Protein AF-W5M876-F1 (afdb_monomer)

Mean predicted aligned error: 14.66 Å

pLDDT: mean 77.77, std 15.94, range [31.69, 96.94]

Nearest PDB structures (foldseek):
  7ori-assembly1_A  TM=5.074E-01  e=6.110E-01  Orthobunyavirus lacrosseense
  7oro-assembly1_A  TM=4.426E-01  e=8.122E-01  Orthobunyavirus lacrosseense
  5j1n-assembly1_A  TM=5.866E-01  e=1.703E+00  Mammarenavirus lassaense
  7orl-assembly1_A  TM=4.755E-01  e=1.802E+00  La Crosse virus

Secondary structure (DSSP, 8-state):
---SSHHHHHHHHHHHHHHHHHTT----GGG-EE-EEETTEEE--PPEE-GGG-EEEEPSS--EETTEE--TTTTTT--S-HHHHHHHHHHHHHHHHTTSS-TTS-TTGGGS-GGGTS----HHHHHHHHHHHHHHHHHHHHHHHHHTSHHHHHHHHHHHHS--PPP-PPPPPPHHHHHHHHHHHHHHHHHHHHHT-TTTTHHHHHTTSTTB-HHHHHHHHHHS---HHHHHHHHHHHTT-S--HHIIIIIS--S---B-TTTSSSB--HHIIIII-TTTHHHHHHHHHHHHHHHHHHHHHHHTT----SSGGG----SEETTEEES-----SS--S----SEEE-GGGEEEEEEEE---TTSHHHHHHIIIIISSHHHHHHHHHS--SEEEEEEEEB-TTSPBBP------

Solvent-accessible surface area (backbone atoms only — not comparable to full-atom values): 23900 Å² total; per-residue (Å²): 140,87,59,97,46,69,73,58,43,60,46,50,60,56,53,53,41,54,55,25,57,76,70,74,44,90,71,70,58,87,79,45,69,41,80,49,71,55,96,72,36,84,44,90,65,81,62,50,70,50,75,98,79,49,70,32,45,61,55,93,60,77,60,61,60,97,84,42,71,68,50,89,74,60,63,80,80,62,88,65,62,68,69,58,53,52,49,53,51,52,51,51,52,51,33,37,75,69,45,45,34,53,96,66,36,65,73,54,44,42,43,26,44,29,83,67,64,24,66,47,71,35,58,67,60,53,53,55,45,48,52,63,59,46,51,54,55,50,51,50,48,51,53,45,48,51,61,68,26,70,65,41,46,49,47,49,54,51,36,75,79,48,80,84,90,85,86,83,87,84,88,83,80,64,66,67,57,56,46,49,51,51,51,50,51,58,46,49,52,39,50,51,59,40,54,71,32,86,56,50,8,49,53,59,53,56,45,70,40,90,60,34,33,49,68,68,37,20,39,53,66,74,68,60,83,68,55,55,47,57,53,22,53,54,48,18,51,45,23,59,38,50,95,30,37,30,38,38,28,75,72,68,66,41,100,54,68,35,43,23,94,81,69,59,75,50,62,21,42,60,72,27,64,70,53,56,28,82,79,44,21,74,59,54,48,54,51,52,42,51,50,52,51,33,38,53,51,47,54,53,37,50,78,70,73,43,96,69,65,98,46,62,87,75,48,77,78,58,52,68,54,97,45,42,29,32,64,42,76,56,91,61,97,60,96,63,97,57,50,57,48,50,31,36,41,42,55,96,57,30,47,34,39,34,39,68,42,63,42,47,88,91,48,47,71,60,52,53,46,39,64,64,55,68,49,40,42,68,61,52,57,55,61,69,71,65,83,64,88,42,53,42,72,45,56,49,39,38,32,73,88,49,54,28,44,59,66,75,76,64,80,110

Sequence (412 aa):
LFANDDGQLDQEPSIVKTFSDDIQIEFELDKCCKVTIKRGKLDTGPNSRLNDDGEIQNLEQGYKYLGVDQTNGIQQNKRENPEIQEMDRKTRKLLTKHGLLHPKADVDQIYIPRNSCGRGTGVETVYKSAIVGLNRLIIRHEETKKKYSLVNIGEETKSRYIKPEINSHTKTSSQEFIKSRMKALLIEEKINKLLSKPLHGQFYIQTFNNYVDRKLTFGWVPSSGLQGETENLLTAAQDQALNTHYHQRNILKMGVNGKCRLCHEQEEHISHIVPGCSNLAPKEYTHRHNKIASYLHWSMLQELGLKVPNHWYDHQPENVVETVHHHHHHHTDHTIGENRPDIIDRSKKRNVLINVAVPDDANVCLLRRSKNEANTRPLRLRYRACGTQRRGVIPAVVRALGNIIKTESRQV

Foldseek 3Di:
DDDPDPVVVLVVVVVVCVVCVVVVHDDPQVPAADWDADPLDTDLDDWRDNPPPDTHHHDPDADDDVNRRPSPCSPPPCPDDVVLVVVLVVVQVVCVVVLLADPQADSLQCCADLLQNRVNPNPVLVVVLVVLVCVVVVVVVVVVCVCPPPVNVVVVVVCVVPDDDDDDDDDDDDSVVVSVVSSVVVNVVSLVVQCPDPQQNPLVVLCPPPFFDSSQLSVCRVPVPDDSNVSNVLSCLSSQNDPALCCCCPPVVHPGDQAHPPQRPDGGTSLCVQQNPPRCNVPNQVVVQLLVLQLVQQVVCVVVVHDADPDSNPGDDDQDDPQKGAQHADDDPDDAPARGARIFGCPPQATEGEHEGADRDPCVVVVVCCQAPPRCPVVQVVVVVVPTDWYGYWYAYAYSSRGGGDTPPPGD

Radius of gyration: 34.39 Å; Cα contacts (8 Å, |Δi|>4): 511; chains: 1; bounding box: 82×80×85 Å

Organism: Lepisosteus oculatus (NCBI:txid7918)

Structure (mmCIF, N/CA/C/O backbone):
data_AF-W5M876-F1
#
_entry.id   AF-W5M876-F1
#
loop_
_atom_site.group_PDB
_atom_site.id
_atom_site.type_symbol
_atom_site.label_atom_id
_atom_site.label_alt_id
_atom_site.label_comp_id
_atom_site.label_asym_id
_atom_site.label_entity_id
_atom_site.label_seq_id
_atom_site.pdbx_PDB_ins_code
_atom_site.Cartn_x
_atom_site.Cartn_y
_atom_site.Cartn_z
_atom_site.occupancy
_atom_site.B_iso_or_equiv
_atom_site.auth_seq_id
_atom_site.auth_comp_id
_atom_site.auth_asym_id
_atom_site.auth_atom_id
_atom_site.pdbx_PDB_model_num
ATOM 1 N N . LEU A 1 1 ? -30.558 20.140 39.027 1.00 70.31 1 LEU A N 1
ATOM 2 C CA . LEU A 1 1 ? -29.982 20.782 40.232 1.00 70.31 1 LEU A CA 1
ATOM 3 C C . LEU A 1 1 ? -28.808 19.929 40.695 1.00 70.31 1 LEU A C 1
ATOM 5 O O . LEU A 1 1 ? -28.809 18.744 40.378 1.00 70.31 1 LEU A O 1
ATOM 9 N N . PHE A 1 2 ? -27.789 20.510 41.331 1.00 69.50 2 PHE A N 1
ATOM 10 C CA . PHE A 1 2 ? -26.592 19.778 41.768 1.00 69.50 2 PHE A CA 1
ATOM 11 C C . PHE A 1 2 ? -26.118 20.323 43.115 1.00 69.50 2 PHE A C 1
ATOM 13 O O . PHE A 1 2 ? -25.997 21.535 43.252 1.00 69.50 2 PHE A O 1
ATOM 20 N N . ALA A 1 3 ? -25.794 19.441 44.060 1.00 70.50 3 ALA A N 1
ATOM 21 C CA . ALA A 1 3 ? -25.212 19.801 45.349 1.00 70.50 3 ALA A CA 1
ATOM 22 C C . ALA A 1 3 ? -24.205 18.733 45.805 1.00 70.50 3 ALA A C 1
ATOM 24 O O . ALA A 1 3 ? -24.181 17.623 45.266 1.00 70.50 3 ALA A O 1
ATOM 25 N N . ASN A 1 4 ? -23.348 19.085 46.766 1.00 70.88 4 ASN A N 1
ATOM 26 C CA . ASN A 1 4 ? -22.280 18.203 47.250 1.00 70.88 4 ASN A CA 1
ATOM 27 C C . ASN A 1 4 ? -22.764 17.181 48.290 1.00 70.88 4 ASN A C 1
ATOM 29 O O . ASN A 1 4 ? -22.090 16.175 48.514 1.00 70.88 4 ASN A O 1
ATOM 33 N N . ASP A 1 5 ? -23.921 17.423 48.903 1.00 74.88 5 ASP A N 1
ATOM 34 C CA . ASP A 1 5 ? -24.580 16.515 49.832 1.00 74.88 5 ASP A CA 1
ATOM 35 C C . ASP A 1 5 ? -26.092 16.453 49.574 1.00 74.88 5 ASP A C 1
ATOM 37 O O . ASP A 1 5 ? -26.676 17.346 48.955 1.00 74.88 5 ASP A O 1
ATOM 41 N N . ASP A 1 6 ? -26.715 15.362 50.029 1.00 70.00 6 ASP A N 1
ATOM 42 C CA . ASP A 1 6 ? -28.143 15.106 49.817 1.00 70.00 6 ASP A CA 1
ATOM 43 C C . ASP A 1 6 ? -29.030 16.166 50.483 1.00 70.00 6 ASP A C 1
ATOM 45 O O . ASP A 1 6 ? -30.048 16.533 49.910 1.00 70.00 6 ASP A O 1
ATOM 49 N N . GLY A 1 7 ? -28.638 16.691 51.649 1.00 72.81 7 GLY A N 1
ATOM 50 C CA . GLY A 1 7 ? -29.440 17.669 52.385 1.00 72.81 7 GLY A CA 1
ATOM 51 C C . GLY A 1 7 ? -29.525 19.010 51.661 1.00 72.81 7 GLY A C 1
ATOM 52 O O . GLY A 1 7 ? -30.596 19.606 51.588 1.00 72.81 7 GLY A O 1
ATOM 53 N N . GLN A 1 8 ? -28.416 19.461 51.072 1.00 74.31 8 GLN A N 1
ATOM 54 C CA . GLN A 1 8 ? -28.400 20.622 50.182 1.00 74.31 8 GLN A CA 1
ATOM 55 C C . GLN A 1 8 ? -29.198 20.357 48.904 1.00 74.31 8 GLN A C 1
ATOM 57 O O . GLN A 1 8 ? -29.989 21.201 48.488 1.00 74.31 8 GLN A O 1
ATOM 62 N N . LEU A 1 9 ? -29.032 19.177 48.294 1.00 75.06 9 LEU A N 1
ATOM 63 C CA . LEU A 1 9 ? -29.741 18.833 47.061 1.00 75.06 9 LEU A CA 1
ATOM 64 C C . LEU A 1 9 ? -31.259 18.803 47.257 1.00 75.06 9 LEU A C 1
ATOM 66 O O . LEU A 1 9 ? -31.981 19.156 46.334 1.00 75.06 9 LEU A O 1
ATOM 70 N N . ASP A 1 10 ? -31.732 18.410 48.438 1.00 72.81 10 ASP A N 1
ATOM 71 C CA . ASP A 1 10 ? -33.156 18.353 48.768 1.00 72.81 10 ASP A CA 1
ATOM 72 C C . ASP A 1 10 ? -33.763 19.753 49.008 1.00 72.81 10 ASP A C 1
ATOM 74 O O . ASP A 1 10 ? -34.971 19.931 48.885 1.00 72.81 10 ASP A O 1
ATOM 78 N N . GLN A 1 11 ? -32.950 20.779 49.286 1.00 76.12 11 GLN A N 1
ATOM 79 C CA . GLN A 1 11 ? -33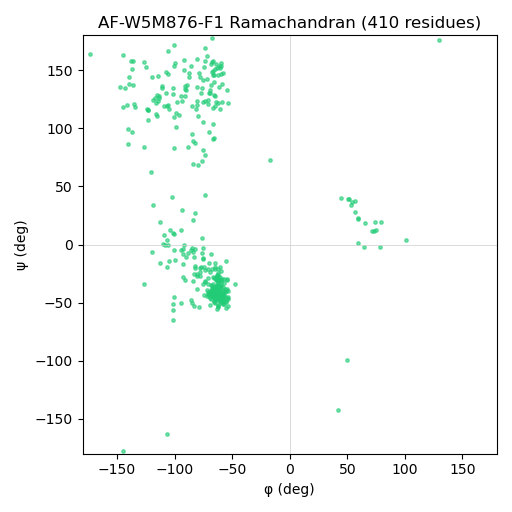.421 22.167 49.426 1.00 76.12 11 GLN A CA 1
ATOM 80 C C . GLN A 1 11 ? -33.547 22.892 48.080 1.00 76.12 11 GLN A C 1
ATOM 82 O O . GLN A 1 11 ? -34.417 23.747 47.909 1.00 76.12 11 GLN A O 1
ATOM 87 N N . GLU A 1 12 ? -32.703 22.542 47.111 1.00 79.62 12 GLU A N 1
ATOM 88 C CA . GLU A 1 12 ? -32.640 23.196 45.800 1.00 79.62 12 GLU A CA 1
ATOM 89 C C . GLU A 1 12 ? -33.982 23.165 45.027 1.00 79.62 12 GLU A C 1
ATOM 91 O O . GLU A 1 12 ? -34.385 24.212 44.515 1.00 79.62 12 GLU A O 1
ATOM 96 N N . PRO A 1 13 ? -34.731 22.041 44.942 1.00 79.88 13 PRO A N 1
ATOM 97 C CA . PRO A 1 13 ? -36.031 22.016 44.273 1.00 79.88 13 PRO A CA 1
ATOM 98 C C . PRO A 1 13 ? -37.068 22.910 44.949 1.00 79.88 13 PRO A C 1
ATOM 100 O O . PRO A 1 13 ? -37.861 23.533 44.249 1.00 79.88 13 PRO A O 1
ATOM 103 N N . SER A 1 14 ? -37.044 23.010 46.284 1.00 77.06 14 SER A N 1
ATOM 104 C CA . SER A 1 14 ? -37.944 23.892 47.040 1.00 77.06 14 SER A CA 1
ATOM 105 C C . SER A 1 14 ? -37.700 25.356 46.687 1.00 77.06 14 SER A C 1
ATOM 107 O O . SER A 1 14 ? -38.647 26.095 46.441 1.00 77.06 14 SER A O 1
ATOM 109 N N . ILE A 1 15 ? -36.430 25.759 46.581 1.00 80.62 15 ILE A N 1
ATOM 110 C CA . ILE A 1 15 ? -36.052 27.112 46.158 1.00 80.62 15 ILE A CA 1
ATOM 111 C C . ILE A 1 15 ? -36.556 27.382 44.735 1.00 80.62 15 ILE A C 1
ATOM 113 O O . ILE A 1 15 ? -37.181 28.410 44.485 1.00 80.62 15 ILE A O 1
ATOM 117 N N . VAL A 1 16 ? -36.323 26.452 43.802 1.00 80.62 16 VAL A N 1
ATOM 118 C CA . VAL A 1 16 ? -36.792 26.589 42.412 1.00 80.62 16 VAL A CA 1
ATOM 119 C C . VAL A 1 16 ? -38.313 26.668 42.334 1.00 80.62 16 VAL A C 1
ATOM 121 O O . VAL A 1 16 ? -38.827 27.460 41.546 1.00 80.62 16 VAL A O 1
ATOM 124 N N . LYS A 1 17 ? -39.026 25.896 43.159 1.00 80.12 17 LYS A N 1
ATOM 125 C CA . LYS A 1 17 ? -40.485 25.943 43.241 1.00 80.12 17 LYS A CA 1
ATOM 126 C C . LYS A 1 17 ? -40.964 27.318 43.698 1.00 80.12 17 LYS A C 1
ATOM 128 O O . LYS A 1 17 ? -41.724 27.937 42.969 1.00 80.12 17 LYS A O 1
ATOM 133 N N . THR A 1 18 ? -40.444 27.838 44.813 1.00 80.44 18 THR A N 1
ATOM 134 C CA . THR A 1 18 ? -40.798 29.180 45.309 1.00 80.44 18 THR A CA 1
ATOM 135 C C . THR A 1 18 ? -40.578 30.252 44.244 1.00 80.44 18 THR A C 1
ATOM 137 O O . THR A 1 18 ? -41.468 31.052 43.981 1.00 80.44 18 THR A O 1
ATOM 140 N N . PHE A 1 19 ? -39.434 30.222 43.555 1.00 81.06 19 PHE A N 1
ATOM 141 C CA . PHE A 1 19 ? -39.185 31.149 42.451 1.00 81.06 19 PHE A CA 1
ATOM 142 C C . PHE A 1 19 ? -40.146 30.966 41.271 1.00 81.06 19 PHE A C 1
ATOM 144 O O . PHE A 1 19 ? -40.484 31.952 40.625 1.00 81.06 19 PHE A O 1
ATOM 151 N N . SER A 1 20 ? -40.551 29.732 40.960 1.00 82.88 20 SER A N 1
ATOM 152 C CA . SER A 1 20 ? -41.493 29.435 39.872 1.00 82.88 20 SER A CA 1
ATOM 153 C C . SER A 1 20 ? -42.899 29.939 40.208 1.00 82.88 20 SER A C 1
ATOM 155 O O . SER A 1 20 ? -43.535 30.568 39.364 1.00 82.88 20 SER A O 1
ATOM 157 N N . ASP A 1 21 ? -43.327 29.761 41.459 1.00 80.62 21 ASP A N 1
ATOM 158 C CA . ASP A 1 21 ? -44.595 30.269 41.984 1.00 80.62 21 ASP A CA 1
ATOM 159 C C . ASP A 1 21 ? -44.631 31.808 41.938 1.00 80.62 21 ASP A C 1
ATOM 161 O O . ASP A 1 21 ? -45.602 32.392 41.450 1.00 80.62 21 ASP A O 1
ATOM 165 N N . ASP A 1 22 ? -43.537 32.468 42.341 1.00 83.44 22 ASP A N 1
ATOM 166 C CA . ASP A 1 22 ? -43.396 33.932 42.309 1.00 83.44 22 ASP A CA 1
ATOM 167 C C . ASP A 1 22 ? -43.531 34.518 40.891 1.00 83.44 22 ASP A C 1
ATOM 169 O O . ASP A 1 22 ? -44.002 35.645 40.719 1.00 83.44 22 ASP A O 1
ATOM 173 N N . ILE A 1 23 ? -43.135 33.759 39.863 1.00 86.06 23 ILE A N 1
ATOM 174 C CA . ILE A 1 23 ? -43.239 34.161 38.450 1.00 86.06 23 ILE A CA 1
ATOM 175 C C . ILE A 1 23 ? -44.427 33.518 37.720 1.00 86.06 23 ILE A C 1
ATOM 177 O O . ILE A 1 23 ? -44.527 33.650 36.500 1.00 86.06 23 ILE A O 1
ATOM 181 N N . GLN A 1 24 ? -45.332 32.860 38.453 1.00 83.56 24 GLN A N 1
ATOM 182 C CA . GLN A 1 24 ? -46.534 32.195 37.934 1.00 83.56 24 GLN A CA 1
ATOM 183 C C . GLN A 1 24 ? -46.251 31.129 36.858 1.00 83.56 24 GLN A C 1
ATOM 185 O O . GLN A 1 24 ? -47.008 30.986 35.895 1.00 83.56 24 GLN A O 1
ATOM 190 N N . ILE A 1 25 ? -45.162 30.372 37.010 1.00 83.06 25 ILE A N 1
ATOM 191 C CA . ILE A 1 25 ? -44.836 29.213 36.170 1.00 83.06 25 ILE A CA 1
ATOM 192 C C . ILE A 1 25 ? -45.056 27.932 36.973 1.00 83.06 25 ILE A C 1
ATOM 194 O O . ILE A 1 25 ? -44.542 27.780 38.077 1.00 83.06 25 ILE A O 1
ATOM 198 N N . GLU A 1 26 ? -45.782 26.983 36.384 1.00 81.00 26 GLU A N 1
ATOM 199 C CA . GLU A 1 26 ? -46.009 25.669 36.980 1.00 81.00 26 GLU A CA 1
ATOM 200 C C . GLU A 1 26 ? -44.719 24.833 36.962 1.00 81.00 26 GLU A C 1
ATOM 202 O O . GLU A 1 26 ? -44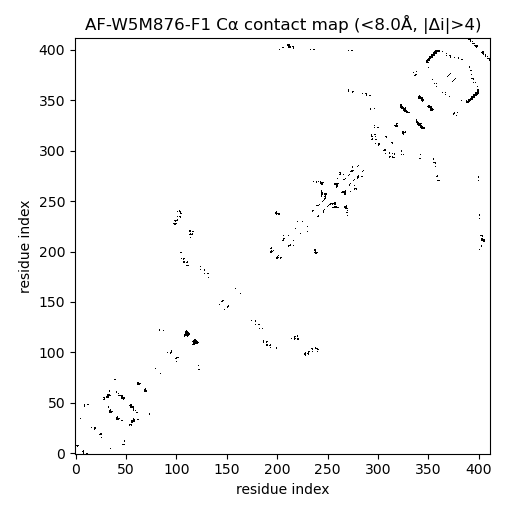.136 24.570 35.906 1.00 81.00 26 GLU A O 1
ATOM 207 N N . PHE A 1 27 ? -44.259 24.424 38.146 1.00 79.62 27 PHE A N 1
ATOM 208 C CA . PHE A 1 27 ? -43.080 23.579 38.310 1.00 79.62 27 PHE A CA 1
ATOM 209 C C . PHE A 1 27 ? -43.489 22.113 38.504 1.00 79.62 27 PHE A C 1
ATOM 211 O O . PHE A 1 27 ? -43.882 21.694 39.592 1.00 79.62 27 PHE A O 1
ATOM 218 N N . GLU A 1 28 ? -43.384 21.331 37.430 1.00 81.25 28 GLU A N 1
ATOM 219 C CA . GLU A 1 28 ? -43.771 19.913 37.354 1.00 81.25 28 GLU A CA 1
ATOM 220 C C . GLU A 1 28 ? -42.775 18.999 38.103 1.00 81.25 28 GLU A C 1
ATOM 222 O O . GLU A 1 28 ? -41.905 18.342 37.517 1.00 81.25 28 GLU A O 1
ATOM 227 N N . LEU A 1 29 ? -42.873 18.978 39.437 1.00 76.69 29 LEU A N 1
ATOM 228 C CA . LEU A 1 29 ? -42.036 18.151 40.319 1.00 76.69 29 LEU A CA 1
ATOM 229 C C . LEU A 1 29 ? -42.148 16.648 40.028 1.00 76.69 29 LEU A C 1
ATOM 231 O O . LEU A 1 29 ? -41.177 15.913 40.210 1.00 76.69 29 LEU A O 1
ATOM 235 N N . ASP A 1 30 ? -43.297 16.200 39.532 1.00 75.56 30 ASP A N 1
ATOM 236 C CA . ASP A 1 30 ? -43.570 14.820 39.126 1.00 75.56 30 ASP A CA 1
ATOM 237 C C . ASP A 1 30 ? -42.673 14.339 37.973 1.00 75.56 30 ASP A C 1
ATOM 239 O O . ASP A 1 30 ? -42.448 13.139 37.819 1.00 75.56 30 ASP A O 1
ATOM 243 N N . LYS A 1 31 ? -42.097 15.265 37.195 1.00 79.38 31 LYS A N 1
ATOM 244 C CA . LYS A 1 31 ? -41.149 14.958 36.111 1.00 79.38 31 LYS A CA 1
ATOM 245 C C . LYS A 1 31 ? -39.686 14.982 36.556 1.00 79.38 31 LYS A C 1
ATOM 247 O O . LYS A 1 31 ? -38.788 14.757 35.740 1.00 79.38 31 LYS A O 1
ATOM 2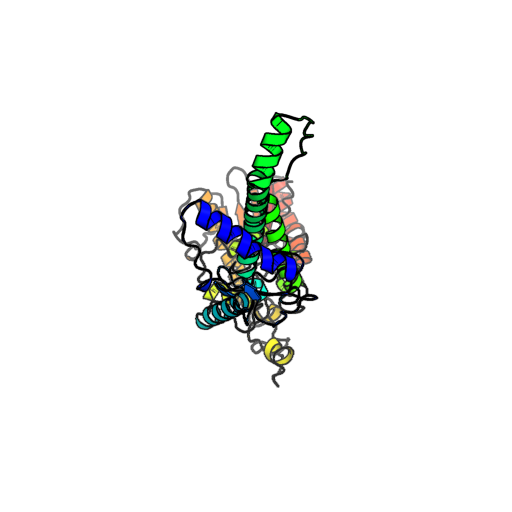52 N N . CYS A 1 32 ? -39.420 15.270 37.828 1.00 78.19 32 CYS A N 1
ATOM 253 C CA . CYS A 1 32 ? -38.069 15.323 38.370 1.00 78.19 32 CYS A CA 1
ATOM 254 C C . CYS A 1 32 ? -37.606 13.945 38.856 1.00 78.19 32 CYS A C 1
ATOM 256 O O . CYS A 1 32 ? -38.377 13.144 39.379 1.00 78.19 32 CYS A O 1
ATOM 258 N N . CYS A 1 33 ? -36.304 13.682 38.741 1.00 77.69 33 CYS A N 1
ATOM 259 C CA . CYS A 1 33 ? -35.666 12.509 39.335 1.00 77.69 33 CYS A CA 1
ATOM 260 C C . CYS A 1 33 ? -34.329 12.889 39.977 1.00 77.69 33 CYS A C 1
ATOM 262 O O . CYS A 1 33 ? -33.647 13.812 39.519 1.00 77.69 33 CYS A O 1
ATOM 264 N N . LYS A 1 34 ? -33.934 12.148 41.015 1.00 77.56 34 LYS A N 1
ATOM 265 C CA . LYS A 1 34 ? -32.687 12.343 41.761 1.00 77.56 34 LYS A CA 1
ATOM 266 C C . LYS A 1 34 ? -31.677 11.244 41.445 1.00 77.56 34 LYS A C 1
ATOM 268 O O . LYS A 1 34 ? -32.030 10.105 41.159 1.00 77.56 34 LYS A O 1
ATOM 273 N N . VAL A 1 35 ? -30.394 11.596 41.488 1.00 75.31 35 VAL A N 1
ATOM 274 C CA . VAL A 1 35 ? -29.282 10.642 41.435 1.00 75.31 35 VAL A CA 1
ATOM 275 C C . VAL A 1 35 ? -28.279 11.021 42.516 1.00 75.31 35 VAL A C 1
ATOM 277 O O . VAL A 1 35 ? -27.679 12.093 42.441 1.00 75.31 35 VAL A O 1
ATOM 280 N N . THR A 1 36 ? -28.053 10.124 43.476 1.00 73.81 36 THR A N 1
ATOM 281 C CA . THR A 1 36 ? -27.007 10.281 44.494 1.00 73.81 36 THR A CA 1
ATOM 282 C C . THR A 1 36 ? -25.800 9.419 44.140 1.00 73.81 36 THR A C 1
ATOM 284 O O . THR A 1 36 ? -25.917 8.253 43.760 1.00 73.81 36 THR A O 1
ATOM 287 N N . ILE A 1 37 ? -24.605 10.000 44.247 1.00 70.25 37 ILE A N 1
ATOM 288 C CA . ILE A 1 37 ? -23.341 9.317 43.967 1.00 70.25 37 ILE A CA 1
ATOM 289 C C . ILE A 1 37 ? -22.460 9.405 45.210 1.00 70.25 37 ILE A C 1
ATOM 291 O O . ILE A 1 37 ? -21.993 10.485 45.569 1.00 70.25 37 ILE A O 1
ATOM 295 N N . LYS A 1 38 ? -22.154 8.261 45.831 1.00 69.25 38 LYS A N 1
ATOM 296 C CA . LYS A 1 38 ? -21.215 8.179 46.961 1.00 69.25 38 LYS A CA 1
ATOM 297 C C . LYS A 1 38 ? -19.981 7.383 46.560 1.00 69.25 38 LYS A C 1
ATOM 299 O O . LYS A 1 38 ? -20.072 6.238 46.126 1.00 69.25 38 LYS A O 1
ATOM 304 N N . ARG A 1 39 ? -18.799 8.001 46.698 1.00 63.12 39 ARG A N 1
ATOM 305 C CA . ARG A 1 39 ? -17.490 7.388 46.374 1.00 63.12 39 ARG A CA 1
ATOM 306 C C . ARG A 1 39 ? -17.445 6.751 44.972 1.00 63.12 39 ARG A C 1
ATOM 308 O O . ARG A 1 39 ? -16.886 5.673 44.788 1.00 63.12 39 ARG A O 1
ATOM 315 N N . GLY A 1 40 ? -18.062 7.409 43.990 1.00 57.38 40 GLY A N 1
ATOM 316 C CA . GLY A 1 40 ? -18.082 6.950 42.599 1.00 57.38 40 GLY A CA 1
ATOM 317 C C . GLY A 1 40 ? -19.017 5.769 42.315 1.00 57.38 40 GLY A C 1
ATOM 318 O O . GLY A 1 40 ? -18.926 5.189 41.240 1.00 57.38 40 GLY A O 1
ATOM 319 N N . LYS A 1 41 ? -19.914 5.399 43.235 1.00 61.31 41 LYS A N 1
ATOM 320 C CA . LYS A 1 41 ? -20.989 4.430 42.981 1.00 61.31 41 LYS A CA 1
ATOM 321 C C . LYS A 1 41 ? -22.344 5.119 43.067 1.00 61.31 41 LYS A C 1
ATOM 323 O O . LYS A 1 41 ? -22.508 6.042 43.866 1.00 61.31 41 LYS A O 1
ATOM 328 N N . LEU A 1 42 ? -23.278 4.668 42.230 1.00 69.81 42 LEU A N 1
ATOM 329 C CA . LEU A 1 42 ? -24.679 5.059 42.332 1.00 69.81 42 LEU A CA 1
ATOM 330 C C . LEU A 1 42 ? -25.191 4.561 43.686 1.00 69.81 42 LEU A C 1
ATOM 332 O O . LEU A 1 42 ? -25.065 3.374 43.989 1.00 69.81 42 LEU A O 1
ATOM 336 N N . ASP A 1 43 ? -25.679 5.480 44.505 1.00 71.50 43 ASP A N 1
ATOM 337 C CA . ASP A 1 43 ? -26.269 5.171 45.796 1.00 71.50 43 ASP A CA 1
ATOM 338 C C . ASP A 1 43 ? -27.784 5.201 45.624 1.00 71.50 43 ASP A C 1
ATOM 340 O O . ASP A 1 43 ? -28.371 6.259 45.398 1.00 71.50 43 ASP A O 1
ATOM 344 N N . THR A 1 44 ? -28.419 4.032 45.686 1.00 64.69 44 THR A N 1
ATOM 345 C CA . THR A 1 44 ? -29.880 3.911 45.710 1.00 64.69 44 THR A CA 1
ATOM 346 C C . THR A 1 44 ? -30.354 4.190 47.133 1.00 64.69 44 THR A C 1
ATOM 348 O O . THR A 1 44 ? -30.740 3.282 47.870 1.00 64.69 44 THR A O 1
ATOM 351 N N . GLY A 1 45 ? -30.211 5.446 47.554 1.00 66.19 45 GLY A N 1
ATOM 352 C CA . GLY A 1 45 ? -30.740 5.930 48.822 1.00 66.19 45 GLY A CA 1
ATOM 353 C C . GLY A 1 45 ? -32.276 5.960 48.828 1.00 66.19 45 GLY A C 1
ATOM 354 O O . GLY A 1 45 ? -32.914 5.645 47.819 1.00 66.19 45 GLY A O 1
ATOM 355 N N . PRO A 1 46 ? -32.897 6.345 49.955 1.00 63.47 46 PRO A N 1
ATOM 356 C CA . PRO A 1 46 ? -34.332 6.613 49.991 1.00 63.47 46 PRO A CA 1
ATOM 357 C C . PRO A 1 46 ? -34.695 7.752 49.025 1.00 63.47 46 PRO A C 1
ATOM 359 O O . PRO A 1 46 ? -33.865 8.622 48.741 1.00 63.47 46 PRO A O 1
ATOM 362 N N . ASN A 1 47 ? -35.925 7.736 48.504 1.00 64.81 47 ASN A N 1
ATOM 363 C CA . ASN A 1 47 ? -36.439 8.837 47.691 1.00 64.81 47 ASN A CA 1
ATOM 364 C C . ASN A 1 47 ? -36.400 10.148 48.487 1.00 64.81 47 ASN A C 1
ATOM 366 O O . ASN A 1 47 ? -36.592 10.155 49.707 1.00 64.81 47 ASN A O 1
ATOM 370 N N . SER A 1 48 ? -36.182 11.260 47.789 1.00 61.59 48 SER A N 1
ATOM 371 C CA . SER A 1 48 ? -36.240 12.578 48.416 1.00 61.59 48 SER A CA 1
ATOM 372 C C . SER A 1 48 ? -37.681 13.034 48.547 1.00 61.59 48 SER A C 1
ATOM 374 O O . SER A 1 48 ? -38.400 13.132 47.551 1.00 61.59 48 SER A O 1
ATOM 376 N N . ARG A 1 49 ? -38.088 13.351 49.777 1.00 58.97 49 ARG A N 1
ATOM 377 C CA . ARG A 1 49 ? -39.379 13.979 50.063 1.00 58.97 49 ARG A CA 1
ATOM 378 C C . ARG A 1 49 ? -39.212 15.486 50.126 1.00 58.97 49 ARG A C 1
ATOM 380 O O . ARG A 1 49 ? -38.433 15.985 50.934 1.00 58.97 49 ARG A O 1
ATOM 387 N N . LEU A 1 50 ? -39.970 16.191 49.298 1.00 56.84 50 LEU A N 1
ATOM 388 C CA . LEU A 1 50 ? -40.090 17.642 49.341 1.00 56.84 50 LEU A CA 1
ATOM 389 C C . LEU A 1 50 ? -41.395 17.983 50.061 1.00 56.84 50 LEU A C 1
ATOM 391 O O . LEU A 1 50 ? -42.413 18.190 49.413 1.00 56.84 50 LEU A O 1
ATOM 395 N N . ASN A 1 51 ? -41.373 17.996 51.398 1.00 59.81 51 ASN A N 1
ATOM 396 C CA . ASN A 1 51 ? -42.539 18.311 52.242 1.00 59.81 51 ASN A CA 1
ATOM 397 C C . ASN A 1 51 ? -43.855 17.659 51.732 1.00 59.81 51 ASN A C 1
ATOM 399 O O . ASN A 1 51 ? -43.834 16.516 51.274 1.00 59.81 51 ASN A O 1
ATOM 403 N N . ASP A 1 52 ? -44.991 18.356 51.833 1.00 56.16 52 ASP A N 1
ATOM 404 C CA . ASP A 1 52 ? -46.334 17.857 51.494 1.00 56.16 52 ASP A CA 1
ATOM 405 C C . ASP A 1 52 ? -46.629 17.797 49.974 1.00 56.16 52 ASP A C 1
ATOM 407 O O . ASP A 1 52 ? -47.747 17.475 49.577 1.00 56.16 52 ASP A O 1
ATOM 411 N N . ASP A 1 53 ? -45.645 18.079 49.109 1.00 55.81 53 ASP A N 1
ATOM 412 C CA . ASP A 1 53 ? -45.857 18.359 47.678 1.00 55.81 53 ASP A CA 1
ATOM 413 C C . ASP A 1 53 ? -45.456 17.224 46.714 1.00 55.81 53 ASP A C 1
ATOM 415 O O . ASP A 1 53 ? -45.614 17.359 45.500 1.00 55.81 53 ASP A O 1
ATOM 419 N N . GLY A 1 54 ? -44.945 16.099 47.224 1.00 63.81 54 GLY A N 1
ATOM 420 C CA . GLY A 1 54 ? -44.621 14.915 46.419 1.00 63.81 54 GLY A CA 1
ATOM 421 C C . GLY A 1 54 ? -43.217 14.349 46.646 1.00 63.81 54 GLY A C 1
ATOM 422 O O . GLY A 1 54 ? -42.408 14.874 47.414 1.00 63.81 54 GLY A O 1
ATOM 423 N N . GLU A 1 55 ? -42.929 13.224 45.987 1.00 69.50 55 GLU A N 1
ATOM 424 C CA . GLU A 1 55 ? -41.699 12.448 46.180 1.00 69.50 55 GLU A CA 1
ATOM 425 C C . GLU A 1 55 ? -40.897 12.371 44.868 1.00 69.50 55 GLU A C 1
ATOM 427 O O . GLU A 1 55 ? -41.417 11.937 43.840 1.00 69.50 55 GLU A O 1
ATOM 432 N N . ILE A 1 56 ? -39.624 12.791 44.892 1.00 75.00 56 ILE A N 1
ATOM 433 C CA . ILE A 1 56 ? -38.722 12.684 43.736 1.00 75.00 56 ILE A CA 1
ATOM 434 C C . ILE A 1 56 ? -38.095 11.292 43.737 1.00 75.00 56 ILE A C 1
ATOM 436 O O . ILE A 1 56 ? -37.359 10.923 44.658 1.00 75.00 56 ILE A O 1
ATOM 440 N N . GLN A 1 57 ? -38.350 10.535 42.671 1.00 73.81 57 GLN A N 1
ATOM 441 C CA . GLN A 1 57 ? -37.824 9.181 42.521 1.00 73.81 57 GLN A CA 1
ATOM 442 C C . GLN A 1 57 ? -36.318 9.185 42.242 1.00 73.81 57 GLN A C 1
ATOM 444 O O . GLN A 1 57 ? -35.801 10.023 41.494 1.00 73.81 57 GLN A O 1
ATOM 449 N N . ASN A 1 58 ? -35.610 8.212 42.816 1.00 72.88 58 ASN A N 1
ATOM 450 C CA . ASN A 1 58 ? -34.216 7.961 42.465 1.00 72.88 58 ASN A CA 1
ATOM 451 C C . ASN A 1 58 ? -34.109 7.240 41.114 1.00 72.88 58 ASN A C 1
ATOM 453 O O . ASN A 1 58 ? -34.807 6.261 40.858 1.00 72.88 58 ASN A O 1
ATOM 457 N N . LEU A 1 59 ? -33.199 7.697 40.252 1.00 72.00 59 LEU A N 1
ATOM 458 C CA . LEU A 1 59 ? -32.902 7.031 38.985 1.00 72.00 59 LEU A CA 1
ATOM 459 C C . LEU A 1 59 ? -32.164 5.713 39.261 1.00 72.00 59 LEU A C 1
ATOM 461 O O . LEU A 1 59 ? -31.092 5.709 39.865 1.00 72.00 59 LEU A O 1
ATOM 465 N N . GLU A 1 60 ? -32.699 4.599 38.762 1.00 64.81 60 GLU A N 1
ATOM 466 C CA . GLU A 1 60 ? -32.081 3.270 38.903 1.00 64.81 60 GLU A CA 1
ATOM 467 C C . GLU A 1 60 ? -30.785 3.115 38.085 1.00 64.81 60 GLU A C 1
ATOM 469 O O . GLU A 1 60 ? -29.927 2.283 38.387 1.00 64.81 60 GLU A O 1
ATOM 474 N N . GLN A 1 61 ? -30.632 3.912 37.026 1.00 65.12 61 GLN A N 1
ATOM 475 C CA . GLN A 1 61 ? -29.460 3.938 36.149 1.00 65.12 61 GLN A CA 1
ATOM 476 C C . GLN A 1 61 ? -28.934 5.373 36.043 1.00 65.12 61 GLN A C 1
ATOM 478 O O . GLN A 1 61 ? -29.665 6.323 36.283 1.00 65.12 61 GLN A O 1
ATOM 483 N N . GLY A 1 62 ? -27.658 5.566 35.697 1.00 63.62 62 GLY A N 1
ATOM 484 C CA . GLY A 1 62 ? -27.114 6.915 35.500 1.00 63.62 62 GLY A CA 1
ATOM 485 C C . GLY A 1 62 ? -27.855 7.684 34.396 1.00 63.62 62 GLY A C 1
ATOM 486 O O . GLY A 1 62 ? -28.298 7.096 33.409 1.00 63.62 62 GLY A O 1
ATOM 487 N N . TYR A 1 63 ? -27.973 9.007 34.542 1.00 67.62 63 TYR A N 1
ATOM 488 C CA . TYR A 1 63 ? -28.612 9.854 33.532 1.00 67.62 63 TYR A CA 1
ATOM 489 C C . TYR A 1 63 ? -27.808 9.854 32.223 1.00 67.62 63 TYR A C 1
ATOM 491 O O . TYR A 1 63 ? -26.608 10.143 32.223 1.00 67.62 63 TYR A O 1
ATOM 499 N N . LYS A 1 64 ? -28.475 9.566 31.100 1.00 61.06 64 LYS A N 1
ATOM 500 C CA . LYS A 1 64 ? -27.889 9.619 29.755 1.00 61.06 64 LYS A CA 1
ATOM 501 C C . LYS A 1 64 ? -28.404 10.833 29.006 1.00 61.06 64 LYS A C 1
ATOM 503 O O . LYS A 1 64 ? -29.590 10.921 28.708 1.00 61.06 64 LYS A O 1
ATOM 508 N N . TYR A 1 65 ? -27.496 11.719 28.614 1.00 54.47 65 TYR A N 1
ATOM 509 C CA . TYR A 1 65 ? -27.810 12.817 27.705 1.00 54.47 65 TYR A CA 1
ATOM 510 C C . TYR A 1 65 ? -27.222 12.517 26.328 1.00 54.47 65 TYR A C 1
ATOM 512 O O . TYR A 1 65 ? -26.013 12.317 26.205 1.00 54.47 65 TYR A O 1
ATOM 520 N N . LEU A 1 66 ? -28.074 12.444 25.298 1.00 49.72 66 LEU A N 1
ATOM 521 C CA . LEU A 1 66 ? -27.688 12.063 23.928 1.00 49.72 66 LEU A CA 1
ATOM 522 C C . LEU A 1 66 ? -26.888 10.742 23.864 1.00 49.72 66 LEU A C 1
ATOM 524 O O . LEU A 1 66 ? -25.917 10.622 23.122 1.00 49.72 66 LEU A O 1
ATOM 528 N N . GLY A 1 67 ? -27.268 9.757 24.686 1.00 51.78 67 GLY A N 1
ATOM 529 C CA . GLY A 1 67 ? -26.593 8.454 24.765 1.00 51.78 67 GLY A CA 1
ATOM 530 C C . GLY A 1 67 ? -25.284 8.444 25.566 1.00 51.78 67 GLY A C 1
ATOM 531 O O . GLY A 1 67 ? -24.700 7.379 25.751 1.00 51.78 67 GLY A O 1
ATOM 532 N N . VAL A 1 68 ? -24.833 9.591 26.087 1.00 57.25 68 VAL A N 1
ATOM 533 C CA . VAL A 1 68 ? -23.631 9.700 26.924 1.00 57.25 68 VAL A CA 1
ATOM 534 C C . VAL A 1 68 ? -24.026 9.722 28.397 1.00 57.25 68 VAL A C 1
ATOM 536 O O . VAL A 1 68 ? -24.776 10.600 28.826 1.00 57.25 68 VAL A O 1
ATOM 539 N N . ASP A 1 69 ? -23.488 8.781 29.173 1.00 61.12 69 ASP A N 1
ATOM 540 C CA . ASP A 1 69 ? -23.645 8.751 30.629 1.00 61.12 69 ASP A CA 1
ATOM 541 C C . ASP A 1 69 ? -23.052 10.030 31.251 1.00 61.12 69 ASP A C 1
ATOM 543 O O . ASP A 1 69 ? -21.847 10.274 31.185 1.00 61.12 69 ASP A O 1
ATOM 547 N N . GLN A 1 70 ? -23.898 10.840 31.890 1.00 59.12 70 GLN A N 1
ATOM 548 C CA . GLN A 1 70 ? -23.539 12.080 32.595 1.00 59.12 70 GLN A CA 1
ATOM 549 C C . GLN A 1 70 ? -23.025 11.807 34.020 1.00 59.12 70 GLN A C 1
ATOM 551 O O . GLN A 1 70 ? -23.143 12.626 34.928 1.00 59.12 70 GLN A O 1
ATOM 556 N N . THR A 1 71 ? -22.458 10.627 34.256 1.00 57.50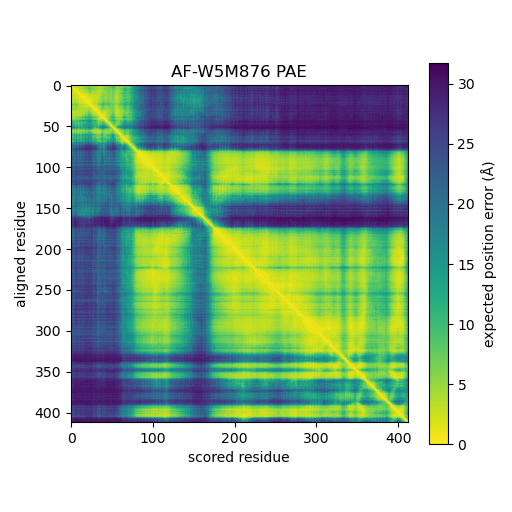 71 THR A N 1
ATOM 557 C CA . THR A 1 71 ? -21.951 10.225 35.567 1.00 57.50 71 THR A CA 1
ATOM 558 C C . THR A 1 71 ? -20.552 10.808 35.770 1.00 57.50 71 THR A C 1
ATOM 560 O O . THR A 1 71 ? -19.594 10.135 35.400 1.00 57.50 71 THR A O 1
ATOM 563 N N . ASN A 1 72 ? -20.433 12.041 36.288 1.00 53.28 72 ASN A N 1
ATOM 564 C CA . ASN A 1 72 ? -19.206 12.786 36.667 1.00 53.28 72 ASN A CA 1
ATOM 565 C C . ASN A 1 72 ? -17.914 11.938 36.842 1.00 53.28 72 ASN A C 1
ATOM 567 O O . ASN A 1 72 ? -17.440 11.716 37.952 1.00 53.28 72 ASN A O 1
ATOM 571 N N . GLY A 1 73 ? -17.323 11.447 35.747 1.00 51.94 73 GLY A N 1
ATOM 572 C CA . GLY A 1 73 ? -16.108 10.622 35.760 1.00 51.94 73 GLY A CA 1
ATOM 573 C C . GLY A 1 73 ? -16.222 9.174 36.278 1.00 51.94 73 GLY A C 1
ATOM 574 O O . GLY A 1 73 ? -15.188 8.540 36.456 1.00 51.94 73 GLY A O 1
ATOM 575 N N . ILE A 1 74 ? -17.410 8.596 36.493 1.00 50.25 74 ILE A N 1
ATOM 576 C CA . ILE A 1 74 ? -17.558 7.251 37.107 1.00 50.25 74 ILE A CA 1
ATOM 577 C C . ILE A 1 74 ? -17.107 6.099 36.183 1.00 50.25 74 ILE A C 1
ATOM 579 O O . ILE A 1 74 ? -16.733 5.027 36.652 1.00 50.25 74 ILE A O 1
ATOM 583 N N . GLN A 1 75 ? -17.052 6.308 34.864 1.00 49.47 75 GLN A N 1
ATOM 584 C CA . GLN A 1 75 ? -16.634 5.274 33.902 1.00 49.47 75 GLN A CA 1
ATOM 585 C C . GLN A 1 75 ? -15.198 5.450 33.384 1.00 49.47 75 GLN A C 1
ATOM 587 O O . GLN A 1 75 ? -14.931 5.179 32.214 1.00 49.47 75 GLN A O 1
ATOM 592 N N . GLN A 1 76 ? -14.239 5.823 34.243 1.00 41.38 76 GLN A N 1
ATOM 593 C CA . GLN A 1 76 ? -12.808 5.849 33.869 1.00 41.38 76 GLN A CA 1
ATOM 594 C C . GLN A 1 76 ? -12.275 4.502 33.325 1.00 41.38 76 GLN A C 1
ATOM 596 O O . GLN A 1 76 ? -11.228 4.473 32.681 1.00 41.38 76 GLN A O 1
ATOM 601 N N . ASN A 1 77 ? -13.010 3.397 33.506 1.00 40.50 77 ASN A N 1
ATOM 602 C CA . ASN A 1 77 ? -12.616 2.068 33.032 1.00 40.50 77 ASN A CA 1
ATOM 603 C C . ASN A 1 77 ? -13.147 1.671 31.640 1.00 40.50 77 ASN A C 1
ATOM 605 O O . ASN A 1 77 ? -12.688 0.660 31.107 1.00 40.50 77 ASN A O 1
ATOM 609 N N . LYS A 1 78 ? -14.045 2.433 30.994 1.00 47.34 78 LYS A N 1
ATOM 610 C CA . LYS A 1 78 ? -14.385 2.178 29.578 1.00 47.34 78 LYS A CA 1
ATOM 611 C C . LYS A 1 78 ? -13.422 2.946 28.676 1.00 47.34 78 LYS A C 1
ATOM 613 O O . LYS A 1 78 ? -13.718 4.041 28.211 1.00 47.34 78 LYS A O 1
ATOM 618 N N . ARG A 1 79 ? -12.249 2.355 28.421 1.00 52.28 79 ARG A N 1
ATOM 619 C CA . ARG A 1 79 ? -11.262 2.890 27.460 1.00 52.28 79 ARG A CA 1
ATOM 620 C C . ARG A 1 79 ? -11.823 3.014 26.035 1.00 52.28 79 ARG A C 1
ATOM 622 O O . ARG A 1 79 ? -11.310 3.812 25.253 1.00 52.28 79 ARG A O 1
ATOM 629 N N . GLU A 1 80 ? -12.861 2.246 25.705 1.00 59.78 80 GLU A N 1
ATOM 630 C CA . GLU A 1 80 ? -13.420 2.130 24.357 1.00 59.78 80 GLU A CA 1
ATOM 631 C C . GLU A 1 80 ? -14.958 2.086 24.408 1.00 59.78 80 GLU A C 1
ATOM 633 O O . GLU A 1 80 ? -15.549 1.444 25.280 1.00 59.78 80 GLU A O 1
ATOM 638 N N . ASN A 1 81 ? -15.612 2.800 23.486 1.00 72.25 81 ASN A N 1
ATOM 639 C CA . ASN A 1 81 ? -17.070 2.837 23.380 1.00 72.25 81 ASN A CA 1
ATOM 640 C C . ASN A 1 81 ? -17.560 1.570 22.636 1.00 72.25 81 ASN A C 1
ATOM 642 O O . ASN A 1 81 ? -17.170 1.377 21.479 1.00 72.25 81 ASN A O 1
ATOM 646 N N . PRO A 1 82 ? -18.406 0.716 23.251 1.00 80.06 82 PRO A N 1
ATOM 647 C CA . PRO A 1 82 ? -18.841 -0.553 22.657 1.00 80.06 82 PRO A CA 1
ATOM 648 C C . PRO A 1 82 ? -19.613 -0.377 21.341 1.00 80.06 82 PRO A C 1
ATOM 650 O O . PRO A 1 82 ? -19.528 -1.230 20.459 1.00 80.06 82 PRO A O 1
ATOM 653 N N . GLU A 1 83 ? -20.319 0.742 21.162 1.00 83.31 83 GLU A N 1
ATOM 654 C CA . GLU A 1 83 ? -21.028 1.042 19.913 1.00 83.31 83 GLU A CA 1
ATOM 655 C C . GLU A 1 83 ? -20.047 1.287 18.760 1.00 83.31 83 GLU A C 1
ATOM 657 O O . GLU A 1 83 ? -20.249 0.800 17.645 1.00 83.31 83 GLU A O 1
ATOM 662 N N . ILE A 1 84 ? -18.939 1.983 19.043 1.00 84.38 84 ILE A N 1
ATOM 663 C CA . ILE A 1 84 ? -17.871 2.240 18.069 1.00 84.38 84 ILE A CA 1
ATOM 664 C C . ILE A 1 84 ? -17.188 0.927 17.674 1.00 84.38 84 ILE A C 1
ATOM 666 O O . ILE A 1 84 ? -16.992 0.672 16.487 1.00 84.38 84 ILE A O 1
ATOM 670 N N . GLN A 1 85 ? -16.903 0.054 18.644 1.00 83.75 85 GLN A N 1
ATOM 671 C CA . GLN A 1 85 ? -16.314 -1.263 18.380 1.00 83.75 85 GLN A CA 1
ATOM 672 C C . GLN A 1 85 ? -17.220 -2.149 17.511 1.00 83.75 85 GLN A C 1
ATOM 674 O O . GLN A 1 85 ? -16.745 -2.818 16.587 1.00 83.75 85 GLN A O 1
ATOM 679 N N . GLU A 1 86 ? -18.527 -2.167 17.785 1.00 89.44 86 GLU A N 1
ATOM 680 C CA . GLU A 1 86 ? -19.476 -2.948 16.989 1.00 89.44 86 GLU A CA 1
ATOM 681 C C . GLU A 1 86 ? -19.597 -2.391 15.565 1.00 89.44 86 GLU A C 1
ATOM 683 O O . GLU A 1 86 ? -19.661 -3.162 14.602 1.00 89.44 86 GLU A O 1
ATOM 688 N N . MET A 1 87 ? -19.547 -1.069 15.392 1.00 88.81 87 MET A N 1
ATOM 689 C CA . MET A 1 87 ? -19.525 -0.463 14.062 1.00 88.81 87 MET A CA 1
ATOM 690 C C . MET A 1 87 ? -18.246 -0.804 13.285 1.00 88.81 87 MET A C 1
ATOM 692 O O . MET A 1 87 ? -18.323 -1.160 12.105 1.00 88.81 87 MET A O 1
ATOM 696 N N . ASP A 1 88 ? -17.084 -0.794 13.936 1.00 88.44 88 ASP A N 1
ATOM 697 C CA . ASP A 1 88 ? -15.817 -1.225 13.333 1.00 88.44 88 ASP A CA 1
ATOM 698 C C . ASP A 1 88 ? -15.855 -2.712 12.937 1.00 88.44 88 ASP A C 1
ATOM 700 O O . ASP A 1 88 ? -15.380 -3.111 11.868 1.00 88.44 88 ASP A O 1
ATOM 704 N N . ARG A 1 89 ? -16.473 -3.568 13.759 1.00 90.19 89 ARG A N 1
ATOM 705 C CA . ARG A 1 89 ? -16.683 -4.989 13.437 1.00 90.19 89 ARG A CA 1
ATOM 706 C C . ARG A 1 89 ? -17.615 -5.175 12.238 1.00 90.19 89 ARG A C 1
ATOM 708 O O . ARG A 1 89 ? -17.300 -5.982 11.361 1.00 90.19 89 ARG A O 1
ATOM 715 N N . LYS A 1 90 ? -18.733 -4.444 12.171 1.00 92.19 90 LYS A N 1
ATOM 716 C CA . LYS A 1 90 ? -19.651 -4.461 11.016 1.00 92.19 90 LYS A CA 1
ATOM 717 C C . LYS A 1 90 ? -18.955 -3.986 9.742 1.00 92.19 90 LYS A C 1
ATOM 719 O O . LYS A 1 90 ? -19.064 -4.653 8.716 1.00 92.19 90 LYS A O 1
ATOM 724 N N . THR A 1 91 ? -18.176 -2.909 9.832 1.00 91.06 91 THR A N 1
ATOM 725 C CA . THR A 1 91 ? -17.388 -2.369 8.716 1.00 91.06 91 THR A CA 1
ATOM 726 C C . THR A 1 91 ? -16.429 -3.423 8.170 1.00 91.06 91 THR A C 1
ATOM 728 O O . THR A 1 91 ? -16.474 -3.735 6.983 1.00 91.06 91 THR A O 1
ATOM 731 N N . ARG A 1 92 ? -15.629 -4.064 9.032 1.00 92.00 92 ARG A N 1
ATOM 732 C CA . ARG A 1 92 ? -14.705 -5.133 8.611 1.00 92.00 92 ARG A CA 1
ATOM 733 C C . ARG A 1 92 ? -15.424 -6.320 7.972 1.00 92.00 92 ARG A C 1
ATOM 735 O O . ARG A 1 92 ? -14.986 -6.794 6.930 1.00 92.00 92 ARG A O 1
ATOM 742 N N . LYS A 1 93 ? -16.550 -6.768 8.542 1.00 93.38 93 LYS A N 1
ATOM 743 C CA . LYS A 1 93 ? -17.360 -7.851 7.955 1.00 93.38 93 LYS A CA 1
ATOM 744 C C . LYS A 1 93 ? -17.843 -7.508 6.546 1.00 93.38 93 LYS A C 1
ATOM 746 O O . LYS A 1 93 ? -17.764 -8.361 5.667 1.00 93.38 93 LYS A O 1
ATOM 751 N N . LEU A 1 94 ? -18.329 -6.284 6.331 1.00 93.69 94 LEU A N 1
ATOM 752 C CA . LEU A 1 94 ? -18.769 -5.825 5.012 1.00 93.69 94 LEU A CA 1
ATOM 753 C C . LEU A 1 94 ? -17.597 -5.762 4.030 1.00 93.69 94 LEU A C 1
ATOM 755 O O . LEU A 1 94 ? -17.695 -6.328 2.945 1.00 93.69 94 LEU A O 1
ATOM 759 N N . LEU A 1 95 ? -16.470 -5.163 4.427 1.00 92.75 95 LEU A N 1
ATOM 760 C CA . LEU A 1 95 ? -15.278 -5.093 3.578 1.00 92.75 95 LEU A CA 1
ATOM 761 C C . LEU A 1 95 ? -14.795 -6.490 3.172 1.00 92.75 95 LEU A C 1
ATOM 763 O O . LEU A 1 95 ? -14.520 -6.724 2.000 1.00 92.75 95 LEU A O 1
ATOM 767 N N . THR A 1 96 ? -14.753 -7.444 4.103 1.00 94.38 96 THR A N 1
ATOM 768 C CA . THR A 1 96 ? -14.379 -8.827 3.787 1.00 94.38 96 THR A CA 1
ATOM 769 C C . THR A 1 96 ? -15.396 -9.508 2.878 1.00 94.38 96 THR A C 1
ATOM 771 O O . THR A 1 96 ? -15.001 -10.145 1.905 1.00 94.38 96 THR A O 1
ATOM 774 N N . LYS A 1 97 ? -16.700 -9.347 3.142 1.00 96.00 97 LYS A N 1
ATOM 775 C CA . LYS A 1 97 ? -17.771 -9.918 2.307 1.00 96.00 97 LYS A CA 1
ATOM 776 C C . LYS A 1 97 ? -17.687 -9.440 0.854 1.00 96.00 97 LYS A C 1
ATOM 778 O O . LYS A 1 97 ? -17.966 -10.218 -0.050 1.00 96.00 97 LYS A O 1
ATOM 783 N N . HIS A 1 98 ? -17.303 -8.184 0.643 1.00 93.62 98 HIS A N 1
ATOM 784 C CA . HIS A 1 98 ? -17.187 -7.568 -0.679 1.00 93.62 98 HIS A CA 1
ATOM 785 C C . HIS A 1 98 ? -15.770 -7.645 -1.275 1.00 93.62 98 HIS A C 1
ATOM 787 O O . HIS A 1 98 ? -15.490 -6.966 -2.251 1.00 93.62 98 HIS A O 1
ATOM 793 N N . GLY A 1 99 ? -14.855 -8.441 -0.707 1.00 91.75 99 GLY A N 1
ATOM 794 C CA . GLY A 1 99 ? -13.511 -8.623 -1.272 1.00 91.75 99 GLY A CA 1
ATOM 795 C C . GLY A 1 99 ? -12.565 -7.425 -1.110 1.00 91.75 99 GLY A C 1
ATOM 796 O O . GLY A 1 99 ? -11.479 -7.426 -1.682 1.00 91.75 99 GLY A O 1
ATOM 797 N N . LEU A 1 100 ? -12.935 -6.435 -0.294 1.00 91.62 100 LEU A N 1
ATOM 798 C CA . LEU A 1 100 ? -12.180 -5.202 -0.034 1.00 91.62 100 LEU A CA 1
ATOM 799 C C . LEU A 1 100 ? -11.209 -5.322 1.154 1.00 91.62 100 LEU A C 1
ATOM 801 O O . LEU A 1 100 ? -10.383 -4.435 1.376 1.00 91.62 100 LEU A O 1
ATOM 805 N N . LEU A 1 101 ? -11.320 -6.403 1.931 1.00 92.62 101 LEU A N 1
ATOM 806 C CA . LEU A 1 101 ? -10.430 -6.728 3.044 1.00 92.62 101 LEU A CA 1
ATOM 807 C C . LEU A 1 101 ? -10.157 -8.230 3.114 1.00 92.62 101 LEU A C 1
ATOM 809 O O . LEU A 1 101 ? -11.067 -9.032 3.335 1.00 92.62 101 LEU A O 1
ATOM 813 N N . HIS A 1 102 ? -8.889 -8.609 3.003 1.00 94.25 102 HIS A N 1
ATOM 814 C CA . HIS A 1 102 ? -8.461 -9.991 3.120 1.00 94.25 102 HIS A CA 1
ATOM 815 C C . HIS A 1 102 ? -8.631 -10.489 4.573 1.00 94.25 102 HIS A C 1
ATOM 817 O O . HIS A 1 102 ? -8.186 -9.815 5.502 1.00 94.25 102 HIS A O 1
ATOM 823 N N . PRO A 1 103 ? -9.217 -11.679 4.817 1.00 92.44 103 PRO A N 1
ATOM 824 C CA . PRO A 1 103 ? -9.512 -12.170 6.173 1.00 92.44 103 PRO A CA 1
ATOM 825 C C . PRO A 1 103 ? -8.295 -12.337 7.093 1.00 92.44 103 PRO A C 1
ATOM 827 O O . PRO A 1 103 ? -8.448 -12.467 8.307 1.00 92.44 103 PRO A O 1
ATOM 830 N N . LYS A 1 104 ? -7.099 -12.421 6.504 1.00 92.69 104 LYS A N 1
ATOM 831 C CA . LYS A 1 104 ? -5.818 -12.575 7.206 1.00 92.69 104 LYS A CA 1
ATOM 832 C C . LYS A 1 104 ? -4.931 -11.330 7.139 1.00 92.69 104 LYS A C 1
ATOM 834 O O . LYS A 1 104 ? -3.831 -11.380 7.661 1.00 92.69 104 LYS A O 1
ATOM 839 N N . ALA A 1 105 ? -5.388 -10.259 6.487 1.00 90.25 105 ALA A N 1
ATOM 840 C CA . ALA A 1 105 ? -4.653 -8.998 6.429 1.00 90.25 105 ALA A CA 1
ATOM 841 C C . ALA A 1 105 ? -4.699 -8.252 7.766 1.00 90.25 105 ALA A C 1
ATOM 843 O O . ALA A 1 105 ? -5.461 -8.594 8.681 1.00 90.25 105 ALA A O 1
ATOM 844 N N . ASP A 1 106 ? -3.878 -7.214 7.865 1.00 91.31 106 ASP A N 1
ATOM 845 C CA . ASP A 1 106 ? -3.815 -6.391 9.050 1.00 91.31 106 ASP A CA 1
ATOM 846 C C . ASP A 1 106 ? -5.072 -5.533 9.248 1.00 91.31 106 ASP A C 1
ATOM 848 O O . ASP A 1 106 ? -5.536 -4.816 8.362 1.00 91.31 106 ASP A O 1
ATOM 852 N N . VAL A 1 107 ? -5.627 -5.577 10.459 1.00 88.81 107 VAL A N 1
ATOM 853 C CA . VAL A 1 107 ? -6.833 -4.812 10.796 1.00 88.81 107 VAL A CA 1
ATOM 854 C C . VAL A 1 107 ? -6.544 -3.349 11.125 1.00 88.81 107 VAL A C 1
ATOM 856 O O . VAL A 1 107 ? -7.435 -2.522 10.949 1.00 88.81 107 VAL A O 1
ATOM 859 N N . ASP A 1 108 ? -5.338 -3.006 11.588 1.00 88.44 108 ASP A N 1
ATOM 860 C CA . ASP A 1 108 ? -4.992 -1.629 11.953 1.00 88.44 108 ASP A CA 1
ATOM 861 C C . ASP A 1 108 ? -4.760 -0.776 10.702 1.00 88.44 108 ASP A C 1
ATOM 863 O O . ASP A 1 108 ? -5.148 0.397 10.673 1.00 88.44 108 ASP A O 1
ATOM 867 N N . GLN A 1 109 ? -4.221 -1.376 9.634 1.00 89.19 109 GLN A N 1
ATOM 868 C CA . GLN A 1 109 ? -3.993 -0.712 8.347 1.00 89.19 109 GLN A CA 1
ATOM 869 C C . GLN A 1 109 ? -5.266 -0.106 7.737 1.00 89.19 109 GLN A C 1
ATOM 871 O O . GLN A 1 109 ? -5.228 0.963 7.123 1.00 89.19 109 GLN A O 1
ATOM 876 N N . ILE A 1 110 ? -6.421 -0.732 7.960 1.00 89.50 110 ILE A N 1
ATOM 877 C CA . ILE A 1 110 ? -7.736 -0.235 7.525 1.00 89.50 110 ILE A CA 1
ATOM 878 C C . ILE A 1 110 ? -7.990 1.191 8.036 1.00 89.50 110 ILE A C 1
ATOM 880 O O . ILE A 1 110 ? -8.537 2.047 7.335 1.00 89.50 110 ILE A O 1
ATOM 884 N N . TYR A 1 111 ? -7.552 1.471 9.259 1.00 89.12 111 TYR A N 1
ATOM 885 C CA . TYR A 1 111 ? -7.798 2.744 9.917 1.00 89.12 111 TYR A CA 1
ATOM 886 C C . TYR A 1 111 ? -6.683 3.772 9.700 1.00 89.12 111 TYR A C 1
ATOM 888 O O . TYR A 1 111 ? -6.817 4.914 10.148 1.00 89.12 111 TYR A O 1
ATOM 896 N N . ILE A 1 112 ? -5.597 3.389 9.028 1.00 91.56 112 ILE A N 1
ATOM 897 C CA . ILE A 1 112 ? -4.547 4.308 8.590 1.00 91.56 112 ILE A CA 1
ATOM 898 C C . ILE A 1 112 ? -5.072 5.102 7.375 1.00 91.56 112 ILE A C 1
ATOM 900 O O . ILE A 1 112 ? -5.799 4.550 6.547 1.00 91.56 112 ILE A O 1
ATOM 904 N N . PRO A 1 113 ? -4.767 6.404 7.231 1.00 91.69 113 PRO A N 1
ATOM 905 C CA . PRO A 1 113 ? -5.181 7.184 6.063 1.00 91.69 113 PRO A CA 1
ATOM 906 C C . PRO A 1 113 ? -4.608 6.666 4.732 1.00 91.69 113 PRO A C 1
ATOM 908 O O . PRO A 1 113 ? -3.507 6.119 4.685 1.00 91.69 113 PRO A O 1
ATOM 911 N N . ARG A 1 114 ? -5.302 6.930 3.615 1.00 91.69 114 ARG A N 1
ATOM 912 C CA . ARG A 1 114 ? -4.876 6.493 2.265 1.00 91.69 114 ARG A CA 1
ATOM 913 C C . ARG A 1 114 ? -3.511 7.038 1.836 1.00 91.69 114 ARG A C 1
ATOM 915 O O . ARG A 1 114 ? -2.728 6.319 1.231 1.00 91.69 114 ARG A O 1
ATOM 922 N N . ASN A 1 115 ? -3.182 8.280 2.202 1.00 90.25 115 ASN A N 1
ATOM 923 C CA . ASN A 1 115 ? -1.859 8.874 1.939 1.00 90.25 115 ASN A CA 1
ATOM 924 C C . ASN A 1 115 ? -0.717 8.231 2.754 1.00 90.25 115 ASN A C 1
ATOM 926 O O . ASN A 1 115 ? 0.451 8.534 2.532 1.00 90.25 115 ASN A O 1
ATOM 930 N N . SER A 1 116 ? -1.071 7.364 3.699 1.00 90.19 116 SER A N 1
ATOM 931 C CA . SER A 1 116 ? -0.176 6.560 4.519 1.00 90.19 116 SER A CA 1
ATOM 932 C C . SER A 1 116 ? -0.443 5.072 4.261 1.00 90.19 116 SER A C 1
ATOM 934 O O . SER A 1 116 ? -0.385 4.275 5.176 1.00 90.19 116 SER A O 1
ATOM 936 N N . CYS A 1 117 ? -0.803 4.683 3.033 1.00 88.88 117 CYS A N 1
ATOM 937 C CA . CYS A 1 117 ? -1.000 3.280 2.636 1.00 88.88 117 CYS A CA 1
ATOM 938 C C . CYS A 1 117 ? -2.071 2.492 3.420 1.00 88.88 117 CYS A C 1
ATOM 940 O O . CYS A 1 117 ? -2.023 1.261 3.462 1.00 88.88 117 CYS A O 1
ATOM 942 N N . GLY A 1 118 ? -3.034 3.177 4.040 1.00 90.25 118 GLY A N 1
ATOM 943 C CA . GLY A 1 118 ? -4.206 2.551 4.654 1.00 90.25 118 GLY A CA 1
ATOM 944 C C . GLY A 1 118 ? -5.496 2.764 3.861 1.00 90.25 118 GLY A C 1
ATOM 945 O O . GLY A 1 118 ? -5.465 3.149 2.692 1.00 90.25 118 GLY A O 1
ATOM 946 N N . ARG A 1 119 ? -6.655 2.537 4.493 1.00 87.38 119 ARG A N 1
ATOM 947 C CA . ARG A 1 119 ? -7.981 2.723 3.857 1.00 87.38 119 ARG A CA 1
ATOM 948 C C . ARG A 1 119 ? -8.745 3.954 4.344 1.00 87.38 119 ARG A C 1
ATOM 950 O O . ARG A 1 119 ? -9.605 4.452 3.624 1.00 87.38 119 ARG A O 1
ATOM 957 N N . GLY A 1 120 ? -8.394 4.495 5.507 1.00 86.06 120 GLY A N 1
ATOM 958 C CA . GLY A 1 120 ? -8.957 5.730 6.050 1.00 86.06 120 GLY A CA 1
ATOM 959 C C . GLY A 1 120 ? -10.327 5.581 6.713 1.00 86.06 120 GLY A C 1
ATOM 960 O O . GLY A 1 120 ? -11.006 6.586 6.899 1.00 86.06 120 GLY A O 1
ATOM 961 N N . THR A 1 121 ? -10.740 4.375 7.111 1.00 83.25 121 THR A N 1
ATOM 962 C CA . THR A 1 121 ? -12.076 4.135 7.697 1.00 83.25 121 THR A CA 1
ATOM 963 C C . THR A 1 121 ? -12.080 4.202 9.233 1.00 83.25 121 THR A C 1
ATOM 965 O O . THR A 1 121 ? -12.832 3.493 9.893 1.00 83.25 121 THR A O 1
ATOM 968 N N . GLY A 1 122 ? -11.197 5.007 9.834 1.00 79.69 122 GLY A N 1
ATOM 969 C CA . GLY A 1 122 ? -11.002 5.083 11.288 1.00 79.69 122 GLY A CA 1
ATOM 970 C C . GLY A 1 122 ? -12.108 5.840 12.023 1.00 79.69 122 GLY A C 1
ATOM 971 O O . GLY A 1 122 ? -11.909 7.001 12.387 1.00 79.69 122 GLY A O 1
ATOM 972 N N . VAL A 1 123 ? -13.239 5.184 12.295 1.00 81.56 123 VAL A N 1
ATOM 973 C CA . VAL A 1 123 ? -14.379 5.784 13.012 1.00 81.56 123 VAL A CA 1
ATOM 974 C C . VAL A 1 123 ? -13.965 6.280 14.392 1.00 81.56 123 VAL A C 1
ATOM 976 O O . VAL A 1 123 ? -14.241 7.422 14.753 1.00 81.56 123 VAL A O 1
ATOM 979 N N . GLU A 1 124 ? -13.258 5.452 15.154 1.00 81.06 124 GLU A N 1
ATOM 980 C CA . GLU A 1 124 ? -12.817 5.795 16.504 1.00 81.06 124 GLU A CA 1
ATOM 981 C C . GLU A 1 124 ? -11.988 7.092 16.532 1.00 81.06 124 GLU A C 1
ATOM 983 O O . GLU A 1 124 ? -12.147 7.940 17.413 1.00 81.06 124 GLU A O 1
ATOM 988 N N . THR A 1 125 ? -11.141 7.294 15.519 1.00 79.44 125 THR A N 1
ATOM 989 C CA . THR A 1 125 ? -10.343 8.513 15.360 1.00 79.44 125 THR A CA 1
ATOM 990 C C . THR A 1 125 ? -11.237 9.733 15.119 1.00 79.44 125 THR A C 1
ATOM 992 O O . THR A 1 125 ? -10.989 10.799 15.689 1.00 79.44 125 THR A O 1
ATOM 995 N N . VAL A 1 126 ? -12.297 9.590 14.315 1.00 81.44 126 VAL A N 1
ATOM 996 C CA . VAL A 1 126 ? -13.291 10.651 14.088 1.00 81.44 126 VAL A CA 1
ATOM 997 C C . VAL A 1 126 ? -14.042 10.962 15.381 1.00 81.44 126 VAL A C 1
ATOM 999 O O . VAL A 1 126 ? -14.058 12.127 15.783 1.00 81.44 126 VAL A O 1
ATOM 1002 N N . TYR A 1 127 ? -14.561 9.939 16.064 1.00 81.62 127 TYR A N 1
ATOM 1003 C CA . TYR A 1 127 ? -15.285 10.042 17.335 1.00 81.62 127 TYR A CA 1
ATOM 1004 C C . TYR A 1 127 ? -14.464 10.761 18.412 1.00 81.62 127 TYR A C 1
ATOM 1006 O O . TYR A 1 127 ? -14.883 11.804 18.918 1.00 81.62 127 TYR A O 1
ATOM 1014 N N . LYS A 1 128 ? -13.241 10.289 18.690 1.00 78.00 128 LYS A N 1
ATOM 1015 C CA . LYS A 1 128 ? -12.331 10.924 19.657 1.00 78.00 128 LYS A CA 1
ATOM 1016 C C . LYS A 1 128 ? -12.046 12.381 19.276 1.00 78.00 128 LYS A C 1
ATOM 1018 O O . LYS A 1 128 ? -12.087 13.268 20.127 1.00 78.00 128 LYS A O 1
ATOM 1023 N N . SER A 1 129 ? -11.828 12.664 17.986 1.00 74.25 129 SER A N 1
ATOM 1024 C CA . SER A 1 129 ? -11.607 14.036 17.499 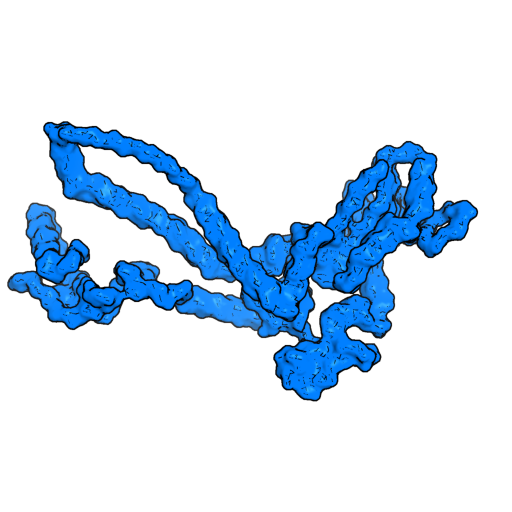1.00 74.25 129 SER A CA 1
ATOM 1025 C C . SER A 1 129 ? -12.825 14.954 17.616 1.00 74.25 129 SER A C 1
ATOM 1027 O O . SER A 1 129 ? -12.651 16.168 17.748 1.00 74.25 129 SER A O 1
ATOM 1029 N N . ALA A 1 130 ? -14.038 14.400 17.572 1.00 78.31 130 ALA A N 1
ATOM 1030 C CA . ALA A 1 130 ? -15.277 15.137 17.781 1.00 78.31 130 ALA A CA 1
ATOM 1031 C C . ALA A 1 130 ? -15.472 15.473 19.265 1.00 78.31 130 ALA A C 1
ATOM 1033 O O . ALA A 1 130 ? -15.741 16.631 19.571 1.00 78.31 130 ALA A O 1
ATOM 1034 N N . ILE A 1 131 ? -15.222 14.523 20.177 1.00 74.50 131 ILE A N 1
ATOM 1035 C CA . ILE A 1 131 ? -15.279 14.755 21.633 1.00 74.50 131 ILE A CA 1
ATOM 1036 C C . ILE A 1 131 ? -14.366 15.909 22.042 1.00 74.50 131 ILE A C 1
ATOM 1038 O O . ILE A 1 131 ? -14.801 16.836 22.719 1.00 74.50 131 ILE A O 1
ATOM 1042 N N . VAL A 1 132 ? -13.108 15.898 21.592 1.00 70.12 132 VAL A N 1
ATOM 1043 C CA . VAL A 1 132 ? -12.169 16.992 21.895 1.00 70.12 132 VAL A CA 1
ATOM 1044 C C . VAL A 1 132 ? -12.649 18.322 21.314 1.00 70.12 132 VAL A C 1
ATOM 1046 O O . VAL A 1 132 ? -12.473 19.369 21.935 1.00 70.12 132 VAL A O 1
ATOM 1049 N N . GLY A 1 133 ? -13.291 18.291 20.144 1.00 68.75 133 GLY A N 1
ATOM 1050 C CA . GLY A 1 133 ? -13.946 19.463 19.569 1.00 68.75 133 GLY A CA 1
ATOM 1051 C C . GLY A 1 133 ? -15.063 20.016 20.462 1.00 68.75 133 GLY A C 1
ATOM 1052 O O . GLY A 1 133 ? -15.104 21.221 20.706 1.00 68.75 133 GLY A O 1
ATOM 1053 N N . LEU A 1 134 ? -15.927 19.134 20.969 1.00 71.62 134 LEU A N 1
ATOM 1054 C CA . LEU A 1 134 ? -17.079 19.469 21.809 1.00 71.62 134 LEU A CA 1
ATOM 1055 C C . LEU A 1 134 ? -16.682 19.941 23.210 1.00 71.62 134 LEU A C 1
ATOM 1057 O O . LEU A 1 134 ? -17.324 20.846 23.732 1.00 71.62 134 LEU A O 1
ATOM 1061 N N . ASN A 1 135 ? -15.606 19.405 23.794 1.00 69.12 135 ASN A N 1
ATOM 1062 C CA . ASN A 1 135 ? -15.164 19.774 25.143 1.00 69.12 135 ASN A CA 1
ATOM 1063 C C . ASN A 1 135 ? -14.989 21.295 25.299 1.00 69.12 135 ASN A C 1
ATOM 1065 O O . ASN A 1 135 ? -15.422 21.879 26.282 1.00 69.12 135 ASN A O 1
ATOM 1069 N N . ARG A 1 136 ? -14.447 21.984 24.287 1.00 66.00 136 ARG A N 1
ATOM 1070 C CA . ARG A 1 136 ? -14.321 23.449 24.333 1.00 66.00 136 ARG A CA 1
ATOM 1071 C C . ARG A 1 136 ? -15.669 24.169 24.270 1.00 66.00 136 ARG A C 1
ATOM 1073 O O . ARG A 1 136 ? -15.796 25.221 24.884 1.00 66.00 136 ARG A O 1
ATOM 1080 N N . LEU A 1 137 ? -16.653 23.648 23.531 1.00 66.06 137 LEU A N 1
ATOM 1081 C CA . LEU A 1 137 ? -18.004 24.223 23.524 1.00 66.06 137 LEU A CA 1
ATOM 1082 C C . LEU A 1 137 ? -18.650 24.079 24.898 1.00 66.06 137 LEU A C 1
ATOM 1084 O O . LEU A 1 137 ? -19.264 25.030 25.361 1.00 66.06 137 LEU A O 1
ATOM 1088 N N . ILE A 1 138 ? -18.444 22.938 25.557 1.00 70.25 138 ILE A N 1
ATOM 1089 C CA . ILE A 1 138 ? -18.923 22.696 26.920 1.00 70.25 138 ILE A CA 1
ATOM 1090 C C . ILE A 1 138 ? -18.205 23.619 27.904 1.00 70.25 138 ILE A C 1
ATOM 1092 O O . ILE A 1 138 ? -18.879 24.325 28.637 1.00 70.25 138 ILE A O 1
ATOM 1096 N N . ILE A 1 139 ? -16.870 23.713 27.864 1.00 69.62 139 ILE A N 1
ATOM 1097 C CA . ILE A 1 139 ? -16.099 24.642 28.707 1.00 69.62 139 ILE A CA 1
ATOM 1098 C C . ILE A 1 139 ? -16.549 26.083 28.467 1.00 69.62 139 ILE A C 1
ATOM 1100 O O . ILE A 1 139 ? -16.835 26.792 29.420 1.00 69.62 139 ILE A O 1
ATOM 1104 N N . ARG A 1 140 ? -16.686 26.517 27.209 1.00 66.12 140 ARG A N 1
ATOM 1105 C CA . ARG A 1 140 ? -17.160 27.867 26.876 1.00 66.12 140 ARG A CA 1
ATOM 1106 C C . ARG A 1 140 ? -18.585 28.090 27.369 1.00 66.12 140 ARG A C 1
ATOM 1108 O O . ARG A 1 140 ? -18.880 29.177 27.851 1.00 66.12 140 ARG A O 1
ATOM 1115 N N . HIS A 1 141 ? -19.461 27.099 27.231 1.00 66.94 141 HIS A N 1
ATOM 1116 C CA . HIS A 1 141 ? -20.823 27.138 27.749 1.00 66.94 141 HIS A CA 1
ATOM 1117 C C . HIS A 1 141 ? -20.826 27.206 29.278 1.00 66.94 141 HIS A C 1
ATOM 1119 O O . HIS A 1 141 ? -21.573 27.991 29.835 1.00 66.94 141 HIS A O 1
ATOM 1125 N N . GLU A 1 142 ? -19.972 26.461 29.977 1.00 66.62 142 GLU A N 1
ATOM 1126 C CA . GLU A 1 142 ? -19.836 26.550 31.431 1.00 66.62 142 GLU A CA 1
ATOM 1127 C C . GLU A 1 142 ? -19.234 27.882 31.878 1.00 66.62 142 GLU A C 1
ATOM 1129 O O . GLU A 1 142 ? -19.713 28.467 32.842 1.00 66.62 142 GLU A O 1
ATOM 1134 N N . GLU A 1 143 ? -18.231 28.405 31.174 1.00 65.56 143 GLU A N 1
ATOM 1135 C CA . GLU A 1 143 ? -17.658 29.733 31.403 1.00 65.56 143 GLU A CA 1
ATOM 1136 C C . GLU A 1 143 ? -18.699 30.831 31.175 1.00 65.56 143 GLU A C 1
ATOM 1138 O O . GLU A 1 143 ? -18.799 31.756 31.975 1.00 65.56 143 GLU A O 1
ATOM 1143 N N . THR A 1 144 ? -19.508 30.731 30.115 1.00 61.06 144 THR A N 1
ATOM 1144 C CA . THR A 1 144 ? -20.604 31.680 29.865 1.00 61.06 144 THR A CA 1
ATOM 1145 C C . THR A 1 144 ? -21.751 31.494 30.843 1.00 61.06 144 THR A C 1
ATOM 1147 O O . THR A 1 144 ? -22.260 32.488 31.336 1.00 61.06 144 THR A O 1
ATOM 1150 N N . LYS A 1 145 ? -22.114 30.267 31.217 1.00 62.53 145 LYS A N 1
ATOM 1151 C CA . LYS A 1 145 ? -23.096 29.992 32.272 1.00 62.53 145 LYS A CA 1
ATOM 1152 C C . LYS A 1 145 ? -22.624 30.532 33.618 1.00 62.53 145 LYS A C 1
ATOM 1154 O O . LYS A 1 145 ? -23.432 31.081 34.348 1.00 62.53 145 LYS A O 1
ATOM 1159 N N . LYS A 1 146 ? -21.327 30.437 33.932 1.00 61.06 146 LYS A N 1
ATOM 1160 C CA . LYS A 1 146 ? -20.724 31.122 35.081 1.00 61.06 146 LYS A CA 1
ATOM 1161 C C . LYS A 1 146 ? -20.852 32.632 34.903 1.00 61.06 146 LYS A C 1
ATOM 1163 O O . LYS A 1 146 ? -21.439 33.277 35.753 1.00 61.06 146 LYS A O 1
ATOM 1168 N N . LYS A 1 147 ? -20.399 33.203 33.784 1.00 57.53 147 LYS A N 1
ATOM 1169 C CA . LYS A 1 147 ? -20.435 34.654 33.520 1.00 57.53 147 LYS A CA 1
ATOM 1170 C C . LYS A 1 147 ? -21.844 35.267 33.568 1.00 57.53 147 LYS A C 1
ATOM 1172 O O . LYS A 1 147 ? -21.997 36.360 34.090 1.00 57.53 147 LYS A O 1
ATOM 1177 N N . TYR A 1 148 ? -22.847 34.571 33.042 1.00 52.69 148 TYR A N 1
ATOM 1178 C CA . TYR A 1 148 ? -24.244 35.010 32.960 1.00 52.69 148 TYR A CA 1
ATOM 1179 C C . TYR A 1 148 ? -25.147 34.329 33.998 1.00 52.69 148 TYR A C 1
ATOM 1181 O O . TYR A 1 148 ? -26.369 34.401 33.894 1.00 52.69 148 TYR A O 1
ATOM 1189 N N . SER A 1 149 ? -24.569 33.645 34.988 1.00 56.31 149 SER A N 1
ATOM 1190 C CA . SER A 1 149 ? -25.320 33.151 36.143 1.00 56.31 149 SER A CA 1
ATOM 1191 C C . SER A 1 149 ? -25.976 34.342 36.833 1.00 56.31 149 SER A C 1
ATOM 1193 O O . SER A 1 149 ? -25.316 35.362 37.009 1.00 56.31 149 SER A O 1
ATOM 1195 N N . LEU A 1 150 ? -27.232 34.219 37.272 1.00 52.28 150 LEU A N 1
ATOM 1196 C CA . LEU A 1 150 ? -27.910 35.269 38.047 1.00 52.28 150 LEU A CA 1
ATOM 1197 C C . LEU A 1 150 ? -27.103 35.680 39.287 1.00 52.28 150 LEU A C 1
ATOM 1199 O O . LEU A 1 150 ? -27.125 36.846 39.665 1.00 52.28 150 LEU A O 1
ATOM 1203 N N . VAL A 1 151 ? -26.327 34.752 39.856 1.00 57.16 151 VAL A N 1
ATOM 1204 C CA . VAL A 1 151 ? -25.387 35.024 40.950 1.00 57.16 151 VAL A CA 1
ATOM 1205 C C . VAL A 1 151 ? -24.258 35.944 40.488 1.00 57.16 151 VAL A C 1
ATOM 1207 O O . VAL A 1 151 ? -24.023 36.958 41.126 1.00 57.16 151 VAL A O 1
ATOM 1210 N N . ASN A 1 152 ? -23.613 35.661 39.351 1.00 55.53 152 ASN A N 1
ATOM 1211 C CA . ASN A 1 152 ? -22.532 36.501 38.821 1.00 55.53 152 ASN A CA 1
ATOM 1212 C C . ASN A 1 152 ? -23.040 37.813 38.227 1.00 55.53 152 ASN A C 1
ATOM 1214 O O . ASN A 1 152 ? -22.347 38.810 38.327 1.00 55.53 152 ASN A O 1
ATOM 1218 N N . ILE A 1 153 ? -24.239 37.848 37.643 1.00 59.69 153 ILE A N 1
ATOM 1219 C CA . ILE A 1 153 ? -24.899 39.094 37.238 1.00 59.69 153 ILE A CA 1
ATOM 1220 C C . ILE A 1 153 ? -25.227 39.909 38.492 1.00 59.69 153 ILE A C 1
ATOM 1222 O O . ILE A 1 153 ? -24.988 41.111 38.504 1.00 59.69 153 ILE A O 1
ATOM 1226 N N . GLY A 1 154 ? -25.702 39.273 39.566 1.00 56.38 154 GLY A N 1
ATOM 1227 C CA . GLY A 1 154 ? -25.920 39.895 40.871 1.00 56.38 154 GLY A CA 1
ATOM 1228 C C . GLY A 1 154 ? -24.628 40.428 41.493 1.00 56.38 154 GLY A C 1
ATOM 1229 O O . GLY A 1 154 ? -24.600 41.575 41.929 1.00 56.38 154 GLY A O 1
ATOM 1230 N N . GLU A 1 155 ? -23.541 39.654 41.469 1.00 58.88 155 GLU A N 1
ATOM 1231 C CA . GLU A 1 155 ? -22.210 40.063 41.932 1.00 58.88 155 GLU A CA 1
ATOM 1232 C C . GLU A 1 155 ? -21.572 41.126 41.036 1.00 58.88 155 GLU A C 1
ATOM 1234 O O . GLU A 1 155 ? -20.999 42.065 41.562 1.00 58.88 155 GLU A O 1
ATOM 1239 N N . GLU A 1 156 ? -21.709 41.061 39.710 1.00 56.69 156 GLU A N 1
ATOM 1240 C CA . GLU A 1 156 ? -21.228 42.080 38.768 1.00 56.69 156 GLU A CA 1
ATOM 1241 C C . GLU A 1 156 ? -22.020 43.381 38.937 1.00 56.69 156 GLU A C 1
ATOM 1243 O O . GLU A 1 156 ? -21.447 44.468 38.907 1.00 56.69 156 GLU A O 1
ATOM 1248 N N . THR A 1 157 ? -23.328 43.287 39.183 1.00 55.38 157 THR A N 1
ATOM 1249 C CA . THR A 1 157 ? -24.166 44.435 39.544 1.00 55.38 157 THR A CA 1
ATOM 1250 C C . THR A 1 157 ? -23.699 45.010 40.882 1.00 55.38 157 THR A C 1
ATOM 1252 O O . THR A 1 157 ? -23.456 46.207 40.974 1.00 55.38 157 THR A O 1
ATOM 1255 N N . LYS A 1 158 ? -23.446 44.167 41.890 1.00 51.97 158 LYS A N 1
ATOM 1256 C CA . LYS A 1 158 ? -22.887 44.559 43.196 1.00 51.97 158 LYS A CA 1
ATOM 1257 C C . LYS A 1 158 ? -21.484 45.178 43.067 1.00 51.97 158 LYS A C 1
ATOM 1259 O O . LYS A 1 158 ? -21.209 46.185 43.711 1.00 51.97 158 LYS A O 1
ATOM 1264 N N . SER A 1 159 ? -20.637 44.655 42.179 1.00 51.31 159 SER A N 1
ATOM 1265 C CA . SER A 1 159 ? -19.274 45.125 41.901 1.00 51.31 159 SER A CA 1
ATOM 1266 C C . SER A 1 159 ? -19.214 46.381 41.029 1.00 51.31 159 SER A C 1
ATOM 1268 O O . SER A 1 159 ? -18.288 47.178 41.168 1.00 51.31 159 SER A O 1
ATOM 1270 N N . ARG A 1 160 ? -20.213 46.627 40.168 1.00 53.47 160 ARG A N 1
ATOM 1271 C CA . ARG A 1 160 ? -20.385 47.921 39.479 1.00 53.47 160 ARG A CA 1
ATOM 1272 C C . ARG A 1 160 ? -20.622 49.063 40.463 1.00 53.47 160 ARG A C 1
ATOM 1274 O O . ARG A 1 160 ? -20.227 50.187 40.166 1.00 53.47 160 ARG A O 1
ATOM 1281 N N . TYR A 1 161 ? -21.219 48.775 41.619 1.00 48.38 161 TYR A N 1
ATOM 1282 C CA . TYR A 1 161 ? -21.436 49.746 42.694 1.00 48.38 161 TYR A CA 1
ATOM 1283 C C . TYR A 1 161 ? -20.392 49.655 43.831 1.00 48.38 161 TYR A C 1
ATOM 1285 O O . TYR A 1 161 ? -20.283 50.596 44.612 1.00 48.38 161 TYR A O 1
ATOM 1293 N N . ILE A 1 162 ? -19.576 48.589 43.905 1.00 49.34 162 ILE A N 1
ATOM 1294 C CA . ILE A 1 162 ? -18.473 48.395 44.872 1.00 49.34 162 ILE A CA 1
ATOM 1295 C C . ILE A 1 162 ? -17.263 47.726 44.165 1.00 49.34 162 ILE A C 1
ATOM 1297 O O . ILE A 1 162 ? -17.237 46.516 43.966 1.00 49.34 162 ILE A O 1
ATOM 1301 N N . LYS A 1 163 ? -16.248 48.510 43.767 1.00 40.03 163 LYS A N 1
ATOM 1302 C CA . LYS A 1 163 ? -15.046 48.059 43.008 1.00 40.03 163 LYS A CA 1
ATOM 1303 C C . LYS A 1 163 ? -14.142 47.101 43.824 1.00 40.03 163 LYS A C 1
ATOM 1305 O O . LYS A 1 163 ? -14.022 47.327 45.028 1.00 40.03 163 LYS A O 1
ATOM 1310 N N . PRO A 1 164 ? -13.459 46.092 43.218 1.00 45.09 164 PRO A N 1
ATOM 1311 C CA . PRO A 1 164 ? -12.246 46.328 42.408 1.00 45.09 164 PRO A CA 1
ATOM 1312 C C . PRO A 1 164 ? -12.028 45.414 41.172 1.00 45.09 164 PRO A C 1
ATOM 1314 O O . PRO A 1 164 ? -12.865 44.608 40.783 1.00 45.09 164 PRO A O 1
ATOM 1317 N N . GLU A 1 165 ? -10.884 45.676 40.534 1.00 37.44 165 GLU A N 1
ATOM 1318 C CA . GLU A 1 165 ? -10.419 45.443 39.160 1.00 37.44 165 GLU A CA 1
ATOM 1319 C C . GLU A 1 165 ? -10.177 43.987 38.713 1.00 37.44 165 GLU A C 1
ATOM 1321 O O . GLU A 1 165 ? -9.836 43.104 39.497 1.00 37.44 165 GLU A O 1
ATOM 1326 N N . ILE A 1 166 ? -10.270 43.775 37.391 1.00 34.59 166 ILE A N 1
ATOM 1327 C CA . ILE A 1 166 ? -9.972 42.521 36.684 1.00 34.59 166 ILE A CA 1
ATOM 1328 C C . ILE A 1 166 ? -8.591 42.608 36.027 1.00 34.59 166 ILE A C 1
ATOM 1330 O O . ILE A 1 166 ? -8.325 43.511 35.233 1.00 34.59 166 ILE A O 1
ATOM 1334 N N . ASN A 1 167 ? -7.759 41.597 36.277 1.00 32.75 167 ASN A N 1
ATOM 1335 C CA . ASN A 1 167 ? -6.547 41.316 35.513 1.00 32.75 167 ASN A CA 1
ATOM 1336 C C . ASN A 1 167 ? -6.881 40.387 34.331 1.00 32.75 167 ASN A C 1
ATOM 1338 O O . ASN A 1 167 ? -7.642 39.430 34.489 1.00 32.75 167 ASN A O 1
ATOM 1342 N N . SER A 1 168 ? -6.333 40.663 33.143 1.00 34.31 168 SER A N 1
ATOM 1343 C CA . SER A 1 168 ? -6.695 39.967 31.897 1.00 34.31 168 SER A CA 1
ATOM 1344 C C . SER A 1 168 ? -5.641 38.966 31.404 1.00 34.31 168 SER A C 1
ATOM 1346 O O . SER A 1 168 ? -4.437 39.120 31.591 1.00 34.31 168 SER A O 1
ATOM 1348 N N . HIS A 1 169 ? -6.172 37.910 30.788 1.00 33.53 169 HIS A N 1
ATOM 1349 C CA . HIS A 1 169 ? -5.563 36.657 30.350 1.00 33.53 169 HIS A CA 1
ATOM 1350 C C . HIS A 1 169 ? -4.480 36.743 29.259 1.00 33.53 169 HIS A C 1
ATOM 1352 O O . HIS A 1 169 ? -4.522 37.585 28.363 1.00 33.53 169 HIS A O 1
ATOM 1358 N N . THR A 1 170 ? -3.605 35.729 29.231 1.00 31.69 170 THR A N 1
ATOM 1359 C CA . THR A 1 170 ? -2.768 35.364 28.076 1.00 31.69 170 THR A CA 1
ATOM 1360 C C . THR A 1 170 ? -3.343 34.180 27.275 1.00 31.69 170 THR A C 1
ATOM 1362 O O . THR A 1 170 ? -4.170 33.401 27.743 1.00 31.69 170 THR A O 1
ATOM 1365 N N . LYS A 1 171 ? -2.944 34.132 25.997 1.00 45.34 171 LYS A N 1
ATOM 1366 C CA . LYS A 1 171 ? -3.655 33.598 24.820 1.00 45.34 171 LYS A CA 1
ATOM 1367 C C . LYS A 1 171 ? -3.653 32.067 24.659 1.00 45.34 171 LYS A C 1
ATOM 1369 O O . LYS A 1 171 ? -2.644 31.400 24.857 1.00 45.34 171 LYS A O 1
ATOM 1374 N N . THR A 1 172 ? -4.774 31.545 24.155 1.00 43.47 172 THR A N 1
ATOM 1375 C CA . THR A 1 172 ? -5.001 30.150 23.734 1.00 43.47 172 THR A CA 1
ATOM 1376 C C . THR A 1 172 ? -4.432 29.866 22.332 1.00 43.47 172 THR A C 1
ATOM 1378 O O . THR A 1 172 ? -4.668 30.631 21.398 1.00 43.47 172 THR A O 1
ATOM 1381 N N . SER A 1 173 ? -3.751 28.729 22.158 1.00 53.81 173 SER A N 1
ATOM 1382 C CA . SER A 1 173 ? -3.426 28.130 20.852 1.00 53.81 173 SER A CA 1
ATOM 1383 C C . SER A 1 173 ? -4.695 27.649 20.117 1.00 53.81 173 SER A C 1
ATOM 1385 O O . SER A 1 173 ? -5.693 27.292 20.745 1.00 53.81 173 SER A O 1
ATOM 1387 N N . SER A 1 174 ? -4.711 27.669 18.777 1.00 61.72 174 SER A N 1
ATOM 1388 C CA . SER A 1 174 ? -5.930 27.392 17.998 1.00 61.72 174 SER A CA 1
ATOM 1389 C C . SER A 1 174 ? -6.375 25.917 18.102 1.00 61.72 174 SER A C 1
ATOM 1391 O O . SER A 1 174 ? -5.580 24.983 18.053 1.00 61.72 174 SER A O 1
ATOM 1393 N N . GLN A 1 175 ? -7.679 25.679 18.254 1.00 58.28 175 GLN A N 1
ATOM 1394 C CA . GLN A 1 175 ? -8.296 24.354 18.460 1.00 58.28 175 GLN A CA 1
ATOM 1395 C C . GLN A 1 175 ? -8.036 23.363 17.316 1.00 58.28 175 GLN A C 1
ATOM 1397 O O . GLN A 1 175 ? -7.929 22.154 17.537 1.00 58.28 175 GLN A O 1
ATOM 1402 N N . GLU A 1 176 ? -7.902 23.875 16.096 1.00 63.19 176 GLU A N 1
ATOM 1403 C CA . GLU A 1 176 ? -7.540 23.083 14.922 1.00 63.19 176 GLU A CA 1
ATOM 1404 C C . GLU A 1 176 ? -6.171 22.425 15.090 1.00 63.19 176 GLU A C 1
ATOM 1406 O O . GLU A 1 176 ? -5.999 21.268 14.703 1.00 63.19 176 GLU A O 1
ATOM 1411 N N . PHE A 1 177 ? -5.228 23.104 15.750 1.00 68.62 177 PHE A N 1
ATOM 1412 C CA . PHE A 1 177 ? -3.916 22.550 16.054 1.00 68.62 177 PHE A CA 1
ATOM 1413 C C . PHE A 1 177 ? -4.017 21.370 17.029 1.00 68.62 177 PHE A C 1
ATOM 1415 O O . PHE A 1 177 ? -3.441 20.312 16.779 1.00 68.62 177 PHE A O 1
ATOM 1422 N N . ILE A 1 178 ? -4.806 21.498 18.103 1.00 67.88 178 ILE A N 1
ATOM 1423 C CA . ILE A 1 178 ? -4.998 20.424 19.096 1.00 67.88 178 ILE A CA 1
ATOM 1424 C C . ILE A 1 178 ? -5.678 19.207 18.456 1.00 67.88 178 ILE A C 1
ATOM 1426 O O . ILE A 1 178 ? -5.205 18.079 18.613 1.00 67.88 178 ILE A O 1
ATOM 1430 N N . LYS A 1 179 ? -6.753 19.431 17.688 1.00 67.62 179 LYS A N 1
ATOM 1431 C CA . LYS A 1 179 ? -7.479 18.368 16.977 1.00 67.62 179 LYS A CA 1
ATOM 1432 C C . LYS A 1 179 ? -6.577 17.656 15.968 1.00 67.62 179 LYS A C 1
ATOM 1434 O O . LYS A 1 179 ? -6.589 16.427 15.905 1.00 67.62 179 LYS A O 1
ATOM 1439 N N . SER A 1 180 ? -5.783 18.409 15.207 1.00 70.69 180 SER A N 1
ATOM 1440 C CA . SER A 1 180 ? -4.848 17.853 14.222 1.00 70.69 180 SER A CA 1
ATOM 1441 C C . SER A 1 180 ? -3.733 17.054 14.890 1.00 70.69 180 SER A C 1
ATOM 1443 O O . SER A 1 180 ? -3.453 15.934 14.469 1.00 70.69 180 SER A O 1
ATOM 1445 N N . ARG A 1 181 ? -3.156 17.572 15.982 1.00 77.38 181 ARG A N 1
ATOM 1446 C CA . ARG A 1 181 ? -2.107 16.887 16.745 1.00 77.38 181 ARG A CA 1
ATOM 1447 C C . ARG A 1 181 ? -2.603 15.576 17.350 1.00 77.38 181 ARG A C 1
ATOM 1449 O O . ARG A 1 181 ? -1.928 14.563 17.230 1.00 77.38 181 ARG A O 1
ATOM 1456 N N . MET A 1 182 ? -3.799 15.558 17.938 1.00 78.88 182 MET A N 1
ATOM 1457 C CA . MET A 1 182 ? -4.365 14.319 18.475 1.00 78.88 182 MET A CA 1
ATOM 1458 C C . MET A 1 182 ? -4.654 13.291 17.374 1.00 78.88 182 MET A C 1
ATOM 1460 O O . MET A 1 182 ? -4.359 12.112 17.550 1.00 78.88 182 MET A O 1
ATOM 1464 N N . LYS A 1 183 ? -5.203 13.719 16.227 1.00 78.19 183 LYS A N 1
ATOM 1465 C CA . LYS A 1 183 ? -5.390 12.818 15.079 1.00 78.19 183 LYS A CA 1
ATOM 1466 C C . LYS A 1 183 ? -4.063 12.202 14.636 1.00 78.19 183 LYS A C 1
ATOM 1468 O O . LYS A 1 183 ? -4.024 11.000 14.404 1.00 78.19 183 LYS A O 1
ATOM 1473 N N . ALA A 1 184 ? -2.997 13.001 14.561 1.00 80.75 184 ALA A N 1
ATOM 1474 C CA . ALA A 1 184 ? -1.665 12.516 14.213 1.00 80.75 184 ALA A CA 1
ATOM 1475 C C . ALA A 1 184 ? -1.164 11.453 15.206 1.00 80.75 184 ALA A C 1
ATOM 1477 O O . ALA A 1 184 ? -0.750 10.386 14.768 1.00 80.75 184 ALA A O 1
ATOM 1478 N N . LEU A 1 185 ? -1.305 11.687 16.517 1.00 80.94 185 LEU A N 1
ATOM 1479 C CA . LEU A 1 185 ? -0.910 10.726 17.558 1.00 80.94 185 LEU A CA 1
ATOM 1480 C C . LEU A 1 185 ? -1.687 9.402 17.473 1.00 80.94 185 LEU A C 1
ATOM 1482 O O . LEU A 1 185 ? -1.102 8.331 17.596 1.00 80.94 185 LEU A O 1
ATOM 1486 N N . LEU A 1 186 ? -2.998 9.454 17.213 1.00 82.44 186 LEU A N 1
ATOM 1487 C CA . LEU A 1 186 ? -3.819 8.246 17.044 1.00 82.44 186 LEU A CA 1
ATOM 1488 C C . LEU A 1 186 ? -3.436 7.448 15.787 1.00 82.44 186 LEU A C 1
ATOM 1490 O O . LEU A 1 186 ? -3.532 6.223 15.775 1.00 82.44 186 LEU A O 1
ATOM 1494 N N . ILE A 1 187 ? -3.032 8.132 14.714 1.00 85.56 187 ILE A N 1
ATOM 1495 C CA . ILE A 1 187 ? -2.531 7.483 13.495 1.00 85.56 187 ILE A CA 1
ATOM 1496 C C . ILE A 1 187 ? -1.159 6.855 13.762 1.00 85.56 187 ILE A C 1
ATOM 1498 O O . ILE A 1 187 ? -0.914 5.724 13.349 1.00 85.56 187 ILE A O 1
ATOM 1502 N N . GLU A 1 188 ? -0.285 7.561 14.476 1.00 87.56 188 GLU A N 1
ATOM 1503 C CA . GLU A 1 188 ? 1.041 7.080 14.860 1.00 87.56 188 GLU A CA 1
ATOM 1504 C C . GLU A 1 188 ? 0.959 5.828 15.741 1.00 87.56 188 GLU A C 1
ATOM 1506 O O . GLU A 1 188 ? 1.672 4.861 15.491 1.00 87.56 188 GLU A O 1
ATOM 1511 N N . GLU A 1 189 ? 0.022 5.778 16.693 1.00 88.75 189 GLU A N 1
ATOM 1512 C CA . GLU A 1 189 ? -0.241 4.579 17.497 1.00 88.75 189 GLU A CA 1
ATOM 1513 C C . GLU A 1 189 ? -0.567 3.358 16.617 1.00 88.75 189 GLU A C 1
ATOM 1515 O O . GLU A 1 189 ? -0.031 2.270 16.829 1.00 88.75 189 GLU A O 1
ATOM 1520 N N . LYS A 1 190 ? -1.410 3.539 15.593 1.00 90.12 190 LYS A N 1
ATOM 1521 C CA . LYS A 1 190 ? -1.800 2.472 14.655 1.00 90.12 190 LYS A CA 1
ATOM 1522 C C . LYS A 1 190 ? -0.634 2.028 13.778 1.00 90.12 190 LYS A C 1
ATOM 1524 O O . LYS A 1 190 ? -0.431 0.832 13.590 1.00 90.12 190 LYS A O 1
ATOM 1529 N N . ILE A 1 191 ? 0.165 2.977 13.293 1.00 90.81 191 ILE A N 1
ATOM 1530 C CA . ILE A 1 191 ? 1.391 2.682 12.542 1.00 90.81 191 ILE A CA 1
ATOM 1531 C C . ILE A 1 191 ? 2.376 1.899 13.417 1.00 90.81 191 ILE A C 1
ATOM 1533 O O . ILE A 1 191 ? 2.926 0.903 12.962 1.00 90.81 191 ILE A O 1
ATOM 1537 N N . ASN A 1 192 ? 2.559 2.285 14.679 1.00 91.50 192 ASN A N 1
ATOM 1538 C CA . ASN A 1 192 ? 3.455 1.589 15.602 1.00 91.50 192 ASN A CA 1
ATOM 1539 C C . ASN A 1 192 ? 2.973 0.164 15.919 1.00 91.50 192 ASN A C 1
ATOM 1541 O O . ASN A 1 192 ? 3.790 -0.753 15.980 1.00 91.50 192 ASN A O 1
ATOM 1545 N N . LYS A 1 193 ? 1.654 -0.051 16.049 1.00 92.19 193 LYS A N 1
ATOM 1546 C CA . LYS A 1 193 ? 1.061 -1.398 16.164 1.00 92.19 193 LYS A CA 1
ATOM 1547 C C . LYS A 1 193 ? 1.295 -2.250 14.918 1.00 92.19 193 LYS A C 1
ATOM 1549 O O . LYS A 1 193 ? 1.505 -3.451 15.043 1.00 92.19 193 LYS A O 1
ATOM 1554 N N . LEU A 1 194 ? 1.258 -1.655 13.727 1.00 91.44 194 LEU A N 1
ATOM 1555 C CA . LEU A 1 194 ? 1.577 -2.361 12.488 1.00 91.44 194 LEU A CA 1
ATOM 1556 C C . LEU A 1 194 ? 3.072 -2.704 12.413 1.00 91.44 194 LEU A C 1
ATOM 1558 O O . LEU A 1 194 ? 3.429 -3.843 12.132 1.00 91.44 194 LEU A O 1
ATOM 1562 N N . LEU A 1 195 ? 3.947 -1.746 12.723 1.00 92.50 195 LEU A N 1
ATOM 1563 C CA . LEU A 1 195 ? 5.402 -1.925 12.712 1.00 92.50 195 LEU A CA 1
ATOM 1564 C C . LEU A 1 195 ? 5.888 -2.981 13.710 1.00 92.50 195 LEU A C 1
ATOM 1566 O O . LEU A 1 195 ? 6.891 -3.639 13.450 1.00 92.50 195 LEU A O 1
ATOM 1570 N N . SER A 1 196 ? 5.194 -3.164 14.835 1.00 93.81 196 SER A N 1
ATOM 1571 C CA . SER A 1 196 ? 5.557 -4.182 15.825 1.00 93.81 196 SER A CA 1
ATOM 1572 C C . SER A 1 196 ? 5.192 -5.609 15.403 1.00 93.81 196 SER A C 1
ATOM 1574 O O . SER A 1 196 ? 5.658 -6.561 16.030 1.00 93.81 196 SER A O 1
ATOM 1576 N N . LYS A 1 197 ? 4.387 -5.790 14.345 1.00 92.25 197 LYS A N 1
ATOM 1577 C CA . LYS A 1 197 ? 3.981 -7.110 13.848 1.00 92.25 197 LYS A CA 1
ATOM 1578 C C . LYS A 1 197 ? 5.087 -7.707 12.969 1.00 92.25 197 LYS A C 1
ATOM 1580 O O . LYS A 1 197 ? 5.331 -7.183 11.884 1.00 92.25 197 LYS A O 1
ATOM 1585 N N . PRO A 1 198 ? 5.697 -8.849 13.348 1.00 90.31 198 PRO A N 1
ATOM 1586 C CA . PRO A 1 198 ? 6.834 -9.416 12.612 1.00 90.31 198 PRO A CA 1
ATOM 1587 C C . PRO A 1 198 ? 6.532 -9.831 11.168 1.00 90.31 198 PRO A C 1
ATOM 1589 O O . PRO A 1 198 ? 7.452 -9.927 10.361 1.00 90.31 198 PRO A O 1
ATOM 1592 N N . LEU A 1 199 ? 5.263 -10.121 10.860 1.00 90.06 199 LEU A N 1
ATOM 1593 C CA . LEU A 1 199 ? 4.813 -10.574 9.545 1.00 90.06 199 LEU A CA 1
ATOM 1594 C C . LEU A 1 199 ? 4.159 -9.429 8.754 1.00 90.06 199 LEU A C 1
ATOM 1596 O O . LEU A 1 199 ? 4.724 -8.968 7.768 1.00 90.06 199 LEU A O 1
ATOM 1600 N N . HIS A 1 200 ? 3.021 -8.911 9.226 1.00 92.88 200 HIS A N 1
ATOM 1601 C CA . HIS A 1 200 ? 2.288 -7.838 8.536 1.00 92.88 200 HIS A CA 1
ATOM 1602 C C . HIS A 1 200 ? 3.080 -6.520 8.466 1.00 92.88 200 HIS A C 1
ATOM 1604 O O . HIS A 1 200 ? 2.936 -5.744 7.527 1.00 92.88 200 HIS A O 1
ATOM 1610 N N . GLY A 1 201 ? 3.956 -6.261 9.442 1.00 92.31 201 GLY A N 1
ATOM 1611 C CA . GLY A 1 201 ? 4.754 -5.040 9.496 1.00 92.31 201 GLY A CA 1
ATOM 1612 C C . GLY A 1 201 ? 5.921 -5.006 8.509 1.00 92.31 201 GLY A C 1
ATOM 1613 O O . GLY A 1 201 ? 6.497 -3.938 8.316 1.00 92.31 201 GLY A O 1
ATOM 1614 N N . GLN A 1 202 ? 6.283 -6.123 7.864 1.00 90.75 202 GLN A N 1
ATOM 1615 C CA . GLN A 1 202 ? 7.512 -6.231 7.064 1.00 90.75 202 GLN A CA 1
ATOM 1616 C C . GLN A 1 202 ? 7.594 -5.192 5.947 1.00 90.75 202 GLN A C 1
ATOM 1618 O O . GLN A 1 202 ? 8.587 -4.468 5.853 1.00 90.75 202 GLN A O 1
ATOM 1623 N N . PHE A 1 203 ? 6.545 -5.073 5.129 1.00 91.38 203 PHE A N 1
ATOM 1624 C CA . PHE A 1 203 ? 6.496 -4.068 4.066 1.00 91.38 203 PHE A CA 1
ATOM 1625 C C . PHE A 1 203 ? 6.613 -2.649 4.636 1.00 91.38 203 PHE A C 1
ATOM 1627 O O . PHE A 1 203 ? 7.375 -1.822 4.131 1.00 91.38 203 PHE A O 1
ATOM 1634 N N . TYR A 1 204 ? 5.901 -2.387 5.733 1.00 92.12 204 TYR A N 1
ATOM 1635 C CA . TYR A 1 204 ? 5.846 -1.078 6.365 1.00 92.12 204 TYR A CA 1
ATOM 1636 C C . TYR A 1 204 ? 7.203 -0.666 6.948 1.00 92.12 204 TYR A C 1
ATOM 1638 O O . TYR A 1 204 ? 7.657 0.442 6.674 1.00 92.12 204 TYR A O 1
ATOM 1646 N N . ILE A 1 205 ? 7.897 -1.569 7.652 1.00 91.94 205 ILE A N 1
ATOM 1647 C CA . ILE A 1 205 ? 9.257 -1.373 8.190 1.00 91.94 205 ILE A CA 1
ATOM 1648 C C . ILE A 1 205 ? 10.210 -0.931 7.082 1.00 91.94 205 ILE A C 1
ATOM 1650 O O . ILE A 1 205 ? 10.961 0.032 7.237 1.00 91.94 205 ILE A O 1
ATOM 1654 N N . GLN A 1 206 ? 10.145 -1.587 5.925 1.00 88.50 206 GLN A N 1
ATOM 1655 C CA . GLN A 1 206 ? 11.021 -1.260 4.809 1.00 88.50 206 GLN A CA 1
ATOM 1656 C C . GLN A 1 206 ? 10.812 0.160 4.268 1.00 88.50 206 GLN A C 1
ATOM 1658 O O . GLN A 1 206 ? 11.755 0.750 3.741 1.00 88.50 206 GLN A O 1
ATOM 1663 N N . THR A 1 207 ? 9.614 0.732 4.411 1.00 90.88 207 THR A N 1
ATOM 1664 C CA . THR A 1 207 ? 9.325 2.103 3.956 1.00 90.88 207 THR A CA 1
ATOM 1665 C C . THR A 1 207 ? 10.017 3.180 4.797 1.00 90.88 207 THR A C 1
ATOM 1667 O O . THR A 1 207 ? 10.124 4.327 4.360 1.00 90.88 207 THR A O 1
ATOM 1670 N N . PHE A 1 208 ? 10.513 2.820 5.987 1.00 89.50 208 PHE A N 1
ATOM 1671 C CA . PHE A 1 208 ? 11.296 3.703 6.856 1.00 89.50 208 PHE A CA 1
ATOM 1672 C C . PHE A 1 208 ? 12.789 3.701 6.524 1.00 89.50 208 PHE A C 1
ATOM 1674 O O . PHE A 1 208 ? 13.538 4.507 7.078 1.00 89.50 208 PHE A O 1
ATOM 1681 N N . ASN A 1 209 ? 13.236 2.856 5.591 1.00 87.94 209 ASN A N 1
ATOM 1682 C CA . ASN A 1 209 ? 14.604 2.920 5.101 1.00 87.94 209 ASN A CA 1
ATOM 1683 C C . ASN A 1 209 ? 14.874 4.276 4.432 1.00 87.94 209 ASN A C 1
ATOM 1685 O O . ASN A 1 209 ? 14.090 4.763 3.617 1.00 87.94 209 ASN A O 1
ATOM 1689 N N . ASN A 1 210 ? 16.029 4.873 4.733 1.00 88.06 210 ASN A N 1
ATOM 1690 C CA . ASN A 1 210 ? 16.402 6.214 4.268 1.00 88.06 210 ASN A CA 1
ATOM 1691 C C . ASN A 1 210 ? 16.388 6.372 2.735 1.00 88.06 210 ASN A C 1
ATOM 1693 O O . ASN A 1 210 ? 16.111 7.464 2.231 1.00 88.06 210 ASN A O 1
ATOM 1697 N N . TYR A 1 211 ? 16.655 5.291 2.003 1.00 84.88 211 TYR A N 1
ATOM 1698 C CA . TYR A 1 211 ? 16.696 5.245 0.546 1.00 84.88 211 TYR A CA 1
ATOM 1699 C C . TYR A 1 211 ? 15.323 5.042 -0.116 1.00 84.88 211 TYR A C 1
ATOM 1701 O O . TYR A 1 211 ? 15.248 5.113 -1.339 1.00 84.88 211 TYR A O 1
ATOM 1709 N N . VAL A 1 212 ? 14.244 4.795 0.634 1.00 88.88 212 VAL A N 1
ATOM 1710 C CA . VAL A 1 212 ? 12.884 4.638 0.086 1.00 88.88 212 VAL A CA 1
ATOM 1711 C C . VAL A 1 212 ? 12.175 5.990 0.053 1.00 88.88 212 VAL A C 1
ATOM 1713 O O . VAL A 1 212 ? 12.204 6.753 1.023 1.00 88.88 212 VAL A O 1
ATOM 1716 N N . ASP A 1 213 ? 11.531 6.310 -1.068 1.00 92.00 213 ASP A N 1
ATOM 1717 C CA . ASP A 1 213 ? 10.618 7.445 -1.159 1.00 92.00 213 ASP A CA 1
ATOM 1718 C C . ASP A 1 213 ? 9.234 7.005 -0.687 1.00 92.00 213 ASP A C 1
ATOM 1720 O O . ASP A 1 213 ? 8.435 6.443 -1.440 1.00 92.00 213 ASP A O 1
ATOM 1724 N N . ARG A 1 214 ? 8.952 7.253 0.592 1.00 92.19 214 ARG A N 1
ATOM 1725 C CA . ARG A 1 214 ? 7.690 6.851 1.216 1.00 92.19 214 ARG A CA 1
ATOM 1726 C C . ARG A 1 214 ? 6.475 7.543 0.592 1.00 92.19 214 ARG A C 1
ATOM 1728 O O . ARG A 1 214 ? 5.419 6.930 0.486 1.00 92.19 214 ARG A O 1
ATOM 1735 N N . LYS A 1 215 ? 6.615 8.802 0.161 1.00 91.88 215 LYS A N 1
ATOM 1736 C CA . LYS A 1 215 ? 5.502 9.558 -0.428 1.00 91.88 215 LYS A CA 1
ATOM 1737 C C . LYS A 1 215 ? 5.113 8.960 -1.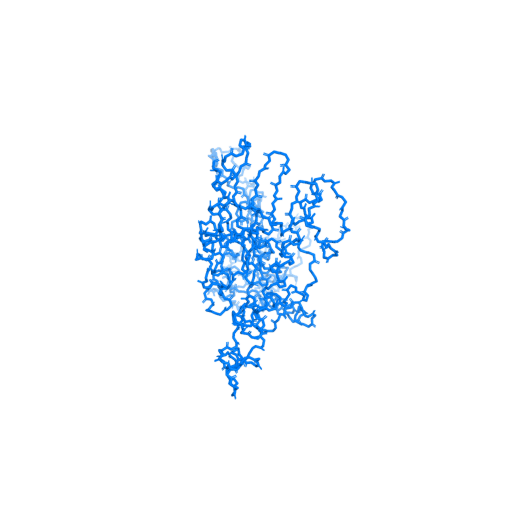777 1.00 91.88 215 LYS A C 1
ATOM 1739 O O . LYS A 1 215 ? 3.930 8.738 -2.012 1.00 91.88 215 LYS A O 1
ATOM 1744 N N . LEU A 1 216 ? 6.097 8.673 -2.631 1.00 91.56 216 LEU A N 1
ATOM 1745 C CA . LEU A 1 216 ? 5.847 8.020 -3.916 1.00 91.56 216 LEU A CA 1
ATOM 1746 C C . LEU A 1 216 ? 5.363 6.580 -3.724 1.00 91.56 216 LEU A C 1
ATOM 1748 O O . LEU A 1 216 ? 4.387 6.180 -4.352 1.00 91.56 216 LEU A O 1
ATOM 1752 N N . THR A 1 217 ? 5.983 5.834 -2.807 1.00 92.94 217 THR A N 1
ATOM 1753 C CA . THR A 1 217 ? 5.606 4.447 -2.481 1.00 92.94 217 THR A CA 1
ATOM 1754 C C . THR A 1 217 ? 4.138 4.323 -2.084 1.00 92.94 217 THR A C 1
ATOM 1756 O O . THR A 1 217 ? 3.480 3.370 -2.477 1.00 92.94 217 THR A O 1
ATOM 1759 N N . PHE A 1 218 ? 3.596 5.273 -1.321 1.00 93.94 218 PHE A N 1
ATOM 1760 C CA . PHE A 1 218 ? 2.191 5.242 -0.901 1.00 93.94 218 PHE A CA 1
ATOM 1761 C C . PHE A 1 218 ? 1.241 5.911 -1.896 1.00 93.94 218 PHE A C 1
ATOM 1763 O O . PHE A 1 218 ? 0.028 5.820 -1.726 1.00 93.94 218 PHE A O 1
ATOM 1770 N N . GLY A 1 219 ? 1.768 6.561 -2.938 1.00 92.62 219 GLY A N 1
ATOM 1771 C CA . GLY A 1 219 ? 0.991 7.349 -3.894 1.00 92.62 219 GLY A CA 1
ATOM 1772 C C . GLY A 1 219 ? -0.040 6.533 -4.671 1.00 92.62 219 GLY A C 1
ATOM 1773 O O . GLY A 1 219 ? -1.118 7.045 -4.957 1.00 92.62 219 GLY A O 1
ATOM 1774 N N . TRP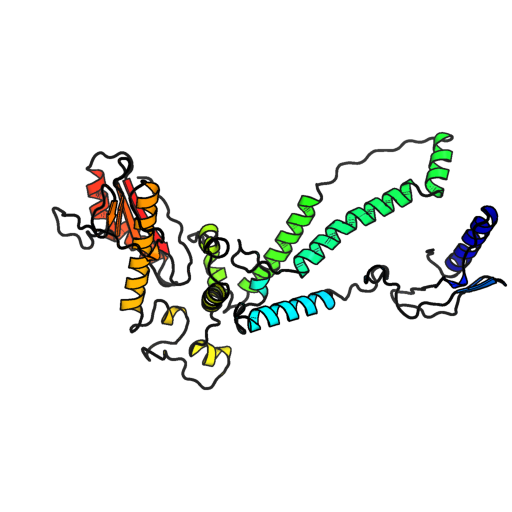 A 1 220 ? 0.231 5.250 -4.935 1.00 91.00 220 TRP A N 1
ATOM 1775 C CA . TRP A 1 220 ? -0.686 4.402 -5.700 1.00 91.00 220 TRP A CA 1
ATOM 1776 C C . TRP A 1 220 ? -2.040 4.211 -5.006 1.00 91.00 220 TRP A C 1
ATOM 1778 O O . TRP A 1 220 ? -3.050 4.099 -5.692 1.00 91.00 220 TRP A O 1
ATOM 1788 N N . VAL A 1 221 ? -2.107 4.235 -3.671 1.00 91.56 221 VAL A N 1
ATOM 1789 C CA . VAL A 1 221 ? -3.377 4.046 -2.954 1.00 91.56 221 VAL A CA 1
ATOM 1790 C C . VAL A 1 221 ? -4.365 5.177 -3.274 1.00 91.56 221 VAL A C 1
ATOM 1792 O O . VAL A 1 221 ? -5.458 4.894 -3.748 1.00 91.56 221 VAL A O 1
ATOM 1795 N N . PRO A 1 222 ? -4.059 6.472 -3.083 1.00 91.00 222 PRO A N 1
ATOM 1796 C CA . PRO A 1 222 ? -4.996 7.533 -3.444 1.00 91.00 222 PRO A CA 1
ATOM 1797 C C . PRO A 1 222 ? -5.137 7.795 -4.953 1.00 91.00 222 PRO A C 1
ATOM 1799 O O . PRO A 1 222 ? -6.151 8.375 -5.327 1.00 91.00 222 PRO A O 1
ATOM 1802 N N . SER A 1 223 ? -4.168 7.431 -5.809 1.00 86.06 223 SER A N 1
ATOM 1803 C CA . SER A 1 223 ? -4.131 7.933 -7.197 1.00 86.06 223 SER A CA 1
ATOM 1804 C C . SER A 1 223 ? -4.206 6.888 -8.313 1.00 86.06 223 SER A C 1
ATOM 1806 O O . SER A 1 223 ? -4.250 7.277 -9.475 1.00 86.06 223 SER A O 1
ATOM 1808 N N . SER A 1 224 ? -4.168 5.587 -8.018 1.00 81.75 224 SER A N 1
ATOM 1809 C CA . SER A 1 224 ? -4.104 4.559 -9.075 1.00 81.75 224 SER A CA 1
ATOM 1810 C C . SER A 1 224 ? -5.439 4.276 -9.769 1.00 81.75 224 SER A C 1
ATOM 1812 O O . SER A 1 224 ? -5.436 3.722 -10.864 1.00 81.75 224 SER A O 1
ATOM 1814 N N . GLY A 1 225 ? -6.570 4.622 -9.144 1.00 85.56 225 GLY A N 1
ATOM 1815 C CA . GLY A 1 225 ? -7.902 4.287 -9.663 1.00 85.56 225 GLY A CA 1
ATOM 1816 C C . GLY A 1 225 ? -8.197 2.782 -9.691 1.00 85.56 225 GLY A C 1
ATOM 1817 O O . GLY A 1 225 ? -9.089 2.352 -10.419 1.00 85.56 225 GLY A O 1
ATOM 1818 N N . LEU A 1 226 ? -7.444 1.974 -8.935 1.00 90.25 226 LEU A N 1
ATOM 1819 C CA . LEU A 1 226 ? -7.662 0.533 -8.851 1.00 90.25 226 LEU A CA 1
ATOM 1820 C C . LEU A 1 226 ? -8.996 0.210 -8.173 1.00 90.25 226 LEU A C 1
ATOM 1822 O O . LEU A 1 226 ? -9.422 0.877 -7.230 1.00 90.25 226 LEU A O 1
ATOM 1826 N N . GLN A 1 227 ? -9.629 -0.869 -8.633 1.00 92.12 227 GLN A N 1
ATOM 1827 C CA . GLN A 1 227 ? -10.768 -1.450 -7.930 1.00 92.12 227 GLN A CA 1
ATOM 1828 C C . GLN A 1 227 ? -10.331 -1.941 -6.548 1.00 92.12 227 GLN A C 1
ATOM 1830 O O . GLN A 1 227 ? -9.202 -2.412 -6.365 1.00 92.12 227 GLN A O 1
ATOM 1835 N N . GLY A 1 228 ? -11.227 -1.843 -5.569 1.00 90.50 228 GLY A N 1
ATOM 1836 C CA . GLY A 1 228 ? -10.887 -2.120 -4.178 1.00 90.50 228 GLY A CA 1
ATOM 1837 C C . GLY A 1 228 ? -10.455 -3.570 -3.931 1.00 90.50 228 GLY A C 1
ATOM 1838 O O . GLY A 1 228 ? -9.611 -3.816 -3.075 1.00 90.50 228 GLY A O 1
ATOM 1839 N N . GLU A 1 229 ? -10.941 -4.518 -4.729 1.00 93.56 229 GLU A N 1
ATOM 1840 C CA . GLU A 1 229 ? -10.532 -5.923 -4.723 1.00 93.56 229 GLU A CA 1
ATOM 1841 C C . GLU A 1 229 ? -9.075 -6.087 -5.172 1.00 93.56 229 GLU A C 1
ATOM 1843 O O . GLU A 1 229 ? -8.318 -6.867 -4.590 1.00 93.56 229 GLU A O 1
ATOM 1848 N N . THR A 1 230 ? -8.652 -5.304 -6.170 1.00 93.62 230 THR A N 1
ATOM 1849 C CA . THR A 1 230 ? -7.259 -5.293 -6.635 1.00 93.62 230 THR A CA 1
ATOM 1850 C C . THR A 1 230 ? -6.355 -4.652 -5.588 1.00 93.62 230 THR A C 1
ATOM 1852 O O . THR A 1 230 ? -5.306 -5.207 -5.262 1.00 93.62 230 THR A O 1
ATOM 1855 N N . GLU A 1 231 ? -6.773 -3.526 -4.996 1.00 92.81 231 GLU A N 1
ATOM 1856 C CA . GLU A 1 231 ? -6.035 -2.928 -3.878 1.00 92.81 231 GLU A CA 1
ATOM 1857 C C . GLU A 1 231 ? -5.902 -3.902 -2.704 1.00 92.81 231 GLU A C 1
ATOM 1859 O O . GLU A 1 231 ? -4.847 -3.969 -2.076 1.00 92.81 231 GLU A O 1
ATOM 1864 N N . ASN A 1 232 ? -6.960 -4.657 -2.405 1.00 93.19 232 ASN A N 1
ATOM 1865 C CA . ASN A 1 232 ? -6.965 -5.646 -1.339 1.00 93.19 232 ASN A CA 1
ATOM 1866 C C . ASN A 1 232 ? -5.981 -6.789 -1.614 1.00 93.19 232 ASN A C 1
ATOM 1868 O O . ASN A 1 232 ? -5.232 -7.165 -0.717 1.00 93.19 232 ASN A O 1
ATOM 1872 N N . LEU A 1 233 ? -5.929 -7.306 -2.844 1.00 94.06 233 LEU A N 1
ATOM 1873 C CA . LEU A 1 233 ? -4.965 -8.342 -3.218 1.00 94.06 233 LEU A CA 1
ATOM 1874 C C . LEU A 1 233 ? -3.516 -7.857 -3.061 1.00 94.06 233 LEU A C 1
ATOM 1876 O O . LEU A 1 233 ? -2.683 -8.567 -2.496 1.00 94.06 233 LEU A O 1
ATOM 1880 N N . LEU A 1 234 ? -3.222 -6.638 -3.525 1.00 93.25 234 LEU A N 1
ATOM 1881 C CA . LEU A 1 234 ? -1.891 -6.037 -3.407 1.00 93.25 234 LEU A CA 1
ATOM 1882 C C . LEU A 1 234 ? -1.500 -5.815 -1.943 1.00 93.25 234 LEU A C 1
ATOM 1884 O O . LEU A 1 234 ? -0.391 -6.162 -1.537 1.00 93.25 234 LEU A O 1
ATOM 1888 N N . THR A 1 235 ? -2.421 -5.297 -1.131 1.00 92.94 235 THR A N 1
ATOM 1889 C CA . THR A 1 235 ? -2.192 -5.111 0.305 1.00 92.94 235 THR A CA 1
ATOM 1890 C C . THR A 1 235 ? -2.032 -6.447 1.031 1.00 92.94 235 THR A C 1
ATOM 1892 O O . THR A 1 235 ? -1.136 -6.580 1.852 1.00 92.94 235 THR A O 1
ATOM 1895 N N . ALA A 1 236 ? -2.790 -7.485 0.672 1.00 94.38 236 ALA A N 1
ATOM 1896 C CA . ALA A 1 236 ? -2.614 -8.819 1.245 1.00 94.38 236 ALA A CA 1
ATOM 1897 C C . ALA A 1 236 ? -1.245 -9.436 0.902 1.00 94.38 236 ALA A C 1
ATOM 1899 O O . ALA A 1 236 ? -0.693 -10.189 1.704 1.00 94.38 236 ALA A O 1
ATOM 1900 N N . ALA A 1 237 ? -0.669 -9.110 -0.261 1.00 94.06 237 ALA A N 1
ATOM 1901 C CA . ALA A 1 237 ? 0.710 -9.474 -0.584 1.00 94.06 237 ALA A CA 1
ATOM 1902 C C . ALA A 1 237 ? 1.723 -8.715 0.289 1.00 94.06 237 ALA A C 1
ATOM 1904 O O . ALA A 1 237 ? 2.662 -9.324 0.801 1.00 94.06 237 ALA A O 1
ATOM 1905 N N . GLN A 1 238 ? 1.518 -7.409 0.496 1.00 92.88 238 GLN A N 1
ATOM 1906 C CA . GLN A 1 238 ? 2.354 -6.578 1.375 1.00 92.88 238 GLN A CA 1
ATOM 1907 C C . GLN A 1 238 ? 2.312 -7.062 2.833 1.00 92.88 238 GLN A C 1
ATOM 1909 O O . GLN A 1 238 ? 3.360 -7.160 3.470 1.00 92.88 238 GLN A O 1
ATOM 1914 N N . ASP A 1 239 ? 1.134 -7.471 3.304 1.00 93.00 239 ASP A N 1
ATOM 1915 C CA . ASP A 1 239 ? 0.897 -8.019 4.642 1.00 93.00 239 ASP A CA 1
ATOM 1916 C C . ASP A 1 239 ? 1.393 -9.463 4.810 1.00 93.00 239 ASP A C 1
ATOM 1918 O O . ASP A 1 239 ? 1.272 -10.025 5.893 1.00 93.00 239 ASP A O 1
ATOM 1922 N N . GLN A 1 240 ? 1.927 -10.103 3.761 1.00 93.12 240 GLN A N 1
ATOM 1923 C CA . GLN A 1 240 ? 2.271 -11.535 3.765 1.00 93.12 240 GLN A CA 1
ATOM 1924 C C . GLN A 1 240 ? 1.077 -12.453 4.106 1.00 93.12 240 GLN A C 1
ATOM 1926 O O . GLN A 1 240 ? 1.245 -13.555 4.630 1.00 93.12 240 GLN A O 1
ATOM 1931 N N . ALA A 1 241 ? -0.139 -12.004 3.794 1.00 94.25 241 ALA A N 1
ATOM 1932 C 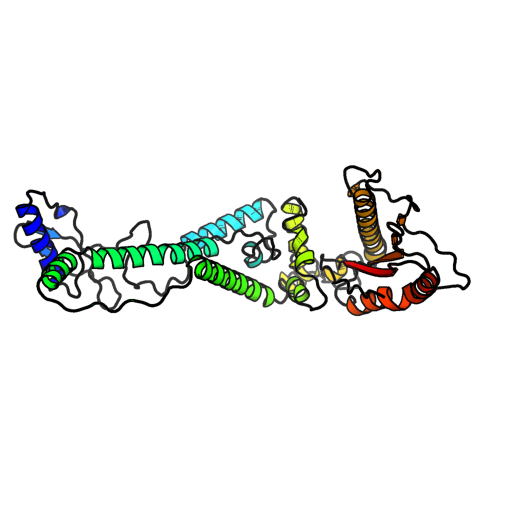CA . ALA A 1 241 ? -1.389 -12.665 4.146 1.00 94.25 241 ALA A CA 1
ATOM 1933 C C . ALA A 1 241 ? -1.928 -13.590 3.042 1.00 94.25 241 ALA A C 1
ATOM 1935 O O . ALA A 1 241 ? -2.941 -14.260 3.255 1.00 94.25 241 ALA A O 1
ATOM 1936 N N . LEU A 1 242 ? -1.296 -13.632 1.859 1.00 95.06 242 LEU A N 1
ATOM 1937 C CA . LEU A 1 242 ? -1.725 -14.544 0.795 1.00 95.06 242 LEU A CA 1
ATOM 1938 C C . LEU A 1 242 ? -1.567 -16.004 1.226 1.00 95.06 242 LEU A C 1
ATOM 1940 O O . LEU A 1 242 ? -0.692 -16.370 2.009 1.00 95.06 242 LEU A O 1
ATOM 1944 N N . ASN A 1 243 ? -2.406 -16.861 0.650 1.00 95.06 243 ASN A N 1
ATOM 1945 C CA . ASN A 1 243 ? -2.437 -18.284 0.952 1.00 95.06 243 ASN A CA 1
ATOM 1946 C C . ASN A 1 243 ? -1.277 -19.047 0.286 1.00 95.06 243 ASN A C 1
ATOM 1948 O O . ASN A 1 243 ? -1.460 -19.785 -0.688 1.00 95.06 243 ASN A O 1
ATOM 1952 N N . THR A 1 244 ? -0.072 -18.837 0.799 1.00 96.06 244 THR A N 1
ATOM 1953 C CA . THR A 1 244 ? 1.124 -19.570 0.395 1.00 96.06 244 THR A CA 1
ATOM 1954 C C . THR A 1 244 ? 1.343 -20.801 1.277 1.00 96.06 244 THR A C 1
ATOM 1956 O O . THR A 1 244 ? 0.853 -20.856 2.408 1.00 96.06 244 THR A O 1
ATOM 1959 N N . HIS A 1 245 ? 2.104 -21.791 0.809 1.00 96.88 245 HIS A N 1
ATOM 1960 C CA . HIS A 1 245 ? 2.472 -22.951 1.632 1.00 96.88 245 HIS A CA 1
ATOM 1961 C C . HIS A 1 245 ? 3.250 -22.555 2.896 1.00 96.88 245 HIS A C 1
ATOM 1963 O O . HIS A 1 245 ? 3.052 -23.161 3.951 1.00 96.88 245 HIS A O 1
ATOM 1969 N N . TYR A 1 246 ? 4.077 -21.503 2.834 1.00 95.38 246 TYR A N 1
ATOM 1970 C CA . TYR A 1 246 ? 4.709 -20.942 4.030 1.00 95.38 246 TYR A CA 1
ATOM 1971 C C . TYR A 1 246 ? 3.659 -20.428 5.021 1.00 95.38 246 TYR A C 1
ATOM 1973 O O . TYR A 1 246 ? 3.708 -20.776 6.200 1.00 95.38 246 TYR A O 1
ATOM 1981 N N . HIS A 1 247 ? 2.682 -19.643 4.554 1.00 94.81 247 HIS A N 1
ATOM 1982 C CA . HIS A 1 247 ? 1.615 -19.116 5.404 1.00 94.81 247 HIS A CA 1
ATOM 1983 C C . HIS A 1 247 ? 0.772 -20.250 6.016 1.00 94.81 247 HIS A C 1
ATOM 1985 O O . HIS A 1 247 ? 0.531 -20.272 7.224 1.00 94.81 247 HIS A O 1
ATOM 1991 N N . GLN A 1 248 ? 0.388 -21.250 5.223 1.00 95.88 248 GLN A N 1
ATOM 1992 C CA . GLN A 1 248 ? -0.355 -22.419 5.701 1.00 95.88 248 GLN A CA 1
ATOM 1993 C C . GLN A 1 248 ? 0.403 -23.192 6.789 1.00 95.88 248 GLN A C 1
ATOM 1995 O O . GLN A 1 248 ? -0.153 -23.471 7.851 1.00 95.88 248 GLN A O 1
ATOM 2000 N N . ARG A 1 249 ? 1.683 -23.502 6.559 1.00 95.94 249 ARG A N 1
ATOM 2001 C CA . ARG A 1 249 ? 2.512 -24.262 7.502 1.00 95.94 249 ARG A CA 1
ATOM 2002 C C . ARG A 1 249 ? 2.835 -23.465 8.763 1.00 95.94 249 ARG A C 1
ATOM 2004 O O . ARG A 1 249 ? 2.647 -23.947 9.877 1.00 95.94 249 ARG A O 1
ATOM 2011 N N . ASN A 1 250 ? 3.347 -22.249 8.602 1.00 92.50 250 ASN A N 1
ATOM 2012 C CA . ASN A 1 250 ? 3.966 -21.513 9.701 1.00 92.50 250 ASN A CA 1
ATOM 2013 C C . ASN A 1 250 ? 2.974 -20.633 10.464 1.00 92.50 250 ASN A C 1
ATOM 2015 O O . ASN A 1 250 ? 3.145 -20.466 11.673 1.00 92.50 250 ASN A O 1
ATOM 2019 N N . ILE A 1 251 ? 1.934 -20.121 9.798 1.00 92.25 251 ILE A N 1
ATOM 2020 C CA . ILE A 1 251 ? 0.943 -19.215 10.397 1.00 92.25 251 ILE A CA 1
ATOM 2021 C C . ILE A 1 251 ? -0.338 -19.968 10.749 1.00 92.25 251 ILE A C 1
ATOM 2023 O O . ILE A 1 251 ? -0.776 -19.918 11.895 1.00 92.25 251 ILE A O 1
ATOM 2027 N N . LEU A 1 252 ? -0.905 -20.721 9.802 1.00 93.81 252 LEU A N 1
ATOM 2028 C CA . LEU A 1 252 ? -2.132 -21.496 10.034 1.00 93.81 252 LEU A CA 1
ATOM 2029 C C . LEU A 1 252 ? -1.883 -22.854 10.711 1.00 93.81 252 LEU A C 1
ATOM 2031 O O . LEU A 1 252 ? -2.846 -23.546 11.030 1.00 93.81 252 LEU A O 1
ATOM 2035 N N . LYS A 1 253 ? -0.614 -23.228 10.938 1.00 95.50 253 LYS A N 1
ATOM 2036 C CA . LYS A 1 253 ? -0.193 -24.494 11.570 1.00 95.50 253 LYS A CA 1
ATOM 2037 C C . LYS A 1 253 ? -0.796 -25.734 10.903 1.00 95.50 253 LYS A C 1
ATOM 2039 O O . LYS A 1 253 ? -1.082 -26.733 11.555 1.00 95.50 253 LYS A O 1
ATOM 2044 N N . MET A 1 254 ? -0.975 -25.669 9.587 1.00 95.69 254 MET A N 1
ATOM 2045 C CA . MET A 1 254 ? -1.454 -26.787 8.783 1.00 95.69 254 MET A CA 1
ATOM 2046 C C . MET A 1 254 ? -0.311 -27.774 8.518 1.00 95.69 254 MET A C 1
ATOM 2048 O O . MET A 1 254 ? 0.841 -27.370 8.347 1.00 95.69 254 MET A O 1
ATOM 2052 N N . GLY A 1 255 ? -0.630 -29.067 8.425 1.00 95.00 255 GLY A N 1
ATOM 2053 C CA . GLY A 1 255 ? 0.322 -30.149 8.134 1.00 95.00 255 GLY A CA 1
ATOM 2054 C C . GLY A 1 255 ? 0.793 -30.201 6.675 1.00 95.00 255 GLY A C 1
ATOM 2055 O O . GLY A 1 255 ? 0.832 -31.275 6.085 1.00 95.00 255 GLY A O 1
ATOM 2056 N N . VAL A 1 256 ? 1.102 -29.052 6.071 1.00 95.50 256 VAL A N 1
ATOM 2057 C CA . VAL A 1 256 ? 1.539 -28.946 4.672 1.00 95.50 256 VAL A CA 1
ATOM 2058 C C . VAL A 1 256 ? 3.057 -28.792 4.561 1.00 95.50 256 VAL A C 1
ATOM 2060 O O . VAL A 1 256 ? 3.739 -28.268 5.451 1.00 95.50 256 VAL A O 1
ATOM 2063 N N . ASN A 1 257 ? 3.610 -29.228 3.430 1.00 94.62 257 ASN A N 1
ATOM 2064 C CA . ASN A 1 257 ? 4.998 -28.942 3.090 1.00 94.62 257 ASN A CA 1
ATOM 2065 C C . ASN A 1 257 ? 5.152 -27.442 2.774 1.00 94.62 257 ASN A C 1
ATOM 2067 O O . ASN A 1 257 ? 4.396 -26.909 1.973 1.00 94.62 257 ASN A O 1
ATOM 2071 N N . GLY A 1 258 ? 6.135 -26.768 3.382 1.00 94.56 258 GLY A N 1
ATOM 2072 C CA . GLY A 1 258 ? 6.381 -25.332 3.185 1.00 94.56 258 GLY A CA 1
ATOM 2073 C C . GLY A 1 258 ? 7.056 -24.980 1.854 1.00 94.56 258 GLY A C 1
ATOM 2074 O O . GLY A 1 258 ? 7.211 -23.799 1.546 1.00 94.56 258 GLY A O 1
ATOM 2075 N N . LYS A 1 259 ? 7.481 -25.983 1.076 1.00 96.75 259 LYS A N 1
ATOM 2076 C CA . LYS A 1 259 ? 8.134 -25.793 -0.224 1.00 96.75 259 LYS A CA 1
ATOM 2077 C C . LYS A 1 259 ? 7.178 -25.225 -1.276 1.00 96.75 259 LYS A C 1
ATOM 2079 O O . LYS A 1 259 ? 5.984 -25.528 -1.277 1.00 96.75 259 LYS A O 1
ATOM 2084 N N . CYS A 1 260 ? 7.744 -24.436 -2.185 1.00 96.94 260 CYS A N 1
ATOM 2085 C CA . CYS A 1 260 ? 7.070 -23.846 -3.337 1.00 96.94 260 CYS A CA 1
ATOM 2086 C C . CYS A 1 260 ? 6.364 -24.897 -4.195 1.00 96.94 260 CYS A C 1
ATOM 2088 O O . CYS A 1 260 ? 6.956 -25.912 -4.563 1.00 96.94 260 CYS A O 1
ATOM 2090 N N . ARG A 1 261 ? 5.107 -24.624 -4.555 1.00 96.25 261 ARG A N 1
ATOM 2091 C CA . ARG A 1 261 ? 4.287 -25.460 -5.444 1.00 96.25 261 ARG A CA 1
ATOM 2092 C C . ARG A 1 261 ? 4.815 -25.540 -6.871 1.00 96.25 261 ARG A C 1
ATOM 2094 O O . ARG A 1 261 ? 4.406 -26.436 -7.595 1.00 96.25 261 ARG A O 1
ATOM 2101 N N . LEU A 1 262 ? 5.665 -24.596 -7.276 1.00 95.31 262 LEU A N 1
ATOM 2102 C CA . LEU A 1 262 ? 6.169 -24.500 -8.644 1.00 95.31 262 LEU A CA 1
ATOM 2103 C C . LEU A 1 262 ? 7.584 -25.051 -8.776 1.00 95.31 262 LEU A C 1
ATOM 2105 O O . LEU A 1 262 ? 7.802 -25.932 -9.596 1.00 95.31 262 LEU A O 1
ATOM 2109 N N . CYS A 1 263 ? 8.547 -24.535 -8.005 1.00 95.44 263 CYS A N 1
ATOM 2110 C CA . CYS A 1 263 ? 9.938 -24.982 -8.123 1.00 95.44 263 CYS A CA 1
ATOM 2111 C C . CYS A 1 263 ? 10.308 -26.116 -7.164 1.00 95.44 263 CYS A C 1
ATOM 2113 O O . CYS A 1 263 ? 11.341 -26.737 -7.353 1.00 95.44 263 CYS A O 1
ATOM 2115 N N . HIS A 1 264 ? 9.518 -26.364 -6.114 1.00 95.62 264 HIS A N 1
ATOM 2116 C CA . HIS A 1 264 ? 9.775 -27.384 -5.085 1.00 95.62 264 HIS A CA 1
ATOM 2117 C C . HIS A 1 264 ? 11.093 -27.248 -4.286 1.00 95.62 264 HIS A C 1
ATOM 2119 O O . HIS A 1 264 ? 11.345 -28.037 -3.378 1.00 95.62 264 HIS A O 1
ATOM 2125 N N . GLU A 1 265 ? 11.899 -26.215 -4.538 1.00 92.62 265 GLU A N 1
ATOM 2126 C CA . GLU A 1 265 ? 13.230 -26.037 -3.941 1.00 92.62 265 GLU A CA 1
ATOM 2127 C C . GLU A 1 265 ? 13.225 -25.165 -2.679 1.00 92.62 265 GLU A C 1
ATOM 2129 O O . GLU A 1 265 ? 13.770 -25.552 -1.643 1.00 92.62 265 GLU A O 1
ATOM 2134 N N . GLN A 1 266 ? 12.605 -23.985 -2.744 1.00 93.62 266 GLN A N 1
ATOM 2135 C CA . GLN A 1 266 ? 12.630 -22.971 -1.682 1.00 93.62 266 GLN A CA 1
ATOM 2136 C C . GLN A 1 266 ? 11.298 -22.906 -0.932 1.00 93.62 266 GLN A C 1
ATOM 2138 O O . GLN A 1 266 ? 10.294 -23.472 -1.370 1.00 93.62 266 GLN A O 1
ATOM 2143 N N . GLU A 1 267 ? 11.280 -22.232 0.217 1.00 94.94 267 GLU A N 1
ATOM 2144 C CA . GLU A 1 267 ? 10.031 -21.968 0.936 1.00 94.94 267 GLU A CA 1
ATOM 2145 C C . GLU A 1 267 ? 9.111 -21.030 0.147 1.00 94.94 267 GLU A C 1
ATOM 2147 O O . GLU A 1 267 ? 9.546 -20.041 -0.439 1.00 94.94 267 GLU A O 1
ATOM 2152 N N . GLU A 1 268 ? 7.813 -21.322 0.159 1.00 95.94 268 GLU A N 1
ATOM 2153 C CA . GLU A 1 268 ? 6.821 -20.547 -0.578 1.00 95.94 268 GLU A CA 1
ATOM 2154 C C . GLU A 1 268 ? 6.353 -19.314 0.204 1.00 95.94 268 GLU A C 1
ATOM 2156 O O . GLU A 1 268 ? 5.226 -19.262 0.687 1.00 95.94 268 GLU A O 1
ATOM 2161 N N . HIS A 1 269 ? 7.207 -18.317 0.378 1.00 92.44 269 HIS A N 1
ATOM 2162 C CA . HIS A 1 269 ? 6.812 -17.008 0.914 1.00 92.44 269 HIS A CA 1
ATOM 2163 C C . HIS A 1 269 ? 6.658 -15.975 -0.223 1.00 92.44 269 HIS A C 1
ATOM 2165 O O . HIS A 1 269 ? 6.994 -16.253 -1.377 1.00 92.44 269 HIS A O 1
ATOM 2171 N N . ILE A 1 270 ? 6.142 -14.773 0.063 1.00 92.56 270 ILE A N 1
ATOM 2172 C CA . ILE A 1 270 ? 5.834 -13.774 -0.981 1.00 92.56 270 ILE A CA 1
ATOM 2173 C C . ILE A 1 270 ? 7.088 -13.316 -1.738 1.00 92.56 270 ILE A C 1
ATOM 2175 O O . ILE A 1 270 ? 7.060 -13.268 -2.966 1.00 92.56 270 ILE A O 1
ATOM 2179 N N . SER A 1 271 ? 8.200 -13.043 -1.045 1.00 87.88 271 SER A N 1
ATOM 2180 C CA . SER A 1 271 ? 9.483 -12.699 -1.690 1.00 87.88 271 SER A CA 1
ATOM 2181 C C . SER A 1 271 ? 10.079 -13.841 -2.524 1.00 87.88 271 SER A C 1
ATOM 2183 O O . SER A 1 271 ? 10.906 -13.599 -3.396 1.00 87.88 271 SER A O 1
ATOM 2185 N N . HIS A 1 272 ? 9.615 -15.081 -2.354 1.00 91.31 272 HIS A N 1
ATOM 2186 C CA . HIS A 1 272 ? 9.947 -16.160 -3.274 1.00 91.31 272 HIS A CA 1
ATOM 2187 C C . HIS A 1 272 ? 9.017 -16.128 -4.488 1.00 91.31 272 HIS A C 1
ATOM 2189 O O . HIS A 1 272 ? 9.490 -16.068 -5.614 1.00 91.31 272 HIS A O 1
ATOM 2195 N N . ILE A 1 273 ? 7.696 -16.116 -4.293 1.00 91.75 273 ILE A N 1
ATOM 2196 C CA . ILE A 1 273 ? 6.738 -16.175 -5.410 1.00 91.75 273 ILE A CA 1
ATOM 2197 C C . ILE A 1 273 ? 6.898 -14.978 -6.354 1.00 91.75 273 ILE A C 1
ATOM 2199 O O . ILE A 1 273 ? 6.889 -15.145 -7.571 1.00 91.75 273 ILE A O 1
ATOM 2203 N N . VAL A 1 274 ? 7.035 -13.771 -5.803 1.00 88.62 274 VAL A N 1
ATOM 2204 C CA . VAL A 1 274 ? 6.940 -12.543 -6.591 1.00 88.62 274 VAL A CA 1
ATOM 2205 C C . VAL A 1 274 ? 8.241 -12.275 -7.368 1.00 88.62 274 VAL A C 1
ATOM 2207 O O . VAL A 1 274 ? 8.153 -12.069 -8.578 1.00 88.62 274 VAL A O 1
ATOM 2210 N N . PRO A 1 275 ? 9.439 -12.236 -6.755 1.00 86.00 275 PRO A N 1
ATOM 2211 C CA . PRO A 1 275 ? 10.689 -12.057 -7.506 1.00 86.00 275 PRO A CA 1
ATOM 2212 C C . PRO A 1 275 ? 11.657 -13.254 -7.525 1.00 86.00 275 PRO A C 1
ATOM 2214 O O . PRO A 1 275 ? 12.567 -13.239 -8.348 1.00 86.00 275 PRO A O 1
ATOM 2217 N N . GLY A 1 276 ? 11.518 -14.254 -6.647 1.00 87.44 276 GLY A N 1
ATOM 2218 C CA . GLY A 1 276 ? 12.585 -15.233 -6.375 1.00 87.44 276 GLY A CA 1
ATOM 2219 C C . GLY A 1 276 ? 12.422 -16.637 -6.973 1.00 87.44 276 GLY A C 1
ATOM 2220 O O . GLY A 1 276 ? 13.374 -17.414 -6.967 1.00 87.44 276 GLY A O 1
ATOM 2221 N N . CYS A 1 277 ? 11.238 -17.011 -7.456 1.00 92.19 277 CYS A N 1
ATOM 2222 C CA . CYS A 1 277 ? 10.966 -18.374 -7.901 1.00 92.19 277 CYS A CA 1
ATOM 2223 C C . CYS A 1 277 ? 11.623 -18.642 -9.251 1.00 92.19 277 CYS A C 1
ATOM 2225 O O . CYS A 1 277 ? 11.299 -17.969 -10.223 1.00 92.19 277 CYS A O 1
ATOM 2227 N N . SER A 1 278 ? 12.489 -19.652 -9.339 1.00 91.81 278 SER A N 1
ATOM 2228 C CA . SER A 1 278 ? 13.213 -20.021 -10.566 1.00 91.81 278 SER A CA 1
ATOM 2229 C C . SER A 1 278 ? 12.294 -20.263 -11.769 1.00 91.81 278 SER A C 1
ATOM 2231 O O . SER A 1 278 ? 12.661 -19.933 -12.893 1.00 91.81 278 SER A O 1
ATOM 2233 N N . ASN A 1 279 ? 11.069 -20.739 -11.532 1.00 93.56 279 ASN A N 1
ATOM 2234 C CA . ASN A 1 279 ? 10.086 -20.989 -12.588 1.00 93.56 279 ASN A CA 1
ATOM 2235 C C . ASN A 1 279 ? 9.294 -19.737 -13.008 1.00 93.56 279 ASN A C 1
ATOM 2237 O O . ASN A 1 279 ? 8.799 -19.683 -14.131 1.00 93.56 279 ASN A O 1
ATOM 2241 N N . LEU A 1 280 ? 9.154 -18.732 -12.132 1.00 91.50 280 LEU A N 1
ATOM 2242 C CA . LEU A 1 280 ? 8.386 -17.507 -12.413 1.00 91.50 280 LEU A CA 1
ATOM 2243 C C . LEU A 1 280 ? 9.288 -16.329 -12.787 1.00 91.50 280 LEU A C 1
ATOM 2245 O O . LEU A 1 280 ? 9.014 -15.605 -13.743 1.00 91.50 280 LEU A O 1
ATOM 2249 N N . ALA A 1 281 ? 10.370 -16.134 -12.037 1.00 87.56 281 ALA A N 1
ATOM 2250 C CA . ALA A 1 281 ? 11.226 -14.962 -12.096 1.00 87.56 281 ALA A CA 1
ATOM 2251 C C . ALA A 1 281 ? 11.739 -14.653 -13.511 1.00 87.56 281 ALA A C 1
ATOM 2253 O O . ALA A 1 281 ? 11.573 -13.504 -13.914 1.00 87.56 281 ALA A O 1
ATOM 2254 N N . PRO A 1 282 ? 12.255 -15.604 -14.320 1.00 88.38 282 PRO A N 1
ATOM 2255 C CA . PRO A 1 282 ? 12.781 -15.282 -15.651 1.00 88.38 282 PRO A CA 1
ATOM 2256 C C . PRO A 1 282 ? 11.761 -14.574 -16.559 1.00 88.38 282 PRO A C 1
ATOM 2258 O O . PRO A 1 282 ? 12.091 -13.604 -17.247 1.00 88.38 282 PRO A O 1
ATOM 2261 N N . LYS A 1 283 ? 10.499 -15.017 -16.523 1.00 90.69 283 LYS A N 1
ATOM 2262 C CA . LYS A 1 283 ? 9.418 -14.459 -17.344 1.00 90.69 283 LYS A CA 1
ATOM 2263 C C . LYS A 1 283 ? 8.784 -13.233 -16.687 1.00 90.69 283 LYS A C 1
ATOM 2265 O O . LYS A 1 283 ? 8.685 -12.177 -17.310 1.00 90.69 283 LYS A O 1
ATOM 2270 N N . GLU A 1 284 ? 8.399 -13.350 -15.419 1.00 90.19 284 GLU A N 1
ATOM 2271 C CA . GLU A 1 284 ? 7.637 -12.321 -14.704 1.00 90.19 284 GLU A CA 1
ATOM 2272 C C . GLU A 1 284 ? 8.485 -11.095 -14.343 1.00 90.19 284 GLU A C 1
ATOM 2274 O O . GLU A 1 284 ? 7.986 -9.969 -14.300 1.00 90.19 284 GLU A O 1
ATOM 2279 N N . TYR A 1 285 ? 9.786 -11.266 -14.088 1.00 86.25 285 TYR A N 1
ATOM 2280 C CA . TYR A 1 285 ? 10.705 -10.135 -13.928 1.00 86.25 285 TYR A CA 1
ATOM 2281 C C . TYR A 1 285 ? 10.784 -9.312 -15.216 1.00 86.25 285 TYR A C 1
ATOM 2283 O O . TYR A 1 285 ? 10.531 -8.108 -15.190 1.00 86.25 285 TYR A O 1
ATOM 2291 N N . THR A 1 286 ? 11.068 -9.972 -16.343 1.00 87.06 286 THR A N 1
ATOM 2292 C CA . THR A 1 286 ? 11.186 -9.334 -17.662 1.00 87.06 286 THR A CA 1
ATOM 2293 C C . THR A 1 286 ? 9.886 -8.628 -18.042 1.00 87.06 286 THR A C 1
ATOM 2295 O O . THR A 1 286 ? 9.907 -7.487 -18.501 1.00 87.06 286 THR A O 1
ATOM 2298 N N . HIS A 1 287 ? 8.739 -9.262 -17.784 1.00 90.25 287 HIS A N 1
ATOM 2299 C CA . HIS A 1 287 ? 7.436 -8.656 -18.036 1.00 90.25 287 HIS A CA 1
ATOM 2300 C C . HIS A 1 287 ? 7.238 -7.349 -17.251 1.00 90.25 287 HIS A C 1
ATOM 2302 O O . HIS A 1 287 ? 6.916 -6.318 -17.845 1.00 90.25 287 HIS A O 1
ATOM 2308 N N . ARG A 1 288 ? 7.487 -7.358 -15.933 1.00 89.88 288 ARG A N 1
ATOM 2309 C CA . ARG A 1 288 ? 7.358 -6.162 -15.078 1.00 89.88 288 ARG A CA 1
ATOM 2310 C C . ARG A 1 288 ? 8.324 -5.057 -15.481 1.00 89.88 288 ARG A C 1
ATOM 2312 O O . ARG A 1 288 ? 7.914 -3.905 -15.600 1.00 89.88 288 ARG A O 1
ATOM 2319 N N . HIS A 1 289 ? 9.582 -5.419 -15.721 1.00 88.69 289 HIS A N 1
ATOM 2320 C CA . HIS A 1 289 ? 10.615 -4.506 -16.197 1.00 88.69 289 HIS A CA 1
ATOM 2321 C C . HIS A 1 289 ? 10.163 -3.775 -17.469 1.00 88.69 289 HIS A C 1
ATOM 2323 O O . HIS A 1 289 ? 10.120 -2.544 -17.506 1.00 88.69 289 HIS A O 1
ATOM 2329 N N . ASN A 1 290 ? 9.731 -4.533 -18.479 1.00 90.56 290 ASN A N 1
ATOM 2330 C CA . ASN A 1 290 ? 9.316 -3.975 -19.762 1.00 90.56 290 ASN A CA 1
ATOM 2331 C C . ASN A 1 290 ? 8.036 -3.147 -19.644 1.00 90.56 290 ASN A C 1
ATOM 2333 O O . ASN A 1 290 ? 7.925 -2.114 -20.300 1.00 90.56 290 ASN A O 1
ATOM 2337 N N . LYS A 1 291 ? 7.085 -3.541 -18.788 1.00 92.62 291 LYS A N 1
ATOM 2338 C CA . LYS A 1 291 ? 5.871 -2.748 -18.549 1.00 92.62 291 LYS A CA 1
ATOM 2339 C C . LYS A 1 291 ? 6.171 -1.405 -17.890 1.00 92.62 291 LYS A C 1
ATOM 2341 O O . LYS A 1 291 ? 5.608 -0.402 -18.321 1.00 92.62 291 LYS A O 1
ATOM 2346 N N . ILE A 1 292 ? 7.085 -1.355 -16.922 1.00 92.19 292 ILE A N 1
ATOM 2347 C CA . ILE A 1 292 ? 7.521 -0.088 -16.315 1.00 92.19 292 ILE A CA 1
ATOM 2348 C C . ILE A 1 292 ? 8.234 0.786 -17.355 1.00 92.19 292 ILE A C 1
ATOM 2350 O O . ILE A 1 292 ? 7.906 1.963 -17.484 1.00 92.19 292 ILE A O 1
ATOM 2354 N N . ALA A 1 293 ? 9.162 0.223 -18.137 1.00 92.56 293 ALA A N 1
ATOM 2355 C CA . ALA A 1 293 ? 9.847 0.969 -19.194 1.00 92.56 293 ALA A CA 1
ATOM 2356 C C . ALA A 1 293 ? 8.863 1.496 -20.258 1.00 92.56 293 ALA A C 1
ATOM 2358 O O . ALA A 1 293 ? 8.948 2.650 -20.672 1.00 92.56 293 ALA A O 1
ATOM 2359 N N . SER A 1 294 ? 7.879 0.686 -20.653 1.00 95.12 294 SER A N 1
ATOM 2360 C CA . SER A 1 294 ? 6.810 1.084 -21.575 1.00 95.12 294 SER A CA 1
ATOM 2361 C C . SER A 1 294 ? 5.960 2.228 -21.016 1.00 95.12 294 SER A C 1
ATOM 2363 O O . SER A 1 294 ? 5.675 3.182 -21.734 1.00 95.12 294 SER A O 1
ATOM 2365 N N . TYR A 1 295 ? 5.588 2.164 -19.734 1.00 94.75 295 TYR A N 1
ATOM 2366 C CA . TYR A 1 295 ? 4.843 3.230 -19.060 1.00 94.75 295 TYR A CA 1
ATOM 2367 C C . TYR A 1 295 ? 5.634 4.543 -19.018 1.00 94.75 295 TYR A C 1
ATOM 2369 O O . TYR A 1 295 ? 5.097 5.599 -19.349 1.00 94.75 295 TYR A O 1
ATOM 2377 N N . LEU A 1 296 ? 6.920 4.484 -18.658 1.00 94.25 296 LEU A N 1
ATOM 2378 C CA . LEU A 1 296 ? 7.788 5.663 -18.641 1.00 94.25 296 LEU A CA 1
ATOM 2379 C C . LEU A 1 296 ? 7.910 6.279 -20.037 1.00 94.25 296 LEU A C 1
ATOM 2381 O O . LEU A 1 296 ? 7.772 7.490 -20.182 1.00 94.25 296 LEU A O 1
ATOM 2385 N N . HIS A 1 297 ? 8.100 5.449 -21.064 1.00 95.12 297 HIS A N 1
ATOM 2386 C CA . HIS A 1 297 ? 8.144 5.909 -22.447 1.00 95.12 297 HIS A CA 1
ATOM 2387 C C . HIS A 1 297 ? 6.835 6.597 -22.860 1.00 95.12 297 HIS A C 1
ATOM 2389 O O . HIS A 1 297 ? 6.871 7.715 -23.364 1.00 95.12 297 HIS A O 1
ATOM 2395 N N . TRP A 1 298 ? 5.680 5.976 -22.594 1.00 96.81 298 TRP A N 1
ATOM 2396 C CA . TRP A 1 298 ? 4.360 6.568 -22.844 1.00 96.81 298 TRP A CA 1
ATOM 2397 C C . TRP A 1 298 ? 4.196 7.931 -22.153 1.00 96.81 298 TRP A C 1
ATOM 2399 O O . TRP A 1 298 ? 3.831 8.910 -22.802 1.00 96.81 298 TRP A O 1
ATOM 2409 N N . SER A 1 299 ? 4.541 8.015 -20.863 1.00 95.06 299 SER A N 1
ATOM 2410 C CA . SER A 1 299 ? 4.435 9.246 -20.068 1.00 95.06 299 SER A CA 1
ATOM 2411 C C . SER A 1 299 ? 5.329 10.359 -20.618 1.00 95.06 299 SER A C 1
ATOM 2413 O O . SER A 1 299 ? 4.913 11.511 -20.687 1.00 95.06 299 SER A O 1
ATOM 2415 N N . MET A 1 300 ? 6.551 10.024 -21.037 1.00 93.50 300 MET A N 1
ATOM 2416 C CA . MET A 1 300 ? 7.488 10.993 -21.607 1.00 93.50 300 MET A CA 1
ATOM 2417 C C . MET A 1 300 ? 7.016 11.520 -22.963 1.00 93.50 300 MET A C 1
ATOM 2419 O O . MET A 1 300 ? 7.097 12.721 -23.208 1.00 93.50 300 MET A O 1
ATOM 2423 N N . LEU A 1 301 ? 6.510 10.646 -23.838 1.00 95.00 301 LEU A N 1
ATOM 2424 C CA . LEU A 1 301 ? 5.953 11.069 -25.123 1.00 95.00 301 LEU A CA 1
ATOM 2425 C C . LEU A 1 301 ? 4.736 11.983 -24.930 1.00 95.00 301 LEU A C 1
ATOM 2427 O O . LEU A 1 301 ? 4.640 13.015 -25.592 1.00 95.00 301 LEU A O 1
ATOM 2431 N N . GLN A 1 302 ? 3.859 11.653 -23.979 1.00 94.81 302 GLN A N 1
ATOM 2432 C CA . GLN A 1 302 ? 2.711 12.489 -23.633 1.00 94.81 302 GLN A CA 1
ATOM 2433 C C . GLN A 1 302 ? 3.141 13.885 -23.150 1.00 94.81 302 GLN A C 1
ATOM 2435 O O . GLN A 1 302 ? 2.598 14.885 -23.616 1.00 94.81 302 GLN A O 1
ATOM 2440 N N . GLU A 1 303 ? 4.152 13.980 -22.277 1.00 93.12 303 GLU A N 1
ATOM 2441 C CA . GLU A 1 303 ? 4.708 15.265 -21.814 1.00 93.12 303 GLU A CA 1
ATOM 2442 C C . GLU A 1 303 ? 5.337 16.106 -22.937 1.00 93.12 303 GLU A C 1
ATOM 2444 O O . GLU A 1 303 ? 5.415 17.334 -22.830 1.00 93.12 303 GLU A O 1
ATOM 2449 N N . LEU A 1 304 ? 5.810 15.462 -24.006 1.00 92.38 304 LEU A N 1
ATOM 2450 C CA . LEU A 1 304 ? 6.347 16.126 -25.194 1.00 92.38 304 LEU A CA 1
ATOM 2451 C C . LEU A 1 304 ? 5.257 16.519 -26.206 1.00 92.38 304 LEU A C 1
ATOM 2453 O O . LEU A 1 304 ? 5.576 17.160 -27.203 1.00 92.38 304 LEU A O 1
ATOM 2457 N N . GLY A 1 305 ? 3.990 16.176 -25.952 1.00 93.94 305 GLY A N 1
ATOM 2458 C CA . GLY A 1 305 ? 2.882 16.418 -26.879 1.00 93.94 305 GLY A CA 1
ATOM 2459 C C . GLY A 1 305 ? 2.875 15.474 -28.085 1.00 93.94 305 GLY A C 1
ATOM 2460 O O . GLY A 1 305 ? 2.256 15.784 -29.101 1.00 93.94 305 GLY A O 1
ATOM 2461 N N . LEU A 1 306 ? 3.570 14.337 -27.990 1.00 94.00 306 LEU A N 1
ATOM 2462 C CA . LEU A 1 306 ? 3.656 13.341 -29.054 1.00 94.00 306 LEU A CA 1
ATOM 2463 C C . LEU A 1 306 ? 2.478 12.369 -28.999 1.00 94.00 306 LEU A C 1
ATOM 2465 O O . LEU A 1 306 ? 1.881 12.128 -27.947 1.00 94.00 306 LEU A O 1
ATOM 2469 N N . LYS A 1 307 ? 2.137 11.801 -30.160 1.00 94.19 307 LYS A N 1
ATOM 2470 C CA . LYS A 1 307 ? 1.005 10.882 -30.288 1.00 94.19 307 LYS A CA 1
ATOM 2471 C C . LYS A 1 307 ? 1.260 9.615 -29.472 1.00 94.19 307 LYS A C 1
ATOM 2473 O O . LYS A 1 307 ? 2.212 8.884 -29.726 1.00 94.19 307 LYS A O 1
ATOM 2478 N N . VAL A 1 308 ? 0.353 9.332 -28.545 1.00 96.19 308 VAL A N 1
ATOM 2479 C CA . VAL A 1 308 ? 0.321 8.103 -27.749 1.00 96.19 308 VAL A CA 1
ATOM 2480 C C . VAL A 1 308 ? -1.112 7.569 -27.662 1.00 96.19 308 VAL A C 1
ATOM 2482 O O . VAL A 1 308 ? -2.055 8.342 -27.853 1.00 96.19 308 VAL A O 1
ATOM 2485 N N . PRO A 1 309 ? -1.314 6.269 -27.381 1.00 96.31 309 PRO A N 1
ATOM 2486 C CA . PRO A 1 309 ? -2.640 5.735 -27.075 1.00 96.31 309 PRO A CA 1
ATOM 2487 C C . PRO A 1 309 ? -3.264 6.406 -25.845 1.00 96.31 309 PRO A C 1
ATOM 2489 O O . PRO A 1 309 ? -2.546 6.884 -24.963 1.00 96.31 309 PRO A O 1
ATOM 2492 N N . ASN A 1 310 ? -4.598 6.375 -25.752 1.00 93.88 310 ASN A N 1
ATOM 2493 C CA . ASN A 1 310 ? -5.341 6.947 -24.621 1.00 93.88 310 ASN A CA 1
ATOM 2494 C C . ASN A 1 310 ? -4.967 6.296 -23.284 1.00 93.88 310 ASN A C 1
ATOM 2496 O O . ASN A 1 310 ? -4.913 6.974 -22.259 1.00 93.88 310 ASN A O 1
ATOM 2500 N N . HIS A 1 311 ? -4.696 4.991 -23.294 1.00 91.69 311 HIS A N 1
ATOM 2501 C CA . HIS A 1 311 ? -4.305 4.253 -22.105 1.00 91.69 311 HIS A CA 1
ATOM 2502 C C . HIS A 1 311 ? -2.850 3.808 -22.191 1.00 91.69 311 HIS A C 1
ATOM 2504 O O . HIS A 1 311 ? -2.406 3.239 -23.187 1.00 91.69 311 HIS A O 1
ATOM 2510 N N . TRP A 1 312 ? -2.117 3.994 -21.096 1.00 92.88 312 TRP A N 1
ATOM 2511 C CA . TRP A 1 312 ? -0.709 3.609 -21.000 1.00 92.88 312 TRP A CA 1
ATOM 2512 C C . TRP A 1 312 ? -0.475 2.103 -21.194 1.00 92.88 312 TRP A C 1
ATOM 2514 O O . TRP A 1 312 ? 0.603 1.697 -21.625 1.00 92.88 312 TRP A O 1
ATOM 2524 N N . TYR A 1 313 ? -1.461 1.259 -20.871 1.00 91.19 313 TYR A N 1
ATOM 2525 C CA . TYR A 1 313 ? -1.333 -0.196 -20.967 1.00 91.19 313 TYR A CA 1
ATOM 2526 C C . TYR A 1 313 ? -1.446 -0.727 -22.402 1.00 91.19 313 TYR A C 1
ATOM 2528 O O . TYR A 1 313 ? -0.943 -1.826 -22.657 1.00 91.19 313 TYR A O 1
ATOM 2536 N N . ASP A 1 314 ? -2.021 0.070 -23.311 1.00 94.12 314 ASP A N 1
ATOM 2537 C CA . ASP A 1 314 ? -2.097 -0.190 -24.756 1.00 94.12 314 ASP A CA 1
ATOM 2538 C C . ASP A 1 314 ? -0.814 0.244 -25.487 1.00 94.12 314 ASP A C 1
ATOM 2540 O O . ASP A 1 314 ? -0.623 -0.061 -26.664 1.00 94.12 314 ASP A O 1
ATOM 2544 N N . HIS A 1 315 ? 0.077 0.970 -24.801 1.00 95.94 315 HIS A N 1
ATOM 2545 C CA . HIS A 1 315 ? 1.300 1.499 -25.393 1.00 95.94 315 HIS A CA 1
ATOM 2546 C C . HIS A 1 315 ? 2.268 0.387 -25.797 1.00 95.94 315 HIS A C 1
ATOM 2548 O O . HIS A 1 315 ? 2.642 -0.461 -24.983 1.00 95.94 315 HIS A O 1
ATOM 2554 N N . GLN A 1 316 ? 2.717 0.442 -27.050 1.00 94.25 316 GLN A N 1
ATOM 2555 C CA . GLN A 1 316 ? 3.804 -0.374 -27.575 1.00 94.25 316 GLN A CA 1
ATOM 2556 C C . GLN A 1 316 ? 4.958 0.562 -27.952 1.00 94.25 316 GLN A C 1
ATOM 2558 O O . GLN A 1 316 ? 4.813 1.363 -28.873 1.00 94.25 316 GLN A O 1
ATOM 2563 N N . PRO A 1 317 ? 6.080 0.537 -27.217 1.00 92.69 317 PRO A N 1
ATOM 2564 C CA . PRO A 1 317 ? 7.160 1.485 -27.436 1.00 92.69 317 PRO A CA 1
ATOM 2565 C C . PRO A 1 317 ? 7.942 1.157 -28.712 1.00 92.69 317 PRO A C 1
ATOM 2567 O O . PRO A 1 317 ? 8.488 0.065 -28.862 1.00 92.69 317 PRO A O 1
ATOM 2570 N N . GLU A 1 318 ? 8.024 2.131 -29.615 1.00 92.06 318 GLU A N 1
ATOM 2571 C CA . GLU A 1 318 ? 8.930 2.094 -30.762 1.00 92.06 318 GLU A CA 1
ATOM 2572 C C . GLU A 1 318 ? 10.376 2.352 -30.318 1.00 92.06 318 GLU A C 1
ATOM 2574 O O . GLU A 1 318 ? 10.627 3.043 -29.331 1.00 92.06 318 GLU A O 1
ATOM 2579 N N . ASN A 1 319 ? 11.350 1.821 -31.065 1.00 90.38 319 ASN A N 1
ATOM 2580 C CA . ASN A 1 319 ? 12.766 1.936 -30.696 1.00 90.38 319 ASN A CA 1
ATOM 2581 C C . ASN A 1 319 ? 13.258 3.393 -30.638 1.00 90.38 319 ASN A C 1
ATOM 2583 O O . ASN A 1 319 ? 14.126 3.719 -29.828 1.00 90.38 319 ASN A O 1
ATOM 2587 N N . VAL A 1 320 ? 12.757 4.260 -31.521 1.00 90.19 320 VAL A N 1
ATOM 2588 C CA . VAL A 1 320 ? 13.132 5.677 -31.592 1.00 90.19 320 VAL A CA 1
ATOM 2589 C C . VAL A 1 320 ? 11.905 6.484 -31.991 1.00 90.19 320 VAL A C 1
ATOM 2591 O O . VAL A 1 320 ? 11.393 6.307 -33.091 1.00 90.19 320 VAL A O 1
ATOM 2594 N N . VAL A 1 321 ? 11.478 7.397 -31.121 1.00 90.88 321 VAL A N 1
ATOM 2595 C CA . VAL A 1 321 ? 10.449 8.396 -31.422 1.00 90.88 321 VAL A CA 1
ATOM 2596 C C . VAL A 1 321 ? 11.047 9.771 -31.160 1.00 90.88 321 VAL A C 1
ATOM 2598 O O . VAL A 1 321 ? 11.283 10.159 -30.015 1.00 90.88 321 VAL A O 1
ATOM 2601 N N . GLU A 1 322 ? 11.334 10.499 -32.239 1.00 89.19 322 GLU A N 1
ATOM 2602 C CA . GLU A 1 322 ? 12.027 11.791 -32.219 1.00 89.19 322 GLU A CA 1
ATOM 2603 C C . GLU A 1 322 ? 13.322 11.785 -31.383 1.00 89.19 322 GLU A C 1
ATOM 2605 O O . GLU A 1 322 ? 14.376 11.358 -31.846 1.00 89.19 322 GLU A O 1
ATOM 2610 N N . THR A 1 323 ? 13.248 12.289 -30.148 1.00 88.56 323 THR A N 1
ATOM 2611 C CA . THR A 1 323 ? 14.372 12.450 -29.220 1.00 88.56 323 THR A CA 1
ATOM 2612 C C . THR A 1 323 ? 14.334 11.462 -28.055 1.00 88.56 323 THR A C 1
ATOM 2614 O O . THR A 1 323 ? 15.237 11.480 -27.219 1.00 88.56 323 THR A O 1
ATOM 2617 N N . VAL A 1 324 ? 13.323 10.592 -27.988 1.00 91.06 324 VAL A N 1
ATOM 2618 C CA . VAL A 1 324 ? 13.171 9.564 -26.954 1.00 91.06 324 VAL A CA 1
ATOM 2619 C C . VAL A 1 324 ? 13.427 8.199 -27.581 1.00 91.06 324 VAL A C 1
ATOM 2621 O O . VAL A 1 324 ? 12.756 7.803 -28.530 1.00 91.06 324 VAL A O 1
ATOM 2624 N N . HIS A 1 325 ? 14.443 7.491 -27.093 1.00 90.12 325 HIS A N 1
ATOM 2625 C CA . HIS A 1 325 ? 14.810 6.179 -27.623 1.00 90.12 325 HIS A CA 1
ATOM 2626 C C . HIS A 1 325 ? 14.493 5.099 -26.588 1.00 90.12 325 HIS A C 1
ATOM 2628 O O . HIS A 1 325 ? 14.829 5.264 -25.416 1.00 90.12 325 HIS A O 1
ATOM 2634 N N . HIS A 1 326 ? 13.904 3.986 -27.013 1.00 89.94 326 HIS A N 1
ATOM 2635 C CA . HIS A 1 326 ? 13.573 2.837 -26.173 1.00 89.94 326 HIS A CA 1
ATOM 2636 C C . HIS A 1 326 ? 14.405 1.626 -26.581 1.00 89.94 326 HIS A C 1
ATOM 2638 O O . HIS A 1 326 ? 14.436 1.268 -27.757 1.00 89.94 326 HIS A O 1
ATOM 2644 N N . HIS A 1 327 ? 15.083 0.987 -25.622 1.00 84.25 327 HIS A N 1
ATOM 2645 C CA . HIS A 1 327 ? 15.940 -0.176 -25.875 1.00 84.25 327 HIS A CA 1
ATOM 2646 C C . HIS A 1 327 ? 16.835 0.007 -27.118 1.00 84.25 327 HIS A C 1
ATOM 2648 O O . HIS A 1 327 ? 17.019 -0.914 -27.921 1.00 84.25 327 HIS A O 1
ATOM 2654 N N . HIS A 1 328 ? 17.380 1.207 -27.312 1.00 80.06 328 HIS A N 1
ATOM 2655 C CA . HIS A 1 328 ? 18.196 1.519 -28.477 1.00 80.06 328 HIS A CA 1
ATOM 2656 C C . HIS A 1 328 ? 19.662 1.210 -28.190 1.00 80.06 328 HIS A C 1
ATOM 2658 O O . HIS A 1 328 ? 20.200 1.562 -27.138 1.00 80.06 328 HIS A O 1
ATOM 2664 N N . HIS A 1 329 ? 20.310 0.526 -29.127 1.00 74.94 329 HIS A N 1
ATOM 2665 C CA . HIS A 1 329 ? 21.704 0.141 -28.989 1.00 74.94 329 HIS A CA 1
ATOM 2666 C C . HIS A 1 329 ? 22.624 1.332 -29.249 1.00 74.94 329 HIS A C 1
ATOM 2668 O O . HIS A 1 329 ? 22.506 1.997 -30.275 1.00 74.94 329 HIS A O 1
ATOM 2674 N N . HIS A 1 330 ? 23.574 1.582 -28.349 1.00 68.19 330 HIS A N 1
ATOM 2675 C CA . HIS A 1 330 ? 24.606 2.584 -28.582 1.00 68.19 330 HIS A CA 1
ATOM 2676 C C . HIS A 1 330 ? 25.902 1.944 -29.073 1.00 68.19 330 HIS A C 1
ATOM 2678 O O . HIS A 1 330 ? 26.598 1.266 -28.321 1.00 68.19 330 HIS A O 1
ATOM 2684 N N . HIS A 1 331 ? 26.262 2.239 -30.323 1.00 63.44 331 HIS A N 1
ATOM 2685 C CA . HIS A 1 331 ? 27.519 1.802 -30.929 1.00 63.44 331 HIS A CA 1
ATOM 2686 C C . HIS A 1 331 ? 28.718 2.451 -30.260 1.00 63.44 331 HIS A C 1
ATOM 2688 O O . HIS A 1 331 ? 28.989 3.625 -30.515 1.00 63.44 331 HIS A O 1
ATOM 2694 N N . THR A 1 332 ? 29.432 1.712 -29.420 1.00 62.81 332 THR A N 1
ATOM 2695 C CA . THR A 1 332 ? 30.701 2.124 -28.816 1.00 62.81 332 THR A CA 1
ATOM 2696 C C . THR A 1 332 ? 31.890 1.675 -29.662 1.00 62.81 332 THR A C 1
ATOM 2698 O O . THR A 1 332 ? 31.831 0.675 -30.365 1.00 62.81 332 THR A O 1
ATOM 2701 N N . ASP A 1 333 ? 32.958 2.460 -29.597 1.00 62.16 333 ASP A N 1
ATOM 2702 C CA . ASP A 1 333 ? 34.287 2.218 -30.175 1.00 62.16 333 ASP A CA 1
ATOM 2703 C C . ASP A 1 333 ? 35.032 1.046 -29.512 1.00 62.16 333 ASP A C 1
ATOM 2705 O O . ASP A 1 333 ? 35.906 0.434 -30.121 1.00 62.16 333 ASP A O 1
ATOM 2709 N N . HIS A 1 334 ? 34.639 0.689 -28.289 1.00 62.94 334 HIS A N 1
ATOM 2710 C CA . HIS A 1 334 ? 35.103 -0.496 -27.573 1.00 62.94 334 HIS A CA 1
ATOM 2711 C C . HIS A 1 334 ? 33.925 -1.371 -27.132 1.00 62.94 334 HIS A C 1
ATOM 2713 O O . HIS A 1 334 ? 32.826 -0.869 -26.880 1.00 62.94 334 HIS A O 1
ATOM 2719 N N . THR A 1 335 ? 34.150 -2.679 -26.986 1.00 62.00 335 THR A N 1
ATOM 2720 C CA . THR A 1 335 ? 33.156 -3.603 -26.424 1.00 62.00 335 THR A CA 1
ATOM 2721 C C . THR A 1 335 ? 32.890 -3.248 -24.963 1.00 62.00 335 THR A C 1
ATOM 2723 O O . THR A 1 335 ? 33.795 -3.297 -24.132 1.00 62.00 335 THR A O 1
ATOM 2726 N N . ILE A 1 336 ? 31.644 -2.906 -24.637 1.00 65.38 336 ILE A N 1
ATOM 2727 C CA . ILE A 1 336 ? 31.192 -2.710 -23.255 1.00 65.38 336 ILE A CA 1
ATOM 2728 C C . ILE A 1 336 ? 30.069 -3.703 -22.949 1.00 65.38 336 ILE A C 1
ATOM 2730 O O . ILE A 1 336 ? 29.265 -4.010 -23.825 1.00 65.38 336 ILE A O 1
ATOM 2734 N N . GLY A 1 337 ? 30.020 -4.211 -21.714 1.00 57.38 337 GLY A N 1
ATOM 2735 C CA . GLY A 1 337 ? 29.103 -5.294 -21.331 1.00 57.38 337 GLY A CA 1
ATOM 2736 C C . GLY A 1 337 ? 27.612 -4.931 -21.372 1.00 57.38 337 GLY A C 1
ATOM 2737 O O . GLY A 1 337 ? 26.790 -5.801 -21.630 1.00 57.38 337 GLY A O 1
ATOM 2738 N N . GLU A 1 338 ? 27.249 -3.659 -21.166 1.00 63.66 338 GLU A N 1
ATOM 2739 C CA . GLU A 1 338 ? 25.859 -3.179 -21.232 1.00 63.66 338 GLU A CA 1
ATOM 2740 C C . GLU A 1 338 ? 25.786 -1.842 -21.995 1.00 63.66 338 GLU A C 1
ATOM 2742 O O . GLU A 1 338 ? 26.015 -0.774 -21.431 1.00 63.66 338 GLU A O 1
ATOM 2747 N N . ASN A 1 339 ? 25.465 -1.879 -23.294 1.00 68.25 339 ASN A N 1
ATOM 2748 C CA . ASN A 1 339 ? 25.328 -0.696 -24.167 1.00 68.25 339 ASN A CA 1
ATOM 2749 C C . ASN A 1 339 ? 23.894 -0.428 -24.654 1.00 68.25 339 ASN A C 1
ATOM 2751 O O . ASN A 1 339 ? 23.688 0.283 -25.642 1.00 68.25 339 ASN A O 1
ATOM 2755 N N . ARG A 1 340 ? 22.899 -0.991 -23.964 1.00 76.88 340 ARG A N 1
ATOM 2756 C CA . ARG A 1 340 ? 21.478 -0.845 -24.295 1.00 76.88 340 ARG A CA 1
ATOM 2757 C C . ARG A 1 340 ? 20.698 -0.350 -23.070 1.00 76.88 340 ARG A C 1
ATOM 2759 O O . ARG A 1 340 ? 20.175 -1.173 -22.326 1.00 76.88 340 ARG A O 1
ATOM 2766 N N . PRO A 1 341 ? 20.672 0.971 -22.817 1.00 81.12 341 PRO A N 1
ATOM 2767 C CA . PRO A 1 341 ? 19.794 1.564 -21.811 1.00 81.12 341 PRO A CA 1
ATOM 2768 C C . PRO A 1 341 ? 18.321 1.287 -22.131 1.00 81.12 341 PRO A C 1
ATOM 2770 O O . PRO A 1 341 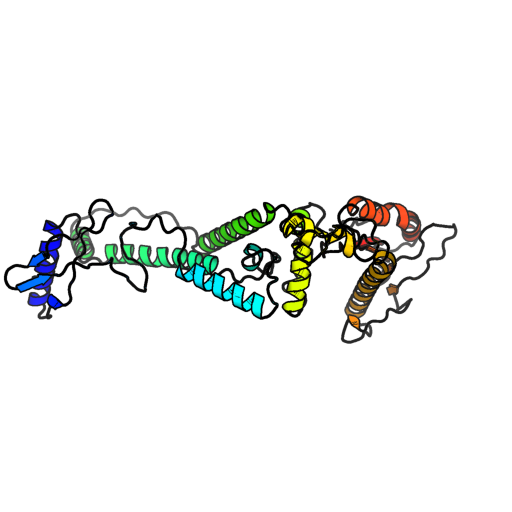? 17.963 1.150 -23.305 1.00 81.12 341 PRO A O 1
ATOM 2773 N N . ASP A 1 342 ? 17.465 1.271 -21.109 1.00 87.31 342 ASP A N 1
ATOM 2774 C CA . ASP A 1 342 ? 16.035 1.001 -21.313 1.00 87.31 342 ASP A CA 1
ATOM 2775 C C . ASP A 1 342 ? 15.346 2.180 -22.007 1.00 87.31 342 ASP A C 1
ATOM 2777 O O . ASP A 1 342 ? 14.557 1.986 -22.936 1.00 87.31 342 ASP A O 1
ATOM 2781 N N . ILE A 1 343 ? 15.673 3.411 -21.590 1.00 90.00 343 ILE A N 1
ATOM 2782 C CA . ILE A 1 343 ? 15.213 4.647 -22.233 1.00 90.00 343 ILE A CA 1
ATOM 2783 C C . ILE A 1 343 ? 16.347 5.676 -22.294 1.00 90.00 343 ILE A C 1
ATOM 2785 O O . ILE A 1 343 ? 17.156 5.808 -21.371 1.00 90.00 343 ILE A O 1
ATOM 2789 N N . ILE A 1 344 ? 16.377 6.446 -23.377 1.00 87.81 344 ILE A N 1
ATOM 2790 C CA . ILE A 1 344 ? 17.283 7.575 -23.585 1.00 87.81 344 ILE A CA 1
ATOM 2791 C C . ILE A 1 344 ? 16.443 8.810 -23.887 1.00 87.81 344 ILE A C 1
ATOM 2793 O O . ILE A 1 344 ? 15.764 8.860 -24.908 1.00 87.81 344 ILE A O 1
ATOM 2797 N N . ASP A 1 345 ? 16.513 9.812 -23.014 1.00 88.06 345 ASP A N 1
ATOM 2798 C CA . ASP A 1 345 ? 15.886 11.116 -23.225 1.00 88.06 345 ASP A CA 1
ATOM 2799 C C . ASP A 1 345 ? 16.902 12.109 -23.791 1.00 88.06 345 ASP A C 1
ATOM 2801 O O . ASP A 1 345 ? 17.834 12.536 -23.093 1.00 88.06 345 ASP A O 1
ATOM 2805 N N . ARG A 1 346 ? 16.703 12.494 -25.054 1.00 86.75 346 ARG A N 1
ATOM 2806 C CA . ARG A 1 346 ? 17.479 13.537 -25.741 1.00 86.75 346 ARG A CA 1
ATOM 2807 C C . ARG A 1 346 ? 16.693 14.835 -25.930 1.00 86.75 346 ARG A C 1
ATOM 2809 O O . ARG A 1 346 ? 17.180 15.781 -26.554 1.00 86.75 346 ARG A O 1
ATOM 2816 N N . SER A 1 347 ? 15.474 14.901 -25.396 1.00 83.31 347 SER A N 1
ATOM 2817 C CA . SER A 1 347 ? 14.607 16.065 -25.536 1.00 83.31 347 SER A CA 1
ATOM 2818 C C . SER A 1 347 ? 15.204 17.282 -24.828 1.00 83.31 347 SER A C 1
ATOM 2820 O O . SER A 1 347 ? 15.919 17.171 -23.826 1.00 83.31 347 SER A O 1
ATOM 2822 N N . LYS A 1 348 ? 14.902 18.486 -25.330 1.00 80.38 348 LYS A N 1
ATOM 2823 C CA . LYS A 1 348 ? 15.299 19.760 -24.694 1.00 80.38 348 LYS A CA 1
ATOM 2824 C C . LYS A 1 348 ? 16.817 19.859 -24.414 1.00 80.38 348 LYS A C 1
ATOM 2826 O O . LYS A 1 348 ? 17.222 20.399 -23.387 1.00 80.38 348 LYS A O 1
ATOM 2831 N N . LYS A 1 349 ? 17.662 19.317 -25.307 1.00 72.12 349 LYS A N 1
ATOM 2832 C CA . LYS A 1 349 ? 19.140 19.253 -25.176 1.00 72.12 349 LYS A CA 1
ATOM 2833 C C . LYS A 1 349 ? 19.635 18.502 -23.924 1.00 72.12 349 LYS A C 1
ATOM 2835 O O . LYS A 1 349 ? 20.765 18.719 -23.469 1.00 72.12 349 LYS A O 1
ATOM 2840 N N . ARG A 1 350 ? 18.797 17.628 -23.358 1.00 77.12 350 ARG A N 1
ATOM 2841 C CA . ARG A 1 350 ? 19.186 16.667 -22.322 1.00 77.12 350 ARG A CA 1
ATOM 2842 C C . ARG A 1 350 ? 19.862 15.461 -22.976 1.00 77.12 350 ARG A C 1
ATOM 2844 O O . ARG A 1 350 ? 19.722 15.239 -24.168 1.00 77.12 350 ARG A O 1
ATOM 2851 N N . ASN A 1 351 ? 20.633 14.712 -22.204 1.00 78.19 351 ASN A N 1
ATOM 2852 C CA . ASN A 1 351 ? 21.069 13.360 -22.546 1.00 78.19 351 ASN A CA 1
ATOM 2853 C C . ASN A 1 351 ? 21.000 12.547 -21.253 1.00 78.19 351 ASN A C 1
ATOM 2855 O O . ASN A 1 351 ? 21.963 12.508 -20.478 1.00 78.19 351 ASN A O 1
ATOM 2859 N N . VAL A 1 352 ? 19.822 11.990 -20.976 1.00 82.44 352 VAL A N 1
ATOM 2860 C CA . VAL A 1 352 ? 19.554 11.235 -19.749 1.00 82.44 352 VAL A CA 1
ATOM 2861 C C . VAL A 1 352 ? 19.300 9.778 -20.094 1.00 82.44 352 VAL A C 1
ATOM 2863 O O . VAL A 1 352 ? 18.447 9.472 -20.920 1.00 82.44 352 VAL A O 1
ATOM 2866 N N . LEU A 1 353 ? 20.047 8.887 -19.447 1.00 82.81 353 LEU A N 1
ATOM 2867 C CA . LEU A 1 353 ? 19.843 7.444 -19.537 1.00 82.81 353 LEU A CA 1
ATOM 2868 C C . LEU A 1 353 ? 18.962 7.009 -18.374 1.00 82.81 353 LEU A C 1
ATOM 2870 O O . LEU A 1 353 ? 19.280 7.320 -17.226 1.00 82.81 353 LEU A O 1
ATOM 2874 N N . ILE A 1 354 ? 17.882 6.294 -18.655 1.00 86.06 354 ILE A N 1
ATOM 2875 C CA . ILE A 1 354 ? 16.975 5.773 -17.637 1.00 86.06 354 ILE A CA 1
ATOM 2876 C C . ILE A 1 354 ? 17.034 4.254 -17.703 1.00 86.06 354 ILE A C 1
ATOM 2878 O O . ILE A 1 354 ? 16.745 3.673 -18.747 1.00 86.06 354 ILE A O 1
ATOM 2882 N N . ASN A 1 355 ? 17.401 3.637 -16.581 1.00 84.75 355 ASN A N 1
ATOM 2883 C CA . ASN A 1 355 ? 17.433 2.185 -16.450 1.00 84.75 355 ASN A CA 1
ATOM 2884 C C . ASN A 1 355 ? 16.444 1.735 -15.385 1.00 84.75 355 ASN A C 1
ATOM 2886 O O . ASN A 1 355 ? 16.503 2.202 -14.245 1.00 84.75 355 ASN A O 1
ATOM 2890 N N . VAL A 1 356 ? 15.564 0.818 -15.754 1.00 87.31 356 VAL A N 1
ATOM 2891 C CA . VAL A 1 356 ? 14.530 0.250 -14.903 1.00 87.31 356 VAL A CA 1
ATOM 2892 C C . VAL A 1 356 ? 15.086 -0.952 -14.146 1.00 87.31 356 VAL A C 1
ATOM 2894 O O . VAL A 1 356 ? 15.925 -1.713 -14.625 1.00 87.31 356 VAL A O 1
ATOM 2897 N N . ALA A 1 357 ? 14.634 -1.124 -12.909 1.00 84.50 357 ALA A N 1
ATOM 2898 C CA . ALA A 1 357 ? 14.989 -2.276 -12.101 1.00 84.50 357 ALA A CA 1
ATOM 2899 C C . ALA A 1 357 ? 13.843 -2.674 -11.171 1.00 84.50 357 ALA A C 1
ATOM 2901 O O . ALA A 1 357 ? 13.275 -1.822 -10.485 1.00 84.50 357 ALA A O 1
ATOM 2902 N N . VAL A 1 358 ? 13.573 -3.984 -11.100 1.00 85.69 358 VAL A N 1
ATOM 2903 C CA . VAL A 1 358 ? 12.533 -4.565 -10.232 1.00 85.69 358 VAL A CA 1
ATOM 2904 C C . VAL A 1 358 ? 13.119 -5.569 -9.226 1.00 85.69 358 VAL A C 1
ATOM 2906 O O . VAL A 1 358 ? 12.837 -6.762 -9.314 1.00 85.69 358 VAL A O 1
ATOM 2909 N N . PRO A 1 359 ? 14.016 -5.140 -8.313 1.00 78.44 359 PRO A N 1
ATOM 2910 C CA . PRO A 1 359 ? 14.703 -6.051 -7.401 1.00 78.44 359 PRO A CA 1
ATOM 2911 C C . PRO A 1 359 ? 13.769 -6.695 -6.375 1.00 78.44 359 PRO A C 1
ATOM 2913 O O . PRO A 1 359 ? 12.746 -6.121 -5.985 1.00 78.44 359 PRO A O 1
ATOM 2916 N N . ASP A 1 360 ? 14.224 -7.840 -5.865 1.00 73.75 360 ASP A N 1
ATOM 2917 C CA . ASP A 1 360 ? 13.802 -8.350 -4.565 1.00 73.75 360 ASP A CA 1
ATOM 2918 C C . ASP A 1 360 ? 14.392 -7.518 -3.414 1.00 73.75 360 ASP A C 1
ATOM 2920 O O . ASP A 1 360 ? 15.377 -6.782 -3.543 1.00 73.75 360 ASP A O 1
ATOM 2924 N N . ASP A 1 361 ? 13.776 -7.676 -2.257 1.00 63.34 361 ASP A N 1
ATOM 2925 C CA . ASP A 1 361 ? 13.946 -6.879 -1.073 1.00 63.34 361 ASP A CA 1
ATOM 2926 C C . ASP A 1 361 ? 15.351 -6.917 -0.466 1.00 63.34 361 ASP A C 1
ATOM 2928 O O . ASP A 1 361 ? 15.784 -5.897 0.072 1.00 63.34 361 ASP A O 1
ATOM 2932 N N . ALA A 1 362 ? 16.078 -8.028 -0.601 1.00 59.91 362 ALA A N 1
ATOM 2933 C CA . ALA A 1 362 ? 17.423 -8.194 -0.047 1.00 59.91 362 ALA A CA 1
ATOM 2934 C C . ALA A 1 362 ? 18.531 -7.502 -0.870 1.00 59.91 362 ALA A C 1
ATOM 2936 O O . ALA A 1 362 ? 19.582 -7.153 -0.334 1.00 59.91 362 ALA A O 1
ATOM 2937 N N . ASN A 1 363 ? 18.305 -7.255 -2.166 1.00 60.38 363 ASN A N 1
ATOM 2938 C CA . ASN A 1 363 ? 19.376 -6.914 -3.117 1.00 60.38 363 ASN A CA 1
ATOM 2939 C C . ASN A 1 363 ? 19.361 -5.453 -3.596 1.00 60.38 363 ASN A C 1
ATOM 2941 O O . ASN A 1 363 ? 20.128 -5.069 -4.482 1.00 60.38 363 ASN A O 1
ATOM 2945 N N . VAL A 1 364 ? 18.515 -4.611 -3.002 1.00 61.62 364 VAL A N 1
ATOM 2946 C CA . VAL A 1 364 ? 18.222 -3.250 -3.483 1.00 61.62 364 VAL A CA 1
ATOM 2947 C C . VAL A 1 364 ? 19.462 -2.356 -3.515 1.00 61.62 364 VAL A C 1
ATOM 2949 O O . VAL A 1 364 ? 19.709 -1.686 -4.515 1.00 61.62 364 VAL A O 1
ATOM 2952 N N . CYS A 1 365 ? 20.276 -2.352 -2.454 1.00 59.50 365 CYS A N 1
ATOM 2953 C CA . CYS A 1 365 ? 21.468 -1.501 -2.378 1.00 59.50 365 CYS A CA 1
ATOM 2954 C C . CYS A 1 365 ? 22.547 -1.901 -3.397 1.00 59.50 365 CYS A C 1
ATOM 2956 O O . CYS A 1 365 ? 23.183 -1.026 -3.989 1.00 59.50 365 CYS A O 1
ATOM 2958 N N . LEU A 1 366 ? 22.732 -3.205 -3.623 1.00 59.28 366 LEU A N 1
ATOM 2959 C CA . LEU A 1 366 ? 23.695 -3.737 -4.591 1.00 59.28 366 LEU A CA 1
ATOM 2960 C C . LEU A 1 366 ? 23.226 -3.492 -6.029 1.00 59.28 366 LEU A C 1
ATOM 2962 O O . LEU A 1 366 ? 24.001 -2.988 -6.842 1.00 59.28 366 LEU A O 1
ATOM 2966 N N . LEU A 1 367 ? 21.945 -3.740 -6.326 1.00 59.16 367 LEU A N 1
ATOM 2967 C CA . LEU A 1 367 ? 21.380 -3.505 -7.655 1.00 59.16 367 LEU A CA 1
ATOM 2968 C C . LEU A 1 367 ? 21.364 -2.009 -8.006 1.00 59.16 367 LEU A C 1
ATOM 2970 O O . LEU A 1 367 ? 21.725 -1.629 -9.120 1.00 59.16 367 LEU A O 1
ATOM 2974 N N . ARG A 1 368 ? 21.030 -1.147 -7.033 1.00 56.84 368 ARG A N 1
ATOM 2975 C CA . ARG A 1 368 ? 21.081 0.316 -7.179 1.00 56.84 368 ARG A CA 1
ATOM 2976 C C . ARG A 1 368 ? 22.489 0.789 -7.540 1.00 56.84 368 ARG A C 1
ATOM 2978 O O . ARG A 1 368 ? 22.632 1.602 -8.446 1.00 56.84 368 ARG A O 1
ATOM 2985 N N . ARG A 1 369 ? 23.529 0.271 -6.873 1.00 56.06 369 ARG A N 1
ATOM 2986 C CA . ARG A 1 369 ? 24.937 0.594 -7.183 1.00 56.06 369 ARG A CA 1
ATOM 2987 C C . ARG A 1 369 ? 25.369 0.052 -8.548 1.00 56.06 369 ARG A C 1
ATOM 2989 O O . ARG A 1 369 ? 25.971 0.791 -9.318 1.00 56.06 369 ARG A O 1
ATOM 2996 N N . SER A 1 370 ? 25.015 -1.189 -8.882 1.00 56.69 370 SER A N 1
ATOM 2997 C CA . SER A 1 370 ? 25.347 -1.801 -10.178 1.00 56.69 370 SER A CA 1
ATOM 2998 C C . SER A 1 370 ? 24.759 -1.015 -11.361 1.00 56.69 370 SER A C 1
ATOM 3000 O O . SER A 1 370 ? 25.500 -0.641 -12.275 1.00 56.69 370 SER A O 1
ATOM 3002 N N . LYS A 1 371 ? 23.468 -0.653 -11.302 1.00 59.03 371 LYS A N 1
ATOM 3003 C CA . LYS A 1 371 ? 22.792 0.127 -12.356 1.00 59.03 371 LYS A CA 1
ATOM 3004 C C . LYS A 1 371 ? 23.250 1.596 -12.417 1.00 59.03 371 LYS A C 1
ATOM 3006 O O . LYS A 1 371 ? 23.262 2.174 -13.507 1.00 59.03 371 LYS A O 1
ATOM 3011 N N . ASN A 1 372 ? 23.677 2.181 -11.290 1.00 53.53 372 ASN A N 1
ATOM 3012 C CA . ASN A 1 372 ? 24.207 3.553 -11.231 1.00 53.53 372 ASN A CA 1
ATOM 3013 C C . ASN A 1 372 ? 25.672 3.707 -11.649 1.00 53.53 372 ASN A C 1
ATOM 3015 O O . ASN A 1 372 ? 26.030 4.741 -12.214 1.00 53.53 372 ASN A O 1
ATOM 3019 N N . GLU A 1 373 ? 26.539 2.757 -11.297 1.00 52.53 373 GLU A N 1
ATOM 3020 C CA . GLU A 1 373 ? 27.992 2.977 -11.322 1.00 52.53 373 GLU A CA 1
ATOM 3021 C C . GLU A 1 373 ? 28.771 1.936 -12.128 1.00 52.53 373 GLU A C 1
ATOM 3023 O O . GLU A 1 373 ? 29.757 2.312 -12.758 1.00 52.53 373 GLU A O 1
ATOM 3028 N N . ALA A 1 374 ? 28.364 0.664 -12.158 1.00 48.62 374 ALA A N 1
ATOM 3029 C CA . ALA A 1 374 ? 29.144 -0.374 -12.841 1.00 48.62 374 ALA A CA 1
ATOM 3030 C C . ALA A 1 374 ? 28.814 -0.456 -14.339 1.00 48.62 374 ALA A C 1
ATOM 3032 O O . ALA A 1 374 ? 29.716 -0.418 -15.175 1.00 48.62 374 ALA A O 1
ATOM 3033 N N . ASN A 1 375 ? 27.526 -0.479 -14.690 1.00 52.94 375 ASN A N 1
ATOM 3034 C CA . ASN A 1 375 ? 27.115 -0.855 -16.046 1.00 52.94 375 ASN A CA 1
ATOM 3035 C C . ASN A 1 375 ? 26.969 0.340 -17.000 1.00 52.94 375 ASN A C 1
ATOM 3037 O O . ASN A 1 375 ? 27.189 0.227 -18.201 1.00 52.94 375 ASN A O 1
ATOM 3041 N N . THR A 1 376 ? 26.654 1.524 -16.472 1.00 53.03 376 THR A N 1
ATOM 3042 C CA . THR A 1 376 ? 26.408 2.740 -17.270 1.00 53.03 376 THR A CA 1
ATOM 3043 C C . THR A 1 376 ? 27.595 3.699 -17.313 1.00 53.03 376 THR A C 1
ATOM 3045 O O . THR A 1 376 ? 27.551 4.700 -18.030 1.00 53.03 376 THR A O 1
ATOM 3048 N N . ARG A 1 377 ? 28.680 3.420 -16.578 1.00 59.06 377 ARG A N 1
ATOM 3049 C CA . ARG A 1 377 ? 29.873 4.284 -16.514 1.00 59.06 377 ARG A CA 1
ATOM 3050 C C . ARG A 1 377 ? 30.550 4.508 -17.875 1.00 59.06 377 ARG A C 1
ATOM 3052 O O . ARG A 1 377 ? 30.875 5.667 -18.140 1.00 59.06 377 ARG A O 1
ATOM 3059 N N . PRO A 1 378 ? 30.722 3.502 -18.755 1.00 61.47 378 PRO A N 1
ATOM 3060 C CA . PRO A 1 378 ? 31.317 3.721 -20.076 1.00 61.47 378 PRO A CA 1
ATOM 3061 C C . PRO A 1 378 ? 30.454 4.626 -20.968 1.00 61.47 378 PRO A C 1
ATOM 3063 O O . PRO A 1 378 ? 30.941 5.613 -21.518 1.00 61.47 378 PRO A O 1
ATOM 3066 N N . LEU A 1 379 ? 29.142 4.366 -21.019 1.00 60.62 379 LEU A N 1
ATOM 3067 C CA . LEU A 1 379 ? 28.161 5.223 -21.694 1.00 60.62 379 LEU A CA 1
ATOM 3068 C C . LEU A 1 379 ? 28.206 6.654 -21.139 1.00 60.62 379 LEU A C 1
ATOM 3070 O O . LEU A 1 379 ? 28.326 7.617 -21.895 1.00 60.62 379 LEU A O 1
ATOM 3074 N N . ARG A 1 380 ? 28.192 6.805 -19.810 1.00 62.09 380 ARG A N 1
ATOM 3075 C CA . ARG A 1 380 ? 28.247 8.100 -19.118 1.00 62.09 380 ARG A CA 1
ATOM 3076 C C . ARG A 1 380 ? 29.493 8.908 -19.486 1.00 62.09 380 ARG A C 1
ATOM 3078 O O . ARG A 1 380 ? 29.373 10.110 -19.714 1.00 62.09 380 ARG A O 1
ATOM 3085 N N . LEU A 1 381 ? 30.670 8.281 -19.546 1.00 62.59 381 LEU A N 1
ATOM 3086 C CA . LEU A 1 381 ? 31.920 8.942 -19.945 1.00 62.59 381 LEU A CA 1
ATOM 3087 C C . LEU A 1 381 ? 31.864 9.443 -21.393 1.00 62.59 381 LEU A C 1
ATOM 3089 O O . LEU A 1 381 ? 32.297 10.557 -21.670 1.00 62.59 381 LEU A O 1
ATOM 3093 N N . ARG A 1 382 ? 31.247 8.688 -22.302 1.00 63.12 382 ARG A N 1
ATOM 3094 C CA . ARG A 1 382 ? 31.111 9.113 -23.699 1.00 63.12 382 ARG A CA 1
ATOM 3095 C C . ARG A 1 382 ? 30.120 10.260 -23.881 1.00 63.12 382 ARG A C 1
ATOM 3097 O O . ARG A 1 382 ? 30.417 11.228 -24.578 1.00 63.12 382 ARG A O 1
ATOM 3104 N N . TYR A 1 383 ? 28.981 10.231 -23.188 1.00 62.94 383 TYR A N 1
ATOM 3105 C CA . TYR A 1 383 ? 28.061 11.372 -23.195 1.00 62.94 383 TYR A CA 1
ATOM 3106 C C . TYR A 1 383 ? 28.692 12.629 -22.584 1.00 62.94 383 TYR A C 1
ATOM 3108 O O . TYR A 1 383 ? 28.316 13.728 -22.987 1.00 62.94 383 TYR A O 1
ATOM 3116 N N . ARG A 1 384 ? 29.685 12.514 -21.681 1.00 60.94 384 ARG A N 1
ATOM 3117 C CA . ARG A 1 384 ? 30.488 13.658 -21.193 1.00 60.94 384 ARG A CA 1
ATOM 3118 C C . ARG A 1 384 ? 31.346 14.324 -22.283 1.00 60.94 384 ARG A C 1
ATOM 3120 O O . ARG A 1 384 ? 31.624 15.513 -22.153 1.00 60.94 384 ARG A O 1
ATOM 3127 N N . ALA A 1 385 ? 31.649 13.653 -23.390 1.00 59.44 385 ALA A N 1
ATOM 3128 C CA . ALA A 1 385 ? 32.365 14.262 -24.515 1.00 59.44 385 ALA A CA 1
ATOM 3129 C C . ALA A 1 385 ? 31.456 15.073 -25.473 1.00 59.44 385 ALA A C 1
ATOM 3131 O O . ALA A 1 385 ? 31.933 15.963 -26.163 1.00 59.44 385 ALA A O 1
ATOM 3132 N N . CYS A 1 386 ? 30.133 14.844 -25.485 1.00 57.53 386 CYS A N 1
ATOM 3133 C CA . CYS A 1 386 ? 29.193 15.402 -26.484 1.00 57.53 386 CYS A CA 1
ATOM 3134 C C . CYS A 1 386 ? 28.659 16.840 -26.233 1.00 57.53 386 CYS A C 1
ATOM 3136 O O . CYS A 1 386 ? 27.603 17.193 -26.747 1.00 57.53 386 CYS A O 1
ATOM 3138 N N . GLY A 1 387 ? 29.313 17.688 -25.431 1.00 56.53 387 GLY A N 1
ATOM 3139 C CA . GLY A 1 387 ? 28.982 19.133 -25.359 1.00 56.53 387 GLY A CA 1
ATOM 3140 C C . GLY A 1 387 ? 27.594 19.587 -24.825 1.00 56.53 387 GLY A C 1
ATOM 3141 O O . GLY A 1 387 ? 27.372 20.784 -24.701 1.00 56.53 387 GLY A O 1
ATOM 3142 N N . THR A 1 388 ? 26.655 18.704 -24.452 1.00 57.72 388 THR A N 1
ATOM 3143 C CA . THR A 1 388 ? 25.289 19.069 -23.977 1.00 57.72 388 THR A CA 1
ATOM 3144 C C . THR A 1 388 ? 25.171 19.661 -22.555 1.00 57.72 388 THR A C 1
ATOM 3146 O O . THR A 1 388 ? 26.009 19.395 -21.695 1.00 57.72 388 THR A O 1
ATOM 3149 N N . GLN A 1 389 ? 24.086 20.403 -22.275 1.00 54.47 389 GLN A N 1
ATOM 3150 C CA . GLN A 1 389 ? 23.871 21.163 -21.023 1.00 54.47 389 GLN A CA 1
ATOM 3151 C C . GLN A 1 389 ? 23.363 20.349 -19.814 1.00 54.47 389 GLN A C 1
ATOM 3153 O O . GLN A 1 389 ? 23.632 20.740 -18.683 1.00 54.47 389 GLN A O 1
ATOM 3158 N N . ARG A 1 390 ? 22.635 19.234 -19.999 1.00 57.62 390 ARG A N 1
ATOM 3159 C CA . ARG A 1 390 ? 22.154 18.378 -18.888 1.00 57.62 390 ARG A CA 1
ATOM 3160 C C . ARG A 1 390 ? 22.380 16.902 -19.190 1.00 57.62 390 ARG A C 1
ATOM 3162 O O . ARG A 1 390 ? 21.866 16.395 -20.185 1.00 57.62 390 ARG A O 1
ATOM 3169 N N . ARG A 1 391 ? 23.149 16.219 -18.335 1.00 68.94 391 ARG A N 1
ATOM 3170 C CA . ARG A 1 391 ? 23.591 14.830 -18.540 1.00 68.94 391 ARG A CA 1
ATOM 3171 C C . ARG A 1 391 ? 23.443 14.036 -17.249 1.00 68.94 391 ARG A C 1
ATOM 3173 O O . ARG A 1 391 ? 23.799 14.533 -16.185 1.00 68.94 391 ARG A O 1
ATOM 3180 N N . GLY A 1 392 ? 22.950 12.805 -17.334 1.00 70.31 392 GLY A N 1
ATOM 3181 C CA . GLY A 1 392 ? 22.767 11.979 -16.142 1.00 70.31 392 GLY A CA 1
ATOM 3182 C C . GLY A 1 392 ? 22.331 10.552 -16.437 1.00 70.31 392 GLY A C 1
ATOM 3183 O O . GLY A 1 392 ? 21.883 10.238 -17.536 1.00 70.31 392 GLY A O 1
ATOM 3184 N N . VAL A 1 393 ? 22.473 9.695 -15.431 1.00 72.25 393 VAL A N 1
ATOM 3185 C CA . VAL A 1 393 ? 21.880 8.356 -15.398 1.00 72.25 393 VAL A CA 1
ATOM 3186 C C . VAL A 1 393 ? 20.873 8.358 -14.256 1.00 72.25 393 VAL A C 1
ATOM 3188 O O . VAL A 1 393 ? 21.218 8.770 -13.148 1.00 72.25 393 VAL A O 1
ATOM 3191 N N . ILE A 1 394 ? 19.642 7.939 -14.530 1.00 78.62 394 ILE A N 1
ATOM 3192 C CA . ILE A 1 394 ? 18.561 7.852 -13.553 1.00 78.62 394 ILE A CA 1
ATOM 3193 C C . ILE A 1 394 ? 18.171 6.377 -13.402 1.00 78.62 394 ILE A C 1
ATOM 3195 O O . ILE A 1 394 ? 17.634 5.787 -14.340 1.00 78.62 394 ILE A O 1
ATOM 3199 N N . PRO A 1 395 ? 18.419 5.759 -12.238 1.00 78.06 395 PRO A N 1
ATOM 3200 C CA . PRO A 1 395 ? 17.926 4.418 -11.959 1.00 78.06 395 PRO A CA 1
ATOM 3201 C C . PRO A 1 395 ? 16.445 4.493 -11.546 1.00 78.06 395 PRO A C 1
ATOM 3203 O O . PRO A 1 395 ? 16.112 4.965 -10.460 1.00 78.06 395 PRO A O 1
ATOM 3206 N N . ALA A 1 396 ? 15.532 4.011 -12.380 1.00 85.88 396 ALA A N 1
ATOM 3207 C CA . ALA A 1 396 ? 14.129 3.852 -12.016 1.00 85.88 396 ALA A CA 1
ATOM 3208 C C . ALA A 1 396 ? 13.939 2.509 -11.288 1.00 85.88 396 ALA A C 1
ATOM 3210 O O . ALA A 1 396 ? 13.704 1.475 -11.911 1.00 85.88 396 ALA A O 1
ATOM 3211 N N . VAL A 1 397 ? 14.086 2.509 -9.959 1.00 84.81 397 VAL A N 1
ATOM 3212 C CA . VAL A 1 397 ? 14.016 1.279 -9.151 1.00 84.81 397 VAL A CA 1
ATOM 3213 C C . VAL A 1 397 ? 12.692 1.198 -8.394 1.00 84.81 397 VAL A C 1
ATOM 3215 O O . VAL A 1 397 ? 12.424 2.007 -7.502 1.00 84.81 397 VAL A O 1
ATOM 3218 N N . VAL A 1 398 ? 11.898 0.176 -8.716 1.00 87.94 398 VAL A N 1
ATOM 3219 C CA . VAL A 1 398 ? 10.633 -0.151 -8.044 1.00 87.94 398 VAL A CA 1
ATOM 3220 C C . VAL A 1 398 ? 10.733 -1.577 -7.527 1.00 87.94 398 VAL A C 1
ATOM 3222 O O . VAL A 1 398 ? 10.874 -2.505 -8.312 1.00 87.94 398 VAL A O 1
ATOM 3225 N N . ARG A 1 399 ? 10.690 -1.788 -6.211 1.00 86.75 399 ARG A N 1
ATOM 3226 C CA . ARG A 1 399 ? 10.764 -3.147 -5.646 1.00 86.75 399 ARG A CA 1
ATOM 3227 C C . ARG A 1 399 ? 9.530 -3.958 -6.011 1.00 86.75 399 ARG A C 1
ATOM 3229 O O . ARG A 1 399 ? 8.459 -3.406 -6.249 1.00 86.75 399 ARG A O 1
ATOM 3236 N N . ALA A 1 400 ? 9.680 -5.275 -5.961 1.00 84.56 400 ALA A N 1
ATOM 3237 C CA . ALA A 1 400 ? 8.647 -6.250 -6.291 1.00 84.56 400 ALA A CA 1
ATOM 3238 C C . ALA A 1 400 ? 7.263 -5.994 -5.649 1.00 84.56 400 ALA A C 1
ATOM 3240 O O . ALA A 1 400 ? 6.249 -6.261 -6.289 1.00 84.56 400 ALA A O 1
ATOM 3241 N N . LEU A 1 401 ? 7.217 -5.457 -4.421 1.00 89.38 401 LEU A N 1
ATOM 3242 C CA . LEU A 1 401 ? 5.980 -5.130 -3.687 1.00 89.38 401 LEU A CA 1
ATOM 3243 C C . LEU A 1 401 ? 5.589 -3.636 -3.716 1.00 89.38 401 LEU A C 1
ATOM 3245 O O . LEU A 1 401 ? 4.680 -3.220 -2.998 1.00 89.38 401 LEU A O 1
ATOM 3249 N N . GLY A 1 402 ? 6.263 -2.822 -4.535 1.00 89.31 402 GLY A N 1
ATOM 3250 C CA . GLY A 1 402 ? 5.884 -1.428 -4.809 1.00 89.31 402 GLY A CA 1
ATOM 3251 C C . GLY A 1 402 ? 6.682 -0.351 -4.065 1.00 89.31 402 GLY A C 1
ATOM 3252 O O . GLY A 1 402 ? 6.390 0.831 -4.221 1.00 89.31 402 GLY A O 1
ATOM 3253 N N . ASN A 1 403 ? 7.706 -0.717 -3.288 1.00 90.00 403 ASN A N 1
ATOM 3254 C CA . ASN A 1 403 ? 8.602 0.257 -2.652 1.00 90.00 403 ASN A CA 1
ATOM 3255 C C . ASN A 1 403 ? 9.427 1.011 -3.714 1.00 90.00 403 ASN A C 1
ATOM 3257 O O . ASN A 1 403 ? 10.233 0.403 -4.423 1.00 90.00 403 ASN A O 1
ATOM 3261 N N . ILE A 1 404 ? 9.248 2.331 -3.801 1.00 90.31 404 ILE A N 1
ATOM 3262 C CA . ILE A 1 404 ? 9.949 3.207 -4.749 1.00 90.31 404 ILE A CA 1
ATOM 3263 C C . ILE A 1 404 ? 11.231 3.725 -4.104 1.00 90.31 404 ILE A C 1
ATOM 3265 O O . ILE A 1 404 ? 11.218 4.270 -3.000 1.00 90.31 404 ILE A O 1
ATOM 3269 N N . ILE A 1 405 ? 12.357 3.564 -4.793 1.00 87.75 405 ILE A N 1
ATOM 3270 C CA . ILE A 1 405 ? 13.664 3.981 -4.281 1.00 87.75 405 ILE A CA 1
ATOM 3271 C C . ILE A 1 405 ? 13.959 5.411 -4.720 1.00 87.75 405 ILE A C 1
ATOM 3273 O O . ILE A 1 405 ? 13.773 5.764 -5.883 1.00 87.75 405 ILE A O 1
ATOM 3277 N N . LYS A 1 406 ? 14.472 6.227 -3.797 1.00 85.56 406 LYS A N 1
ATOM 3278 C CA . LYS A 1 406 ? 14.912 7.592 -4.085 1.00 85.56 406 LYS A CA 1
ATOM 3279 C C . LYS A 1 406 ? 15.992 7.575 -5.160 1.00 85.56 406 LYS A C 1
ATOM 3281 O O . LYS A 1 406 ? 17.066 6.985 -4.991 1.00 85.56 406 LYS A O 1
ATOM 3286 N N . THR A 1 407 ? 15.719 8.294 -6.237 1.00 72.19 407 THR A N 1
ATOM 3287 C CA . THR A 1 407 ? 16.714 8.682 -7.227 1.00 72.19 407 THR A CA 1
ATOM 3288 C C . THR A 1 407 ? 17.553 9.814 -6.655 1.00 72.19 407 THR A C 1
ATOM 3290 O O . THR A 1 407 ? 17.109 10.957 -6.582 1.00 72.19 407 THR A O 1
ATOM 3293 N N . GLU A 1 408 ? 18.785 9.513 -6.252 1.00 59.78 408 GLU A N 1
ATOM 3294 C CA . GLU A 1 408 ? 19.795 10.551 -6.069 1.00 59.78 408 GLU A CA 1
ATOM 3295 C C . GLU A 1 408 ? 20.172 11.054 -7.463 1.00 59.78 408 GLU A C 1
ATOM 3297 O O . GLU A 1 408 ? 20.975 10.442 -8.170 1.00 59.78 408 GLU A O 1
ATOM 3302 N N . SER A 1 409 ? 19.562 12.158 -7.896 1.00 45.38 409 SER A N 1
ATOM 3303 C CA . SER A 1 409 ? 20.051 12.884 -9.058 1.00 45.38 409 SER A CA 1
ATOM 3304 C C . SER A 1 409 ? 21.412 13.464 -8.689 1.00 45.38 409 SER A C 1
ATOM 3306 O O . SER A 1 409 ? 21.505 14.579 -8.175 1.00 45.38 409 SER A O 1
ATOM 3308 N N . ARG A 1 410 ? 22.493 12.723 -8.943 1.00 42.38 410 ARG A N 1
ATOM 3309 C CA . ARG A 1 410 ? 23.791 13.368 -9.129 1.00 42.38 410 ARG A CA 1
ATOM 3310 C C . ARG A 1 410 ? 23.655 14.191 -10.407 1.00 42.38 410 ARG A C 1
ATOM 3312 O O . ARG A 1 410 ? 23.844 13.660 -11.499 1.00 42.38 410 ARG A O 1
ATOM 3319 N N . GLN A 1 411 ? 23.262 15.460 -10.267 1.00 35.47 411 GLN A N 1
ATOM 3320 C CA . GLN A 1 411 ? 23.623 16.451 -11.273 1.00 35.47 411 GLN A CA 1
ATOM 3321 C C . GLN A 1 411 ? 25.140 16.350 -11.417 1.00 35.47 411 GLN A C 1
ATOM 3323 O O . GLN A 1 411 ? 25.867 16.361 -10.422 1.00 35.47 411 GLN A O 1
ATOM 3328 N N . VAL A 1 412 ? 25.574 16.069 -12.639 1.00 38.22 412 VAL A N 1
ATOM 3329 C CA . VAL A 1 412 ? 26.984 15.937 -12.996 1.00 38.22 412 VAL A CA 1
ATOM 3330 C C . VAL A 1 412 ? 27.456 17.253 -13.552 1.00 38.22 412 VAL A C 1
ATOM 3332 O O . VAL A 1 412 ? 26.735 17.769 -14.436 1.00 38.22 412 VAL A O 1
#